Protein AF-0000000074125148 (afdb_homodimer)

Foldseek 3Di:
DFQKWKWFWWWWQQQIETETDDRADDQDDPAPVSSQVSCVPPVCLVLLQCPFPPNHAQRYKYWYWDDHPPVFLTEIWIRGNFDTALDWPGNCQQVVQVCQLVPVDDDDPQWDWGWYQGNLGTKIKIWGADPRHTWKIKIKWDWKAWDAFQDWFAFPVRQIFTWTWIFLSATEIEGECVSVVHDPAVVCVVVCLVRFVRVQVRVQVVQPVVDDPVPGGDYFTYKYWYPDPDLAETEIWTAGDNSNTGQRATNSVVSRVQNVCDVVVSADAQGKHWYAYNRSRHIKIKHFHAWDDDVPGTTTMIMIMITMDTDDMDMDRADPPDPQSSHDHDD/DFQKWKWFWWWWQQQIETETDDRDDDQDDPAPVSSQVSCVPPVCLVLLQCPFPPNHAQRYKYWYWDDHPPVFLTEIWIRGNFDTALDWPGNCQQVVQVCQLVPVDDDDPQWDWGFYQGNLGTKIKIWGADPRHTWKIKIKWDWKAFPDFQDWFQFPVRQIFTWTWIFLSAIEIEGECVSVVHDPAVVCVVVCLVRFVRVQVRVQVVQPVVDDPVPGGDYFTYKYWYPDPDLAETEIWTAGDNSNTGQRATNSVVSRVQNVCDVVVSADAQGKYWYAYNNSRHIKIKHFHAWDDDVPGTTTMIMIMITMGTDDMDMDRADPPDPQSSHDHDD

Radius of gyration: 26.3 Å; Cα contacts (8 Å, |Δi|>4): 1721; chains: 2; bounding box: 57×81×59 Å

Solvent-accessible surface area (backbone atoms only — not comparable to full-atom values): 33351 Å² total; per-residue (Å²): 131,58,71,46,32,31,32,45,30,30,28,22,44,55,26,31,30,36,34,55,73,46,44,67,75,86,79,57,58,95,40,41,69,44,31,52,50,37,43,67,71,75,41,45,63,55,43,37,39,53,15,16,29,62,71,32,37,69,64,30,29,36,35,39,72,44,73,40,46,92,90,32,79,36,17,43,45,40,36,36,54,79,46,72,43,39,52,49,40,41,51,49,29,32,48,54,31,47,31,44,69,68,57,75,43,80,80,38,77,62,48,27,78,44,37,34,29,37,76,61,40,62,34,43,34,38,30,33,25,57,96,89,36,61,47,45,24,37,37,38,50,48,60,18,32,77,73,46,70,74,42,80,47,71,41,95,86,68,49,65,35,59,30,33,36,26,31,23,44,44,33,32,36,39,31,40,23,66,53,69,71,44,74,89,46,58,92,36,42,68,59,50,49,51,52,35,43,44,50,35,54,49,46,49,53,49,43,59,74,74,34,55,80,93,73,42,79,68,71,42,21,18,35,36,28,51,75,60,76,54,86,58,45,36,41,34,47,44,33,32,66,81,71,32,56,53,36,16,40,46,38,30,58,44,39,26,49,51,44,49,30,33,80,70,68,74,39,50,77,72,36,61,36,33,37,24,13,67,74,62,65,24,55,30,47,36,28,33,65,41,79,40,61,51,88,93,37,74,20,29,27,34,31,38,46,44,50,44,41,62,36,31,42,38,37,37,39,63,46,91,86,44,93,59,53,54,35,49,78,94,115,130,58,71,47,32,32,34,44,30,30,29,20,46,57,28,31,29,36,34,56,73,45,45,68,76,86,80,59,58,94,41,42,68,44,31,51,51,38,43,66,72,73,43,47,65,55,43,38,38,54,14,16,29,64,73,31,37,70,64,30,28,35,35,39,73,45,74,39,46,93,90,32,78,35,16,43,46,42,37,37,55,80,45,71,44,40,50,50,40,41,54,48,30,33,48,53,32,48,32,45,68,70,57,75,43,82,80,37,78,62,48,27,79,44,37,33,29,37,76,60,40,62,34,42,34,38,30,34,26,57,95,89,35,60,46,46,26,36,38,38,49,48,64,18,34,78,73,45,71,74,42,80,48,70,40,96,86,69,49,65,34,60,30,32,36,25,31,23,44,45,33,34,36,40,33,40,24,66,52,70,71,45,75,90,46,59,91,36,43,70,59,51,50,55,52,34,43,44,50,35,54,51,46,50,54,48,42,60,75,72,35,56,81,92,73,41,81,66,70,42,22,19,36,36,28,49,74,61,77,53,86,58,46,38,43,34,48,45,32,33,66,82,70,31,56,53,37,16,41,46,37,32,58,45,38,26,50,53,45,49,32,33,78,71,67,74,40,50,78,72,37,63,37,33,38,24,11,66,74,61,65,26,55,31,47,36,28,33,66,42,80,42,60,52,88,93,38,72,20,30,28,34,31,38,43,44,49,42,41,61,35,29,41,37,38,37,40,64,47,90,86,43,92,58,53,54,36,50,77,94,114

InterPro domains:
  IPR008794 Proline racemase family [PF05544] (8-328)
  IPR008794 Proline racemase family [PIRSF029792] (4-331)
  IPR008794 Proline racemase family [PTHR33442] (4-331)
  IPR008794 Proline racemase family [SFLDS00028] (3-330)

Secondary structure (DSSP, 8-state):
--S-EEEEEEEETTEEEEEEEE-PPPPP-SSHHHHHHHHHHHSHHHHHHHHSBTTS-TT-EEEEEE---TT-SEEEEEE-SSSEES--HHHHHHHHHHHHHTTSS---SSEEEEEEEETTEEEEEEEEEETTEEEEEEEEPSPBEEEEEEEEEE-TTS-EEEEEEEESSSEEEEEEHHHHTS-SSGGGHHHHHHHHHHHHHHHHHHHHHHS-GGG---EEEEEEE-S---SSEEEEEEEETTTEE-SS--HHHHHHHHHHHHHTTSS-TT-EEEEEETTT--EEEEEEEEEEEETTEEEEEEEEEE--EEEEEEEE---TT-TTTT-B---/--S-EEEEEEEETTEEEEEEEE-PPPPP-SSHHHHHHHHHHHSHHHHHHHHSBTTS-TT-EEEEEE---TT-SEEEEEE-SSSEES--HHHHHHHHHHHHHTTSS---SSEEEEEEEETTEEEEEEEEEETTEEEEEEEEPSPBEEEEEEEEEE-TTS-EEEEEEEESSSEEEEEETTTTTS-SSGGGHHHHHHHHHHHHHHHHHHHHHHS-GGG---EEEEEEE-S---SSEEEEEEEETTTEE-SS--HHHHHHHHHHHHHTTSS-TT-EEEEEETTT--EEEEEEEEEEEETTEEEEEEEEEE--EEEEEEEE---TT-TTTT-B---

Structure (mmCIF, N/CA/C/O backbone):
data_AF-0000000074125148-model_v1
#
loop_
_entity.id
_entity.type
_entity.pdbx_description
1 polymer 'trans-L-3-hydroxyproline dehydratase'
#
loop_
_atom_site.group_PDB
_atom_site.id
_atom_site.type_symbol
_atom_site.label_atom_id
_atom_site.label_alt_id
_atom_site.label_comp_id
_atom_site.label_asym_id
_atom_site.label_entity_id
_atom_site.label_seq_id
_atom_site.pdbx_PDB_ins_code
_atom_site.Cartn_x
_atom_site.Cartn_y
_atom_site.Cartn_z
_atom_site.occupancy
_atom_site.B_iso_or_equiv
_atom_site.auth_seq_id
_atom_site.auth_comp_id
_atom_site.auth_asym_id
_atom_site.auth_atom_id
_atom_site.pdbx_PDB_model_num
ATOM 1 N N . MET A 1 1 ? 18.531 -16.047 10.281 1 53.25 1 MET A N 1
ATOM 2 C CA . MET A 1 1 ? 18.156 -15.531 8.977 1 53.25 1 MET A CA 1
ATOM 3 C C . MET A 1 1 ? 19.312 -14.758 8.344 1 53.25 1 MET A C 1
ATOM 5 O O . MET A 1 1 ? 20.078 -14.102 9.055 1 53.25 1 MET A O 1
ATOM 9 N N . CYS A 1 2 ? 19.609 -15.125 7.039 1 60.22 2 CYS A N 1
ATOM 10 C CA . CYS A 1 2 ? 20.594 -14.344 6.289 1 60.22 2 CYS A CA 1
ATOM 11 C C . CYS A 1 2 ? 20.156 -12.891 6.188 1 60.22 2 CYS A C 1
ATOM 13 O O . CYS A 1 2 ? 18.969 -12.586 6.219 1 60.22 2 CYS A O 1
ATOM 15 N N . ASP A 1 3 ? 21.094 -12.016 6.188 1 81.38 3 ASP A N 1
ATOM 16 C CA . ASP A 1 3 ? 20.891 -10.57 6.215 1 81.38 3 ASP A CA 1
ATOM 17 C C . ASP A 1 3 ? 20.266 -10.078 4.91 1 81.38 3 ASP A C 1
ATOM 19 O O . ASP A 1 3 ? 19.578 -9.055 4.891 1 81.38 3 ASP A O 1
ATOM 23 N N . VAL A 1 4 ? 20.469 -11.016 3.867 1 95 4 VAL A N 1
ATOM 24 C CA . VAL A 1 4 ? 19.953 -10.594 2.568 1 95 4 VAL A CA 1
ATOM 25 C C . VAL A 1 4 ? 19.375 -11.789 1.823 1 95 4 VAL A C 1
ATOM 27 O O . VAL A 1 4 ? 20.031 -12.828 1.7 1 95 4 VAL A O 1
ATOM 30 N N . ILE A 1 5 ? 18.188 -11.773 1.406 1 97.75 5 ILE A N 1
ATOM 31 C CA . ILE A 1 5 ? 17.562 -12.75 0.522 1 97.75 5 ILE A CA 1
ATOM 32 C C . ILE A 1 5 ? 17.344 -12.141 -0.86 1 97.75 5 ILE A C 1
ATOM 34 O O . ILE A 1 5 ? 16.859 -11.008 -0.978 1 97.75 5 ILE A O 1
ATOM 38 N N . THR A 1 6 ? 17.75 -12.797 -1.898 1 98.44 6 THR A N 1
ATOM 39 C CA . THR A 1 6 ? 17.578 -12.312 -3.262 1 98.44 6 THR A CA 1
ATOM 40 C C . THR A 1 6 ? 16.5 -13.109 -3.988 1 98.44 6 THR A C 1
ATOM 42 O O . THR A 1 6 ? 16.312 -14.297 -3.719 1 98.44 6 THR A O 1
ATOM 45 N N . THR A 1 7 ? 15.812 -12.453 -4.844 1 98.75 7 THR A N 1
ATOM 46 C CA . THR A 1 7 ? 14.742 -13.102 -5.59 1 98.75 7 THR A CA 1
ATOM 47 C C . THR A 1 7 ? 14.68 -12.57 -7.02 1 98.75 7 THR A C 1
ATOM 49 O O . THR A 1 7 ? 15.227 -11.5 -7.312 1 98.75 7 THR A O 1
ATOM 52 N N . VAL A 1 8 ? 14.125 -13.336 -7.902 1 98.81 8 VAL A N 1
ATOM 53 C CA . VAL A 1 8 ? 13.617 -12.93 -9.211 1 98.81 8 VAL A CA 1
ATOM 54 C C . VAL A 1 8 ? 12.094 -13 -9.219 1 98.81 8 VAL A C 1
ATOM 56 O O . VAL A 1 8 ? 11.508 -14.031 -8.898 1 98.81 8 VAL A O 1
ATOM 59 N N . ASP A 1 9 ? 11.508 -11.859 -9.5 1 98.81 9 ASP A N 1
ATOM 60 C CA . ASP A 1 9 ? 10.047 -11.805 -9.477 1 98.81 9 ASP A CA 1
ATOM 61 C C . ASP A 1 9 ? 9.469 -11.875 -10.891 1 98.81 9 ASP A C 1
ATOM 63 O O . ASP A 1 9 ? 10.047 -11.32 -11.828 1 98.81 9 ASP A O 1
ATOM 67 N N . MET A 1 10 ? 8.391 -12.641 -11.062 1 98.75 10 MET A N 1
ATOM 68 C CA . MET A 1 10 ? 7.609 -12.844 -12.281 1 98.75 10 MET A CA 1
ATOM 69 C C . MET A 1 10 ? 6.113 -12.781 -11.992 1 98.75 10 MET A C 1
ATOM 71 O O . MET A 1 10 ? 5.711 -12.523 -10.852 1 98.75 10 MET A O 1
ATOM 75 N N . HIS A 1 11 ? 5.32 -12.797 -12.969 1 98.56 11 HIS A N 1
ATOM 76 C CA . HIS A 1 11 ? 3.896 -13.062 -12.812 1 98.56 11 HIS A CA 1
ATOM 77 C C . HIS A 1 11 ? 3.355 -13.891 -13.969 1 98.56 11 HIS A C 1
ATOM 79 O O . HIS A 1 11 ? 3.947 -13.914 -15.047 1 98.56 11 HIS A O 1
ATOM 85 N N . SER A 1 12 ? 2.387 -14.672 -13.734 1 97.88 12 SER A N 1
ATOM 86 C CA . SER A 1 12 ? 1.591 -15.344 -14.758 1 97.88 12 SER A CA 1
ATOM 87 C C . SER A 1 12 ? 0.106 -15.039 -14.594 1 97.88 12 SER A C 1
ATOM 89 O O . SER A 1 12 ? -0.469 -15.266 -13.531 1 97.88 12 SER A O 1
ATOM 91 N N . GLY A 1 13 ? -0.446 -14.391 -15.57 1 96.25 13 GLY A N 1
ATOM 92 C CA . GLY A 1 13 ? -1.853 -14.023 -15.539 1 96.25 13 GLY A CA 1
ATOM 93 C C . GLY A 1 13 ? -2.17 -12.961 -14.508 1 96.25 13 GLY A C 1
ATOM 94 O O . GLY A 1 13 ? -3.334 -12.758 -14.156 1 96.25 13 GLY A O 1
ATOM 95 N N . GLY A 1 14 ? -1.191 -12.391 -13.961 1 97.06 14 GLY A N 1
ATOM 96 C CA . GLY A 1 14 ? -1.396 -11.367 -12.945 1 97.06 14 GLY A CA 1
ATOM 97 C C . GLY A 1 14 ? -0.985 -11.82 -11.555 1 97.06 14 GLY A C 1
ATOM 98 O O . GLY A 1 14 ? -0.784 -10.992 -10.664 1 97.06 14 GLY A O 1
ATOM 99 N N . SER A 1 15 ? -0.889 -13.109 -11.344 1 97.69 15 SER A N 1
ATOM 100 C CA . SER A 1 15 ? -0.479 -13.648 -10.047 1 97.69 15 SER A CA 1
ATOM 101 C C . SER A 1 15 ? 1.012 -13.43 -9.805 1 97.69 15 SER A C 1
ATOM 103 O O . SER A 1 15 ? 1.844 -13.914 -10.586 1 97.69 15 SER A O 1
ATOM 105 N N . PRO A 1 16 ? 1.35 -12.75 -8.766 1 98.19 16 PRO A N 1
ATOM 106 C CA . PRO A 1 16 ? 2.768 -12.492 -8.508 1 98.19 16 PRO A CA 1
ATOM 107 C C . PRO A 1 16 ? 3.504 -13.727 -7.988 1 98.19 16 PRO A C 1
ATOM 109 O O . PRO A 1 16 ? 2.986 -14.445 -7.129 1 98.19 16 PRO A O 1
ATOM 112 N N . MET A 1 17 ? 4.688 -13.977 -8.57 1 98.69 17 MET A N 1
ATOM 113 C CA . MET A 1 17 ? 5.551 -15.109 -8.227 1 98.69 17 MET A CA 1
ATOM 114 C C . MET A 1 17 ? 6.957 -14.633 -7.879 1 98.69 17 MET A C 1
ATOM 116 O O . MET A 1 17 ? 7.566 -13.875 -8.641 1 98.69 17 MET A O 1
ATOM 120 N N . ARG A 1 18 ? 7.398 -15.023 -6.75 1 98.81 18 ARG A N 1
ATOM 121 C CA . ARG A 1 18 ? 8.719 -14.641 -6.258 1 98.81 18 ARG A CA 1
ATOM 122 C C . ARG A 1 18 ? 9.633 -15.859 -6.129 1 98.81 18 ARG A C 1
ATOM 124 O O . ARG A 1 18 ? 9.484 -16.656 -5.203 1 98.81 18 ARG A O 1
ATOM 131 N N . ILE A 1 19 ? 10.602 -16 -7.055 1 98.88 19 ILE A N 1
ATOM 132 C CA . ILE A 1 19 ? 11.555 -17.109 -7.027 1 98.88 19 ILE A CA 1
ATOM 133 C C . ILE A 1 19 ? 12.734 -16.734 -6.125 1 98.88 19 ILE A C 1
ATOM 135 O O . ILE A 1 19 ? 13.453 -15.773 -6.391 1 98.88 19 ILE A O 1
ATOM 139 N N . ILE A 1 20 ? 12.93 -17.484 -5.082 1 98.69 20 ILE A N 1
ATOM 140 C CA . ILE A 1 20 ? 14.039 -17.266 -4.164 1 98.69 20 ILE A CA 1
ATOM 141 C C . ILE A 1 20 ? 15.328 -17.781 -4.789 1 98.69 20 ILE A C 1
ATOM 143 O O . ILE A 1 20 ? 15.414 -18.953 -5.18 1 98.69 20 ILE A O 1
ATOM 147 N N . THR A 1 21 ? 16.328 -16.938 -4.844 1 98.31 21 THR A N 1
ATOM 148 C CA . THR A 1 21 ? 17.547 -17.328 -5.539 1 98.31 21 THR A CA 1
ATOM 149 C C . THR A 1 21 ? 18.703 -17.516 -4.551 1 98.31 21 THR A C 1
ATOM 151 O O . THR A 1 21 ? 19.656 -18.25 -4.832 1 98.31 21 THR A O 1
ATOM 154 N N . SER A 1 22 ? 18.656 -16.812 -3.408 1 96.94 22 SER A N 1
ATOM 155 C CA . SER A 1 22 ? 19.703 -16.953 -2.404 1 96.94 22 SER A CA 1
ATOM 156 C C . SER A 1 22 ? 19.25 -16.406 -1.055 1 96.94 22 SER A C 1
ATOM 158 O O . SER A 1 22 ? 18.203 -15.773 -0.953 1 96.94 22 SER A O 1
ATOM 160 N N . GLY A 1 23 ? 20 -16.75 -0.035 1 96.19 23 GLY A N 1
ATOM 161 C CA . GLY A 1 23 ? 19.828 -16.125 1.266 1 96.19 23 GLY A CA 1
ATOM 162 C C . GLY A 1 23 ? 19.016 -16.969 2.234 1 96.19 23 GLY A C 1
ATOM 163 O O . GLY A 1 23 ? 18.641 -16.5 3.305 1 96.19 23 GLY A O 1
ATOM 164 N N . ILE A 1 24 ? 18.734 -18.172 1.855 1 94.62 24 ILE A N 1
ATOM 165 C CA . ILE A 1 24 ? 18.047 -19.094 2.754 1 94.62 24 ILE A CA 1
ATOM 166 C C . ILE A 1 24 ? 19.047 -20.078 3.336 1 94.62 24 ILE A C 1
ATOM 168 O O . ILE A 1 24 ? 20.016 -20.469 2.67 1 94.62 24 ILE A O 1
ATOM 172 N N . PRO A 1 25 ? 18.828 -20.453 4.551 1 93.31 25 PRO A N 1
ATOM 173 C CA . PRO A 1 25 ? 19.703 -21.484 5.113 1 93.31 25 PRO A CA 1
ATOM 174 C C . PRO A 1 25 ? 19.641 -22.797 4.34 1 93.31 25 PRO A C 1
ATOM 176 O O . PRO A 1 25 ? 18.719 -23.016 3.551 1 93.31 25 PRO A O 1
ATOM 179 N N . GLU A 1 26 ? 20.594 -23.547 4.668 1 94.06 26 GLU A N 1
ATOM 180 C CA . GLU A 1 26 ? 20.609 -24.875 4.059 1 94.06 26 GLU A CA 1
ATOM 181 C C . GLU A 1 26 ? 19.359 -25.672 4.43 1 94.06 26 GLU A C 1
ATOM 183 O O . GLU A 1 26 ? 18.969 -25.703 5.598 1 94.06 26 GLU A O 1
ATOM 188 N N . ILE A 1 27 ? 18.797 -26.25 3.461 1 96.5 27 ILE A N 1
ATOM 189 C CA . ILE A 1 27 ? 17.609 -27.094 3.666 1 96.5 27 ILE A CA 1
ATOM 190 C C . ILE A 1 27 ? 18.047 -28.531 3.92 1 96.5 27 ILE A C 1
ATOM 192 O O . ILE A 1 27 ? 18.672 -29.156 3.064 1 96.5 27 ILE A O 1
ATOM 196 N N . VAL A 1 28 ? 17.625 -29.078 5.027 1 96.69 28 VAL A N 1
ATOM 197 C CA . VAL A 1 28 ? 18.047 -30.406 5.465 1 96.69 28 VAL A CA 1
ATOM 198 C C . VAL A 1 28 ? 17 -31.438 5.074 1 96.69 28 VAL A C 1
ATOM 200 O O . VAL A 1 28 ? 15.797 -31.219 5.258 1 96.69 28 VAL A O 1
ATOM 203 N N . GLY A 1 29 ? 17.422 -32.5 4.523 1 97.81 29 GLY A N 1
ATOM 204 C CA . GLY A 1 29 ? 16.562 -33.625 4.164 1 97.81 29 GLY A CA 1
ATOM 205 C C . GLY A 1 29 ? 17.125 -34.469 3.037 1 97.81 29 GLY A C 1
ATOM 206 O O . GLY A 1 29 ? 17.688 -33.938 2.078 1 97.81 29 GLY A O 1
ATOM 207 N N . LYS A 1 30 ? 16.969 -35.812 3.094 1 97.56 30 LYS A N 1
ATOM 208 C CA . LYS A 1 30 ? 17.438 -36.719 2.064 1 97.56 30 LYS A CA 1
ATOM 209 C C . LYS A 1 30 ? 16.422 -36.875 0.938 1 97.56 30 LYS A C 1
ATOM 211 O O . LYS A 1 30 ? 16.781 -37.156 -0.204 1 97.56 30 LYS A O 1
ATOM 216 N N . THR A 1 31 ? 15.164 -36.719 1.307 1 98.06 31 THR A N 1
ATOM 217 C CA . THR A 1 31 ? 14.078 -36.812 0.34 1 98.06 31 THR A CA 1
ATOM 218 C C . THR A 1 31 ? 13.352 -35.469 0.189 1 98.06 31 THR A C 1
ATOM 220 O O . THR A 1 31 ? 13.5 -34.594 1.03 1 98.06 31 THR A O 1
ATOM 223 N N . TYR A 1 32 ? 12.648 -35.375 -0.854 1 98.19 32 TYR A N 1
ATOM 224 C CA . TYR A 1 32 ? 11.82 -34.188 -1.05 1 98.19 32 TYR A CA 1
ATOM 225 C C . TYR A 1 32 ? 10.875 -33.969 0.129 1 98.19 32 TYR A C 1
ATOM 227 O O . TYR A 1 32 ? 10.719 -32.844 0.612 1 98.19 32 TYR A O 1
ATOM 235 N N . LYS A 1 33 ? 10.281 -35.062 0.539 1 97.88 33 LYS A N 1
ATOM 236 C CA . LYS A 1 33 ? 9.328 -35 1.644 1 97.88 33 LYS A CA 1
ATOM 237 C C . LYS A 1 33 ? 9.984 -34.438 2.904 1 97.88 33 LYS A C 1
ATOM 239 O O . LYS A 1 33 ? 9.406 -33.594 3.6 1 97.88 33 LYS A O 1
ATOM 244 N N . GLU A 1 34 ? 11.148 -34.875 3.215 1 98.38 34 GLU A N 1
ATOM 245 C CA . GLU A 1 34 ? 11.891 -34.406 4.379 1 98.38 34 GLU A CA 1
ATOM 246 C C . GLU A 1 34 ? 12.242 -32.938 4.238 1 98.38 34 GLU A C 1
ATOM 248 O O . GLU A 1 34 ? 12.18 -32.188 5.215 1 98.38 34 GLU A O 1
ATOM 253 N N . ARG A 1 35 ? 12.602 -32.562 3.07 1 98.38 35 ARG A N 1
ATOM 254 C CA . ARG A 1 35 ? 12.93 -31.172 2.824 1 98.38 35 ARG A CA 1
ATOM 255 C C . ARG A 1 35 ? 11.703 -30.281 2.965 1 98.38 35 ARG A C 1
ATOM 257 O O . ARG A 1 35 ? 11.781 -29.188 3.52 1 98.38 35 ARG A O 1
ATOM 264 N N . PHE A 1 36 ? 10.617 -30.797 2.447 1 98.25 36 PHE A N 1
ATOM 265 C CA . PHE A 1 36 ? 9.359 -30.078 2.611 1 98.25 36 PHE A CA 1
ATOM 266 C C . PHE A 1 36 ? 9.031 -29.891 4.086 1 98.25 36 PHE A C 1
ATOM 268 O O . PHE A 1 36 ? 8.672 -28.797 4.52 1 98.25 36 PHE A O 1
ATOM 275 N N . GLU A 1 37 ? 9.148 -30.891 4.824 1 97.94 37 GLU A N 1
ATOM 276 C CA . GLU A 1 37 ? 8.875 -30.844 6.258 1 97.94 37 GLU A CA 1
ATOM 277 C C . GLU A 1 37 ? 9.828 -29.875 6.965 1 97.94 37 GLU A C 1
ATOM 279 O O . GLU A 1 37 ? 9.406 -29.109 7.832 1 97.94 37 GLU A O 1
ATOM 284 N N . TYR A 1 38 ? 11.07 -29.938 6.598 1 98.19 38 TYR A N 1
ATOM 285 C CA . TYR A 1 38 ? 12.062 -29.047 7.184 1 98.19 38 TYR A CA 1
ATOM 286 C C . TYR A 1 38 ? 11.695 -27.578 6.949 1 98.19 38 TYR A C 1
ATOM 288 O O . TYR A 1 38 ? 11.695 -26.781 7.883 1 98.19 38 TYR A O 1
ATOM 296 N N . VAL A 1 39 ? 11.344 -27.266 5.695 1 97.94 39 VAL A N 1
ATOM 297 C CA . VAL A 1 39 ? 11.023 -25.891 5.324 1 97.94 39 VAL A CA 1
ATOM 298 C C . VAL A 1 39 ? 9.773 -25.438 6.074 1 97.94 39 VAL A C 1
ATOM 300 O O . VAL A 1 39 ? 9.75 -24.344 6.641 1 97.94 39 VAL A O 1
ATOM 303 N N . THR A 1 40 ? 8.805 -26.281 6.148 1 97.31 40 THR A N 1
ATOM 304 C CA . THR A 1 40 ? 7.512 -25.875 6.695 1 97.31 40 THR A CA 1
ATOM 305 C C . THR A 1 40 ? 7.578 -25.781 8.219 1 97.31 40 THR A C 1
ATOM 307 O O . THR A 1 40 ? 6.828 -25.016 8.828 1 97.31 40 THR A O 1
ATOM 310 N N . THR A 1 41 ? 8.531 -26.438 8.867 1 96.94 41 THR A N 1
ATOM 311 C CA . THR A 1 41 ? 8.555 -26.484 10.32 1 96.94 41 THR A CA 1
ATOM 312 C C . THR A 1 41 ? 9.688 -25.625 10.875 1 96.94 41 THR A C 1
ATOM 314 O O . THR A 1 41 ? 9.562 -25.031 11.945 1 96.94 41 THR A O 1
ATOM 317 N N . LYS A 1 42 ? 10.812 -25.547 10.094 1 96.62 42 LYS A N 1
ATOM 318 C CA . LYS A 1 42 ? 11.992 -24.891 10.648 1 96.62 42 LYS A CA 1
ATOM 319 C C . LYS A 1 42 ? 12.242 -23.547 9.961 1 96.62 42 LYS A C 1
ATOM 321 O O . LYS A 1 42 ? 12.906 -22.672 10.523 1 96.62 42 LYS A O 1
ATOM 326 N N . LEU A 1 43 ? 11.68 -23.422 8.773 1 95.62 43 LEU A N 1
ATOM 327 C CA . LEU A 1 43 ? 12.023 -22.219 8.016 1 95.62 43 LEU A CA 1
ATOM 328 C C . LEU A 1 43 ? 10.773 -21.391 7.715 1 95.62 43 LEU A C 1
ATOM 330 O O . LEU A 1 43 ? 10.773 -20.578 6.793 1 95.62 43 LEU A O 1
ATOM 334 N N . ASP A 1 44 ? 9.719 -21.562 8.469 1 96.06 44 ASP A N 1
ATOM 335 C CA . ASP A 1 44 ? 8.469 -20.859 8.18 1 96.06 44 ASP A CA 1
ATOM 336 C C . ASP A 1 44 ? 8.641 -19.359 8.312 1 96.06 44 ASP A C 1
ATOM 338 O O . ASP A 1 44 ? 7.863 -18.578 7.75 1 96.06 44 ASP A O 1
ATOM 342 N N . TYR A 1 45 ? 9.68 -18.906 8.969 1 94.06 45 TYR A N 1
ATOM 343 C CA . TYR A 1 45 ? 9.938 -17.469 9.117 1 94.06 45 TYR A CA 1
ATOM 344 C C . TYR A 1 45 ? 10.266 -16.844 7.77 1 94.06 45 TYR A C 1
ATOM 346 O O . TYR A 1 45 ? 10.094 -15.633 7.582 1 94.06 45 TYR A O 1
ATOM 354 N N . VAL A 1 46 ? 10.703 -17.641 6.789 1 94.75 46 VAL A N 1
ATOM 355 C CA . VAL A 1 46 ? 11 -17.156 5.445 1 94.75 46 VAL A CA 1
ATOM 356 C C . VAL A 1 46 ? 9.703 -16.75 4.746 1 94.75 46 VAL A C 1
ATOM 358 O O . VAL A 1 46 ? 9.648 -15.719 4.066 1 94.75 46 VAL A O 1
ATOM 361 N N . ARG A 1 47 ? 8.68 -17.562 4.934 1 96.25 47 ARG A N 1
ATOM 362 C CA . ARG A 1 47 ? 7.363 -17.234 4.391 1 96.25 47 ARG A CA 1
ATOM 363 C C . ARG A 1 47 ? 6.891 -15.867 4.887 1 96.25 47 ARG A C 1
ATOM 365 O O . ARG A 1 47 ? 6.516 -15.008 4.09 1 96.25 47 ARG A O 1
ATOM 372 N N . GLU A 1 48 ? 6.945 -15.719 6.215 1 95.69 48 GLU A N 1
ATOM 373 C CA . GLU A 1 48 ? 6.488 -14.469 6.805 1 95.69 48 GLU A CA 1
ATOM 374 C C . GLU A 1 48 ? 7.309 -13.289 6.293 1 95.69 48 GLU A C 1
ATOM 376 O O . GLU A 1 48 ? 6.75 -12.25 5.918 1 95.69 48 GLU A O 1
ATOM 381 N N . PHE A 1 49 ? 8.594 -13.492 6.211 1 96.38 49 PHE A N 1
ATOM 382 C CA . PHE A 1 49 ? 9.531 -12.445 5.824 1 96.38 49 PHE A CA 1
ATOM 383 C C . PHE A 1 49 ? 9.266 -11.984 4.395 1 96.38 49 PHE A C 1
ATOM 385 O O . PHE A 1 49 ? 9.273 -10.781 4.117 1 96.38 49 PHE A O 1
ATOM 392 N N . LEU A 1 50 ? 8.953 -12.898 3.477 1 97.38 50 LEU A N 1
ATOM 393 C CA . LEU A 1 50 ? 8.93 -12.57 2.055 1 97.38 50 LEU A CA 1
ATOM 394 C C . LEU A 1 50 ? 7.504 -12.305 1.584 1 97.38 50 LEU A C 1
ATOM 396 O O . LEU A 1 50 ? 7.289 -11.547 0.636 1 97.38 50 LEU A O 1
ATOM 400 N N . CYS A 1 51 ? 6.52 -12.93 2.246 1 97.5 51 CYS A N 1
ATOM 401 C CA . CYS A 1 51 ? 5.156 -12.82 1.746 1 97.5 51 CYS A CA 1
ATOM 402 C C . CYS A 1 51 ? 4.398 -11.711 2.465 1 97.5 51 CYS A C 1
ATOM 404 O O . CYS A 1 51 ? 3.426 -11.172 1.935 1 97.5 51 CYS A O 1
ATOM 406 N N . TYR A 1 52 ? 4.801 -11.391 3.688 1 97.31 52 TYR A N 1
ATOM 407 C CA . TYR A 1 52 ? 4.066 -10.414 4.477 1 97.31 52 TYR A CA 1
ATOM 408 C C . TYR A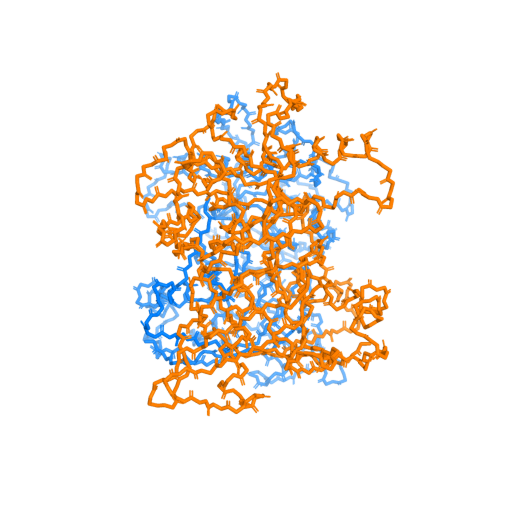 1 52 ? 4.531 -9 4.16 1 97.31 52 TYR A C 1
ATOM 410 O O . TYR A 1 52 ? 5.602 -8.805 3.582 1 97.31 52 TYR A O 1
ATOM 418 N N . GLU A 1 53 ? 3.686 -8.047 4.434 1 97.44 53 GLU A N 1
ATOM 419 C CA . GLU A 1 53 ? 4.074 -6.637 4.426 1 97.44 53 GLU A CA 1
ATOM 420 C C . GLU A 1 53 ? 5.172 -6.363 5.449 1 97.44 53 GLU A C 1
ATOM 422 O O . GLU A 1 53 ? 5.223 -7.004 6.5 1 97.44 53 GLU A O 1
ATOM 427 N N . PRO A 1 54 ? 6.074 -5.566 5.133 1 97.06 54 PRO A N 1
ATOM 428 C CA . PRO A 1 54 ? 6.039 -4.629 4.008 1 97.06 54 PRO A CA 1
ATOM 429 C C . PRO A 1 54 ? 6.844 -5.125 2.805 1 97.06 54 PRO A C 1
ATOM 431 O O . PRO A 1 54 ? 6.992 -4.398 1.819 1 97.06 54 PRO A O 1
ATOM 434 N N . ARG A 1 55 ? 7.434 -6.328 2.836 1 97.56 55 ARG A N 1
ATOM 435 C CA . ARG A 1 55 ? 8.273 -6.832 1.757 1 97.56 55 ARG A CA 1
ATOM 436 C C . ARG A 1 55 ? 7.441 -7.523 0.684 1 97.56 55 ARG A C 1
ATOM 438 O O . ARG A 1 55 ? 7.871 -7.641 -0.465 1 97.56 55 ARG A O 1
ATOM 445 N N . GLY A 1 56 ? 6.34 -7.938 1.04 1 96.94 56 GLY A N 1
ATOM 446 C CA . GLY A 1 56 ? 5.336 -8.57 0.201 1 96.94 56 GLY A CA 1
ATOM 447 C C . GLY A 1 56 ? 3.92 -8.133 0.535 1 96.94 56 GLY A C 1
ATOM 448 O O . GLY A 1 56 ? 3.717 -7.074 1.132 1 96.94 56 GLY A O 1
ATOM 449 N N . TYR A 1 57 ? 2.988 -8.859 0.097 1 96.12 57 TYR A N 1
ATOM 450 C CA . TYR A 1 57 ? 1.581 -8.648 0.416 1 96.12 57 TYR A CA 1
ATOM 451 C C . TYR A 1 57 ? 0.792 -9.945 0.296 1 96.12 57 TYR A C 1
ATOM 453 O O . TYR A 1 57 ? 1.326 -10.969 -0.146 1 96.12 57 TYR A O 1
ATOM 461 N N . ARG A 1 58 ? -0.354 -9.93 0.693 1 94.38 58 ARG A N 1
ATOM 462 C CA . ARG A 1 58 ? -1.19 -11.102 0.959 1 94.38 58 ARG A CA 1
ATOM 463 C C . ARG A 1 58 ? -1.227 -12.031 -0.245 1 94.38 58 ARG A C 1
ATOM 465 O O . ARG A 1 58 ? -1.299 -13.25 -0.088 1 94.38 58 ARG A O 1
ATOM 472 N N . TYR A 1 59 ? -1.047 -11.539 -1.479 1 96 59 TYR A N 1
ATOM 473 C CA . TYR A 1 59 ? -1.29 -12.359 -2.656 1 96 59 TYR A CA 1
ATOM 474 C C . TYR A 1 59 ? 0.021 -12.836 -3.27 1 96 59 TYR A C 1
ATOM 476 O O . TYR A 1 59 ? 0.023 -13.5 -4.312 1 96 59 TYR A O 1
ATOM 484 N N . MET A 1 60 ? 1.124 -12.539 -2.572 1 97.38 60 MET A N 1
ATOM 485 C CA . MET A 1 60 ? 2.447 -12.953 -3.031 1 97.38 60 MET A CA 1
ATOM 486 C C . MET A 1 60 ? 2.65 -14.445 -2.826 1 97.38 60 MET A C 1
ATOM 488 O O . MET A 1 60 ? 2.289 -14.992 -1.78 1 97.38 60 MET A O 1
ATOM 492 N N . THR A 1 61 ? 3.125 -15.141 -3.84 1 98 61 THR A N 1
ATOM 493 C CA . THR A 1 61 ? 3.549 -16.531 -3.709 1 98 61 THR A CA 1
ATOM 494 C C . THR A 1 61 ? 5.047 -16.672 -3.971 1 98 61 THR A C 1
ATOM 496 O O . THR A 1 61 ? 5.551 -16.188 -4.988 1 98 61 THR A O 1
ATOM 499 N N . CYS A 1 62 ? 5.719 -17.281 -3.066 1 98.62 62 CYS A N 1
ATOM 500 C CA . CYS A 1 62 ? 7.145 -17.547 -3.244 1 98.62 62 CYS A CA 1
ATOM 501 C C . CYS A 1 62 ? 7.371 -18.938 -3.793 1 98.62 62 CYS A C 1
ATOM 503 O O . CYS A 1 62 ? 6.598 -19.859 -3.506 1 98.62 62 CYS A O 1
ATOM 505 N N . ILE A 1 63 ? 8.328 -19.016 -4.609 1 98.81 63 ILE A N 1
ATOM 506 C CA . ILE A 1 63 ? 8.82 -20.281 -5.168 1 98.81 63 ILE A CA 1
ATOM 507 C C . ILE A 1 63 ? 10.203 -20.594 -4.598 1 98.81 63 ILE A C 1
ATOM 509 O O . ILE A 1 63 ? 11.148 -19.828 -4.797 1 98.81 63 ILE A O 1
ATOM 513 N N . LEU A 1 64 ? 10.305 -21.656 -3.889 1 98.69 64 LEU A N 1
ATOM 514 C CA . LEU A 1 64 ? 11.586 -22.078 -3.32 1 98.69 64 LEU A CA 1
ATOM 515 C C . LEU A 1 64 ? 12.102 -23.328 -4.027 1 98.69 64 LEU A C 1
ATOM 517 O O . LEU A 1 64 ? 11.602 -24.422 -3.801 1 98.69 64 LEU A O 1
ATOM 521 N N . PRO A 1 65 ? 13.109 -23.125 -4.891 1 98.38 65 PRO A N 1
ATOM 522 C CA . PRO A 1 65 ? 13.734 -24.312 -5.473 1 98.38 65 PRO A CA 1
ATOM 523 C C . PRO A 1 65 ? 14.406 -25.203 -4.426 1 98.38 65 PRO A C 1
ATOM 525 O O . PRO A 1 65 ? 15.078 -24.703 -3.523 1 98.38 65 PRO A O 1
ATOM 528 N N . VAL A 1 66 ? 14.172 -26.469 -4.504 1 98.25 66 VAL A N 1
ATOM 529 C CA . VAL A 1 66 ? 14.805 -27.469 -3.639 1 98.25 66 VAL A CA 1
ATOM 530 C C . VAL A 1 66 ? 15.258 -28.656 -4.469 1 98.25 66 VAL A C 1
ATOM 532 O O . VAL A 1 66 ? 14.875 -28.797 -5.629 1 98.25 66 VAL A O 1
ATOM 535 N N . LEU A 1 67 ? 16.094 -29.516 -3.832 1 97.56 67 LEU A N 1
ATOM 536 C CA . LEU A 1 67 ? 16.5 -30.75 -4.508 1 97.56 67 LEU A CA 1
ATOM 537 C C . LEU A 1 67 ? 15.336 -31.734 -4.613 1 97.56 67 LEU A C 1
ATOM 539 O O . LEU A 1 67 ? 14.648 -31.984 -3.623 1 97.56 67 LEU A O 1
ATOM 543 N N . PRO A 1 68 ? 15.102 -32.125 -5.828 1 98.12 68 PRO A N 1
ATOM 544 C CA . PRO A 1 68 ? 14.086 -33.156 -5.992 1 98.12 68 PRO A CA 1
ATOM 545 C C . PRO A 1 68 ? 14.586 -34.562 -5.594 1 98.12 68 PRO A C 1
ATOM 547 O O . PRO A 1 68 ? 15.766 -34.719 -5.262 1 98.12 68 PRO A O 1
ATOM 550 N N . ASP A 1 69 ? 13.664 -35.562 -5.539 1 97.88 69 ASP A N 1
ATOM 551 C CA . ASP A 1 69 ? 14.086 -36.938 -5.562 1 97.88 69 ASP A CA 1
ATOM 552 C C . ASP A 1 69 ? 14.586 -37.344 -6.945 1 97.88 69 ASP A C 1
ATOM 554 O O . ASP A 1 69 ? 14.516 -36.562 -7.891 1 97.88 69 ASP A O 1
ATOM 558 N N . ASP A 1 70 ? 15.086 -38.531 -7.129 1 93.38 70 ASP A N 1
ATOM 559 C CA . ASP A 1 70 ? 15.844 -38.938 -8.305 1 93.38 70 ASP A CA 1
ATOM 560 C C . ASP A 1 70 ? 14.953 -38.969 -9.547 1 93.38 70 ASP A C 1
ATOM 562 O O . ASP A 1 70 ? 15.438 -38.844 -10.672 1 93.38 70 ASP A O 1
ATOM 566 N N . GLU A 1 71 ? 13.695 -38.938 -9.445 1 94.31 71 GLU A N 1
ATOM 567 C CA . GLU A 1 71 ? 12.789 -39.125 -10.57 1 94.31 71 GLU A CA 1
ATOM 568 C C . GLU A 1 71 ? 12.484 -37.812 -11.25 1 94.31 71 GLU A C 1
ATOM 570 O O . GLU A 1 71 ? 11.906 -37.781 -12.344 1 94.31 71 GLU A O 1
ATOM 575 N N . ALA A 1 72 ? 12.898 -36.688 -10.688 1 98.06 72 ALA A N 1
ATOM 576 C CA . ALA A 1 72 ? 12.539 -35.375 -11.219 1 98.06 72 ALA A CA 1
ATOM 577 C C . ALA A 1 72 ? 13.789 -34.562 -11.539 1 98.06 72 ALA A C 1
ATOM 579 O O . ALA A 1 72 ? 14.875 -34.844 -11.023 1 98.06 72 ALA A O 1
ATOM 580 N N . ASP A 1 73 ? 13.656 -33.562 -12.422 1 98.38 73 ASP A N 1
ATOM 581 C CA . ASP A 1 73 ? 14.758 -32.688 -12.812 1 98.38 73 ASP A CA 1
ATOM 582 C C . ASP A 1 73 ? 14.984 -31.594 -11.773 1 98.38 73 ASP A C 1
ATOM 584 O O . ASP A 1 73 ? 16.125 -31.25 -11.469 1 98.38 73 ASP A O 1
ATOM 588 N N . LEU A 1 74 ? 13.922 -31.078 -11.297 1 98.69 74 LEU A N 1
ATOM 589 C CA . LEU A 1 74 ? 13.93 -29.984 -10.32 1 98.69 74 LEU A CA 1
ATOM 590 C C . LEU A 1 74 ? 12.875 -30.219 -9.242 1 98.69 74 LEU A C 1
ATOM 592 O O . LEU A 1 74 ? 11.969 -31.031 -9.422 1 98.69 74 LEU A O 1
ATOM 596 N N . GLY A 1 75 ? 13.031 -29.594 -8.125 1 98.56 75 GLY A N 1
ATOM 597 C CA . GLY A 1 75 ? 12.039 -29.562 -7.059 1 98.56 75 GLY A CA 1
ATOM 598 C C . GLY A 1 75 ? 11.672 -28.141 -6.637 1 98.56 75 GLY A C 1
ATOM 599 O O . GLY A 1 75 ? 12.484 -27.234 -6.746 1 98.56 75 GLY A O 1
ATOM 600 N N . VAL A 1 76 ? 10.43 -28.047 -6.129 1 98.62 76 VAL A N 1
ATOM 601 C CA . VAL A 1 76 ? 9.992 -26.719 -5.727 1 98.62 76 VAL A CA 1
ATOM 602 C C . VAL A 1 76 ? 9.023 -26.828 -4.551 1 98.62 76 VAL A C 1
ATOM 604 O O . VAL A 1 76 ? 8.336 -27.828 -4.395 1 98.62 76 VAL A O 1
ATOM 607 N N . ILE A 1 77 ? 9.023 -25.859 -3.723 1 98.69 77 ILE A N 1
ATOM 608 C CA . ILE A 1 77 ? 8.031 -25.641 -2.684 1 98.69 77 ILE A CA 1
ATOM 609 C C . ILE A 1 77 ? 7.332 -24.297 -2.924 1 98.69 77 ILE A C 1
ATOM 611 O O . ILE A 1 77 ? 7.984 -23.281 -3.186 1 98.69 77 ILE A O 1
ATOM 615 N N . PHE A 1 78 ? 6.023 -24.312 -2.924 1 98.25 78 PHE A N 1
ATOM 616 C CA . PHE A 1 78 ? 5.211 -23.109 -3.123 1 98.25 78 PHE A CA 1
ATOM 617 C C . PHE A 1 78 ? 4.793 -22.516 -1.785 1 98.25 78 PHE A C 1
ATOM 619 O O . PHE A 1 78 ? 4.137 -23.172 -0.979 1 98.25 78 PHE A O 1
ATOM 626 N N . ILE A 1 79 ? 5.094 -21.297 -1.597 1 98.06 79 ILE A N 1
ATOM 627 C CA . ILE A 1 79 ? 4.887 -20.625 -0.315 1 98.06 79 ILE A CA 1
ATOM 628 C C . ILE A 1 79 ? 3.918 -19.453 -0.491 1 98.06 79 ILE A C 1
ATOM 630 O O . ILE A 1 79 ? 4.305 -18.391 -0.982 1 98.06 79 ILE A O 1
ATOM 634 N N . ALA A 1 80 ? 2.678 -19.641 -0.134 1 97.25 80 ALA A N 1
ATOM 635 C CA . ALA A 1 80 ? 1.718 -18.531 -0.082 1 97.25 80 ALA A CA 1
ATOM 636 C C . ALA A 1 80 ? 1.697 -17.891 1.301 1 97.25 80 ALA A C 1
ATOM 638 O O . ALA A 1 80 ? 2.338 -18.391 2.232 1 97.25 80 ALA A O 1
ATOM 639 N N . ALA A 1 81 ? 0.954 -16.859 1.432 1 96.5 81 ALA A N 1
ATOM 640 C CA . ALA A 1 81 ? 0.982 -16.062 2.654 1 96.5 81 ALA A CA 1
ATOM 641 C C . ALA A 1 81 ? 0.47 -16.859 3.846 1 96.5 81 ALA A C 1
ATOM 643 O O . ALA A 1 81 ? 0.979 -16.719 4.961 1 96.5 81 ALA A O 1
ATOM 644 N N . THR A 1 82 ? -0.528 -17.703 3.592 1 94.62 82 THR A N 1
ATOM 645 C CA . THR A 1 82 ? -1.164 -18.312 4.758 1 94.62 82 THR A CA 1
ATOM 646 C C . THR A 1 82 ? -1.064 -19.828 4.699 1 94.62 82 THR A C 1
ATOM 648 O O . THR A 1 82 ? -1.576 -20.531 5.578 1 94.62 82 THR A O 1
ATOM 651 N N . LEU A 1 83 ? -0.403 -20.391 3.654 1 94.81 83 LEU A N 1
ATOM 652 C CA . LEU A 1 83 ? -0.264 -21.828 3.557 1 94.81 83 LEU A CA 1
ATOM 653 C C . LEU A 1 83 ? 0.808 -22.203 2.539 1 94.81 83 LEU A C 1
ATOM 655 O O . LEU A 1 83 ? 1.26 -21.359 1.766 1 94.81 83 LEU A O 1
ATOM 659 N N . TYR A 1 84 ? 1.243 -23.391 2.645 1 97.25 84 TYR A N 1
ATOM 660 C CA . TYR A 1 84 ? 2.053 -24.016 1.603 1 97.25 84 TYR A CA 1
ATOM 661 C C . TYR A 1 84 ? 1.174 -24.75 0.589 1 97.25 84 TYR A C 1
ATOM 663 O O . TYR A 1 84 ? 0.339 -25.578 0.961 1 97.25 84 TYR A O 1
ATOM 671 N N . LEU A 1 85 ? 1.397 -24.406 -0.663 1 96.88 85 LEU A N 1
ATOM 672 C CA . LEU A 1 85 ? 0.517 -24.938 -1.699 1 96.88 85 LEU A CA 1
ATOM 673 C C . LEU A 1 85 ? 1.013 -26.281 -2.199 1 96.88 85 LEU A C 1
ATOM 675 O O . LEU A 1 85 ? 2.203 -26.453 -2.473 1 96.88 85 LEU A O 1
ATOM 679 N N . PRO A 1 86 ? 0.046 -27.219 -2.346 1 96.25 86 PRO A N 1
ATOM 680 C CA . PRO A 1 86 ? 0.441 -28.5 -2.949 1 96.25 86 PRO A CA 1
ATOM 681 C C . PRO A 1 86 ? 0.81 -28.359 -4.426 1 96.25 86 PRO A C 1
ATOM 683 O O . PRO A 1 86 ? 1.608 -29.141 -4.941 1 96.25 86 PRO A O 1
ATOM 686 N N . MET A 1 87 ? 0.158 -27.422 -5 1 93.19 87 MET A N 1
ATOM 687 C CA . MET A 1 87 ? 0.344 -27.156 -6.426 1 93.19 87 MET A CA 1
ATOM 688 C C . MET A 1 87 ? 0.029 -25.703 -6.762 1 93.19 87 MET A C 1
ATOM 690 O O . MET A 1 87 ? -0.904 -25.125 -6.203 1 93.19 87 MET A O 1
ATOM 694 N N . CYS A 1 88 ? 0.781 -25.156 -7.707 1 96.44 88 CYS A N 1
ATOM 695 C CA . CYS A 1 88 ? 0.521 -23.828 -8.242 1 96.44 88 CYS A CA 1
ATOM 696 C C . CYS A 1 88 ? 0.924 -23.75 -9.711 1 96.44 88 CYS A C 1
ATOM 698 O O . CYS A 1 88 ? 2.113 -23.672 -10.031 1 96.44 88 CYS A O 1
ATOM 700 N N . GLY A 1 89 ? -0.108 -23.75 -10.586 1 96.88 89 GLY A N 1
ATOM 701 C CA . GLY A 1 89 ? 0.159 -23.734 -12.016 1 96.88 89 GLY A CA 1
ATOM 702 C C . GLY A 1 89 ? 0.885 -22.484 -12.477 1 96.88 89 GLY A C 1
ATOM 703 O O . GLY A 1 89 ? 1.769 -22.547 -13.328 1 96.88 89 GLY A O 1
ATOM 704 N N . GLU A 1 90 ? 0.502 -21.391 -11.953 1 97.69 90 GLU A N 1
ATOM 705 C CA . GLU A 1 90 ? 1.147 -20.125 -12.312 1 97.69 90 GLU A CA 1
ATOM 706 C C . GLU A 1 90 ? 2.604 -20.109 -11.867 1 97.69 90 GLU A C 1
ATOM 708 O O . GLU A 1 90 ? 3.482 -19.656 -12.602 1 97.69 90 GLU A O 1
ATOM 713 N N . ALA A 1 91 ? 2.861 -20.578 -10.664 1 98.38 91 ALA A N 1
ATOM 714 C CA . ALA A 1 91 ? 4.23 -20.641 -10.156 1 98.38 91 ALA A CA 1
ATOM 715 C C . ALA A 1 91 ? 5.09 -21.578 -11.016 1 98.38 91 ALA A C 1
ATOM 717 O O . ALA A 1 91 ? 6.238 -21.25 -11.328 1 98.38 91 ALA A O 1
ATOM 718 N N . LEU A 1 92 ? 4.535 -22.734 -11.352 1 98.5 92 LEU A N 1
ATOM 719 C CA . LEU A 1 92 ? 5.266 -23.672 -12.18 1 98.5 92 LEU A CA 1
ATOM 720 C C . LEU A 1 92 ? 5.574 -23.078 -13.547 1 98.5 92 LEU A C 1
ATOM 722 O O . LEU A 1 92 ? 6.66 -23.297 -14.094 1 98.5 92 LEU A O 1
ATOM 726 N N . THR A 1 93 ? 4.582 -22.375 -14.078 1 98.44 93 THR A N 1
ATOM 727 C CA . THR A 1 93 ? 4.773 -21.703 -15.367 1 98.44 93 THR A CA 1
ATOM 728 C C . THR A 1 93 ? 5.945 -20.734 -15.305 1 98.44 93 THR A C 1
ATOM 730 O O . THR A 1 93 ? 6.836 -20.766 -16.156 1 98.44 93 THR A O 1
ATOM 733 N N . CYS A 1 94 ? 6.047 -19.906 -14.32 1 98.75 94 CYS A N 1
ATOM 734 C CA . CYS A 1 94 ? 7.137 -18.953 -14.133 1 98.75 94 CYS A CA 1
ATOM 735 C C . CYS A 1 94 ? 8.453 -19.672 -13.898 1 98.75 94 CYS A C 1
ATOM 737 O O . CYS A 1 94 ? 9.461 -19.359 -14.531 1 98.75 94 CYS A O 1
ATOM 739 N N . PHE A 1 95 ? 8.461 -20.672 -13.023 1 98.81 95 PHE A N 1
ATOM 740 C CA . PHE A 1 95 ? 9.688 -21.359 -12.625 1 98.81 95 PHE A CA 1
ATOM 741 C C . PHE A 1 95 ? 10.289 -22.125 -13.789 1 98.81 95 PHE A C 1
ATOM 743 O O . PHE A 1 95 ? 11.508 -22.141 -13.977 1 98.81 95 PHE A O 1
ATOM 750 N N . ALA A 1 96 ? 9.422 -22.781 -14.555 1 98.75 96 ALA A N 1
ATOM 751 C CA . ALA A 1 96 ? 9.914 -23.547 -15.695 1 98.75 96 ALA A CA 1
ATOM 752 C C . ALA A 1 96 ? 10.602 -22.641 -16.703 1 98.75 96 ALA A C 1
ATOM 754 O O . ALA A 1 96 ? 11.695 -22.953 -17.188 1 98.75 96 ALA A O 1
ATOM 755 N N . ARG A 1 97 ? 9.961 -21.547 -17.031 1 98.56 97 ARG A N 1
ATOM 756 C CA . ARG A 1 97 ? 10.609 -20.594 -17.922 1 98.56 97 ARG A CA 1
ATOM 757 C C . ARG A 1 97 ? 11.922 -20.094 -17.344 1 98.56 97 ARG A C 1
ATOM 759 O O . ARG A 1 97 ? 12.938 -20.047 -18.031 1 98.56 97 ARG A O 1
ATOM 766 N N . TYR A 1 98 ? 11.922 -19.719 -16.125 1 98.5 98 TYR A N 1
ATOM 767 C CA . TYR A 1 98 ? 13.109 -19.25 -15.422 1 98.5 98 TYR A CA 1
ATOM 768 C C . TYR A 1 98 ? 14.219 -20.281 -15.477 1 98.5 98 TYR A C 1
ATOM 770 O O . TYR A 1 98 ? 15.383 -19.953 -15.719 1 98.5 98 TYR A O 1
ATOM 778 N N . ALA A 1 99 ? 13.875 -21.531 -15.195 1 98.5 99 ALA A N 1
ATOM 779 C CA . ALA A 1 99 ? 14.852 -22.609 -15.148 1 98.5 99 ALA A CA 1
ATOM 780 C C . ALA A 1 99 ? 15.586 -22.75 -16.484 1 98.5 99 ALA A C 1
ATOM 782 O O . ALA A 1 99 ? 16.797 -22.984 -16.516 1 98.5 99 ALA A O 1
ATOM 783 N N . VAL A 1 100 ? 14.836 -22.625 -17.562 1 98.25 100 VAL A N 1
ATOM 784 C CA . VAL A 1 100 ? 15.453 -22.703 -18.891 1 98.25 100 VAL A CA 1
ATOM 785 C C . VAL A 1 100 ? 16.312 -21.469 -19.141 1 98.25 100 VAL A C 1
ATOM 787 O O . VAL A 1 100 ? 17.469 -21.578 -19.531 1 98.25 100 VAL A O 1
ATOM 790 N N . ASP A 1 101 ? 15.766 -20.297 -18.859 1 97.06 101 ASP A N 1
ATOM 791 C CA . ASP A 1 101 ? 16.438 -19.031 -19.109 1 97.06 101 ASP A CA 1
ATOM 792 C C . ASP A 1 101 ? 17.75 -18.938 -18.312 1 97.06 101 ASP A C 1
ATOM 794 O O . ASP A 1 101 ? 18.719 -18.344 -18.781 1 97.06 101 ASP A O 1
ATOM 798 N N . LYS A 1 102 ? 17.75 -19.547 -17.141 1 96.75 102 LYS A N 1
ATOM 799 C CA . LYS A 1 102 ? 18.906 -19.438 -16.266 1 96.75 102 LYS A CA 1
ATOM 800 C C . LYS A 1 102 ? 19.781 -20.688 -16.328 1 96.75 102 LYS A C 1
ATOM 802 O O . LYS A 1 102 ? 20.688 -20.859 -15.516 1 96.75 102 LYS A O 1
ATOM 807 N N . ASN A 1 103 ? 19.484 -21.594 -17.141 1 96.81 103 ASN A N 1
ATOM 808 C CA . ASN A 1 103 ? 20.266 -22.797 -17.438 1 96.81 103 ASN A CA 1
ATOM 809 C C . ASN A 1 103 ? 20.312 -23.734 -16.234 1 96.81 103 ASN A C 1
ATOM 811 O O . ASN A 1 103 ? 21.344 -24.344 -15.961 1 96.81 103 ASN A O 1
ATOM 815 N N . LEU A 1 104 ? 19.25 -23.688 -15.508 1 97.44 104 LEU A N 1
ATOM 816 C CA . LEU A 1 104 ? 19.141 -24.719 -14.477 1 97.44 104 LEU A CA 1
ATOM 817 C C . LEU A 1 104 ? 18.938 -26.094 -15.102 1 97.44 104 LEU A C 1
ATOM 819 O O . LEU A 1 104 ? 19.172 -27.125 -14.445 1 97.44 104 LEU A O 1
ATOM 823 N N . VAL A 1 105 ? 18.359 -26.125 -16.297 1 97.44 105 VAL A N 1
ATOM 824 C CA . VAL A 1 105 ? 18.234 -27.297 -17.156 1 97.44 105 VAL A CA 1
ATOM 825 C C . VAL A 1 105 ? 18.781 -26.984 -18.547 1 97.44 105 VAL A C 1
ATOM 827 O O . VAL A 1 105 ? 18.875 -25.812 -18.938 1 97.44 105 VAL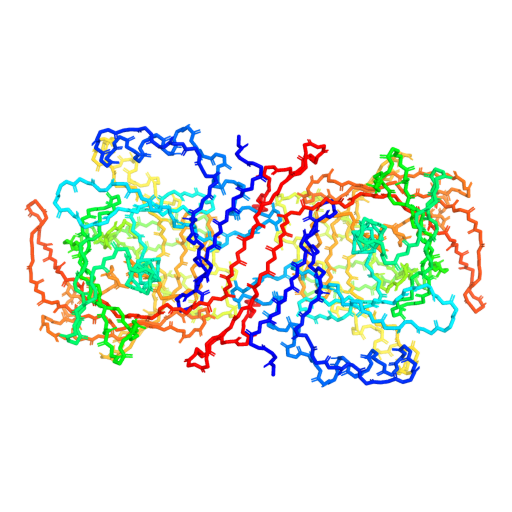 A O 1
ATOM 830 N N . ASN A 1 106 ? 19.094 -28 -19.281 1 96.31 106 ASN A N 1
ATOM 831 C CA . ASN A 1 106 ? 19.578 -27.781 -20.641 1 96.31 106 ASN A CA 1
ATOM 832 C C . ASN A 1 106 ? 18.422 -27.484 -21.594 1 96.31 106 ASN A C 1
ATOM 834 O O . ASN A 1 106 ? 17.438 -28.219 -21.641 1 96.31 106 ASN A O 1
ATOM 838 N N . MET A 1 107 ? 18.609 -26.438 -22.359 1 96.12 107 MET A N 1
ATOM 839 C CA . MET A 1 107 ? 17.609 -26.047 -23.344 1 96.12 107 MET A CA 1
ATOM 840 C C . MET A 1 107 ? 17.609 -27 -24.531 1 96.12 107 MET A C 1
ATOM 842 O O . MET A 1 107 ? 18.672 -27.359 -25.031 1 96.12 107 MET A O 1
ATOM 846 N N . THR A 1 108 ? 16.469 -27.438 -24.891 1 96.38 108 THR A N 1
ATOM 847 C CA . THR A 1 108 ? 16.234 -28.141 -26.156 1 96.38 108 THR A CA 1
ATOM 848 C C . THR A 1 108 ? 15.219 -27.406 -27.016 1 96.38 108 THR A C 1
ATOM 850 O O . THR A 1 108 ? 14.359 -26.688 -26.5 1 96.38 108 THR A O 1
ATOM 853 N N . THR A 1 109 ? 15.43 -27.422 -28.25 1 95.19 109 THR A N 1
ATOM 854 C CA . THR A 1 109 ? 14.516 -26.812 -29.203 1 95.19 109 THR A CA 1
ATOM 855 C C . THR A 1 109 ? 13.742 -27.875 -29.969 1 95.19 109 THR A C 1
ATOM 857 O O . THR A 1 109 ? 14.289 -28.938 -30.28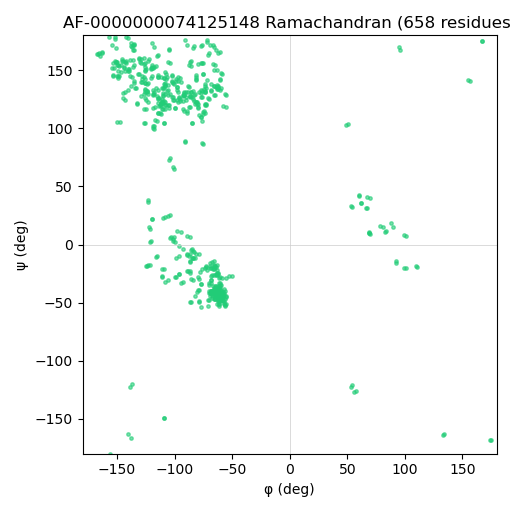1 1 95.19 109 THR A O 1
ATOM 860 N N . PRO A 1 110 ? 12.445 -27.562 -30.281 1 96.19 110 PRO A N 1
ATOM 861 C CA . PRO A 1 110 ? 11.656 -26.344 -30.062 1 96.19 110 PRO A CA 1
ATOM 862 C C . PRO A 1 110 ? 11.062 -26.281 -28.656 1 96.19 110 PRO A C 1
ATOM 864 O O . PRO A 1 110 ? 10.469 -25.266 -28.297 1 96.19 110 PRO A O 1
ATOM 867 N N . GLU A 1 111 ? 11.227 -27.406 -27.875 1 97.12 111 GLU A N 1
ATOM 868 C CA . GLU A 1 111 ? 10.664 -27.469 -26.516 1 97.12 111 GLU A CA 1
ATOM 869 C C . GLU A 1 111 ? 11.656 -28.094 -25.547 1 97.12 111 GLU A C 1
ATOM 871 O O . GLU A 1 111 ? 12.406 -29.016 -25.906 1 97.12 111 GLU A O 1
ATOM 876 N N . THR A 1 112 ? 11.656 -27.609 -24.359 1 98.38 112 THR A N 1
ATOM 877 C CA . THR A 1 112 ? 12.383 -28.219 -23.25 1 98.38 112 THR A CA 1
ATOM 878 C C . THR A 1 112 ? 11.422 -28.859 -22.266 1 98.38 112 THR A C 1
ATOM 880 O O . THR A 1 112 ? 10.539 -28.188 -21.719 1 98.38 112 THR A O 1
ATOM 883 N N . LYS A 1 113 ? 11.555 -30.125 -22.062 1 98.5 113 LYS A N 1
ATOM 884 C CA . LYS A 1 113 ? 10.758 -30.844 -21.078 1 98.5 113 LYS A CA 1
ATOM 885 C C . LYS A 1 113 ? 11.43 -30.828 -19.703 1 98.5 113 LYS A C 1
ATOM 887 O O . LYS A 1 113 ? 12.633 -31.094 -19.594 1 98.5 113 LYS A O 1
ATOM 892 N N . ILE A 1 114 ? 10.695 -30.5 -18.703 1 98.75 114 ILE A N 1
ATOM 893 C CA . ILE A 1 114 ? 11.195 -30.469 -17.344 1 98.75 114 ILE A CA 1
ATOM 894 C C . ILE A 1 114 ? 10.211 -31.188 -16.422 1 98.75 114 ILE A C 1
ATOM 896 O O . ILE A 1 114 ? 9.039 -30.828 -16.344 1 98.75 114 ILE A O 1
ATOM 900 N N . ASP A 1 115 ? 10.664 -32.219 -15.75 1 98.69 115 ASP A N 1
ATOM 901 C CA . ASP A 1 115 ? 9.883 -32.812 -14.672 1 98.69 115 ASP A CA 1
ATOM 902 C C . ASP A 1 115 ? 10.188 -32.156 -13.336 1 98.69 115 ASP A C 1
ATOM 904 O O . ASP A 1 115 ? 11.289 -32.281 -12.797 1 98.69 115 ASP A O 1
ATOM 908 N N . ILE A 1 116 ? 9.18 -31.484 -12.773 1 98.62 116 ILE A N 1
ATOM 909 C CA . ILE A 1 116 ? 9.359 -30.734 -11.531 1 98.62 116 ILE A CA 1
ATOM 910 C C . ILE A 1 116 ? 8.578 -31.391 -10.406 1 98.62 116 ILE A C 1
ATOM 912 O O . ILE A 1 116 ? 7.363 -31.594 -10.516 1 98.62 116 ILE A O 1
ATOM 916 N N . GLN A 1 117 ? 9.312 -31.75 -9.391 1 98.5 117 GLN A N 1
ATOM 917 C CA . GLN A 1 117 ? 8.68 -32.344 -8.219 1 98.5 117 GLN A CA 1
ATOM 918 C C . GLN A 1 117 ? 8.094 -31.266 -7.309 1 98.5 117 GLN A C 1
ATOM 920 O O . GLN A 1 117 ? 8.797 -30.328 -6.918 1 98.5 117 GLN A O 1
ATOM 925 N N . CYS A 1 118 ? 6.801 -31.328 -7.02 1 97.12 118 CYS A N 1
ATOM 926 C CA . CYS A 1 118 ? 6.027 -30.484 -6.113 1 97.12 118 CYS A CA 1
ATOM 927 C C . CYS A 1 118 ? 5.395 -31.312 -5.004 1 97.12 118 CYS A C 1
ATOM 929 O O . CYS A 1 118 ? 5.473 -32.562 -5.02 1 97.12 118 CYS A O 1
ATOM 931 N N . PRO A 1 119 ? 4.766 -30.656 -4.012 1 96.62 119 PRO A N 1
ATOM 932 C CA . PRO A 1 119 ? 4.145 -31.438 -2.934 1 96.62 119 PRO A CA 1
ATOM 933 C C . PRO A 1 119 ? 3.09 -32.406 -3.441 1 96.62 119 PRO A C 1
ATOM 935 O O . PRO A 1 119 ? 2.918 -33.5 -2.871 1 96.62 119 PRO A O 1
ATOM 938 N N . CYS A 1 120 ? 2.428 -32.125 -4.516 1 95.5 120 CYS A N 1
ATOM 939 C CA . CYS A 1 120 ? 1.366 -33 -5.027 1 95.5 120 CYS A CA 1
ATOM 940 C C . CYS A 1 120 ? 1.938 -34.125 -5.879 1 95.5 120 CYS A C 1
ATOM 942 O O . CYS A 1 120 ? 1.22 -35.062 -6.242 1 95.5 120 CYS A O 1
ATOM 944 N N . GLY A 1 121 ? 3.172 -34.062 -6.246 1 95.94 121 GLY A N 1
ATOM 945 C CA . GLY A 1 121 ? 3.805 -35 -7.152 1 95.94 121 GLY A CA 1
ATOM 946 C C . GLY A 1 121 ? 4.633 -34.344 -8.234 1 95.94 121 GLY A C 1
ATOM 947 O O . GLY A 1 121 ? 5.047 -33.188 -8.078 1 95.94 121 GLY A O 1
ATOM 948 N N . ILE A 1 122 ? 4.918 -35.094 -9.219 1 97.44 122 ILE A N 1
ATOM 949 C CA . ILE A 1 122 ? 5.734 -34.562 -10.32 1 97.44 122 ILE A CA 1
ATOM 950 C C . ILE A 1 122 ? 4.828 -34 -11.398 1 97.44 122 ILE A C 1
ATOM 952 O O . ILE A 1 122 ? 3.885 -34.625 -11.852 1 97.44 122 ILE A O 1
ATOM 956 N N . VAL A 1 123 ? 5.094 -32.781 -11.789 1 97.75 123 VAL A N 1
ATOM 957 C CA . VAL A 1 123 ? 4.402 -32.125 -12.883 1 97.75 123 VAL A CA 1
ATOM 958 C C . VAL A 1 123 ? 5.355 -31.938 -14.062 1 97.75 123 VAL A C 1
ATOM 960 O O . VAL A 1 123 ? 6.449 -31.375 -13.898 1 97.75 123 VAL A O 1
ATOM 963 N N . THR A 1 124 ? 4.918 -32.438 -15.211 1 98.25 124 THR A N 1
ATOM 964 C CA . THR A 1 124 ? 5.727 -32.281 -16.422 1 98.25 124 THR A CA 1
ATOM 965 C C . THR A 1 124 ? 5.449 -30.938 -17.094 1 98.25 124 THR A C 1
ATOM 967 O O . THR A 1 124 ? 4.297 -30.594 -17.359 1 98.25 124 THR A O 1
ATOM 970 N N . CYS A 1 125 ? 6.512 -30.219 -17.328 1 98.5 125 CYS A N 1
ATOM 971 C CA . CYS A 1 125 ? 6.434 -28.922 -17.984 1 98.5 125 CYS A CA 1
ATOM 972 C C . CYS A 1 125 ? 7.129 -28.953 -19.344 1 98.5 125 CYS A C 1
ATOM 974 O O . CYS A 1 125 ? 8.211 -29.531 -19.484 1 98.5 125 CYS A O 1
ATOM 976 N N . HIS A 1 126 ? 6.461 -28.438 -20.312 1 98.5 126 HIS A N 1
ATOM 977 C CA . HIS A 1 126 ? 7.031 -28.234 -21.641 1 98.5 126 HIS A CA 1
ATOM 978 C C . HIS A 1 126 ? 7.191 -26.75 -21.953 1 98.5 126 HIS A C 1
ATOM 980 O O . HIS A 1 126 ? 6.203 -26.031 -22.125 1 98.5 126 HIS A O 1
ATOM 986 N N . VAL A 1 127 ? 8.422 -26.312 -22.047 1 98.69 127 VAL A N 1
ATOM 987 C CA . VAL A 1 127 ? 8.727 -24.906 -22.281 1 98.69 127 VAL A CA 1
ATOM 988 C C . VAL A 1 127 ? 9.055 -24.688 -23.75 1 98.69 127 VAL A C 1
ATOM 990 O O . VAL A 1 127 ? 9.953 -25.328 -24.297 1 98.69 127 VAL A O 1
ATOM 993 N N . ASP A 1 128 ? 8.281 -23.75 -24.344 1 98 128 ASP A N 1
ATOM 994 C CA . ASP A 1 128 ? 8.633 -23.359 -25.703 1 98 128 ASP A CA 1
ATOM 995 C C . ASP A 1 128 ? 9.992 -22.656 -25.75 1 98 128 ASP A C 1
ATOM 997 O O . ASP A 1 128 ? 10.258 -21.766 -24.938 1 98 128 ASP A O 1
ATOM 1001 N N . CYS A 1 129 ? 10.781 -23.125 -26.594 1 96.75 129 CYS A N 1
ATOM 1002 C CA . CYS A 1 129 ? 12.109 -22.547 -26.766 1 96.75 129 CYS A CA 1
ATOM 1003 C C . CYS A 1 129 ? 12.352 -22.172 -28.234 1 96.75 129 CYS A C 1
ATOM 1005 O O . CYS A 1 129 ? 12.5 -23.047 -29.078 1 96.75 129 CYS A O 1
ATOM 1007 N N . THR A 1 130 ? 12.281 -20.906 -28.5 1 90 130 THR A N 1
ATOM 1008 C CA . THR A 1 130 ? 12.5 -20.422 -29.844 1 90 130 THR A CA 1
ATOM 1009 C C . THR A 1 130 ? 13.586 -19.344 -29.859 1 90 130 THR A C 1
ATOM 1011 O O . THR A 1 130 ? 13.562 -18.422 -29.047 1 90 130 THR A O 1
ATOM 1014 N N . ASN A 1 131 ? 14.531 -19.469 -30.812 1 87.62 131 ASN A N 1
ATOM 1015 C CA . ASN A 1 131 ? 15.625 -18.5 -30.969 1 87.62 131 ASN A CA 1
ATOM 1016 C C . ASN A 1 131 ? 16.391 -18.297 -29.672 1 87.62 131 ASN A C 1
ATOM 1018 O O . ASN A 1 131 ? 16.688 -17.156 -29.297 1 87.62 131 ASN A O 1
ATOM 1022 N N . GLY A 1 132 ? 16.453 -19.359 -28.906 1 87.56 132 GLY A N 1
ATOM 1023 C CA . GLY A 1 132 ? 17.266 -19.312 -27.703 1 87.56 132 GLY A CA 1
ATOM 1024 C C . GLY A 1 132 ? 16.562 -18.688 -26.531 1 87.56 132 GLY A C 1
ATOM 1025 O O . GLY A 1 132 ? 17.172 -18.406 -25.5 1 87.56 132 GLY A O 1
ATOM 1026 N N . LYS A 1 133 ? 15.305 -18.5 -26.672 1 90.5 133 LYS A N 1
ATOM 1027 C CA . LYS A 1 133 ? 14.547 -17.859 -25.594 1 90.5 133 LYS A CA 1
ATOM 1028 C C . LYS A 1 133 ? 13.383 -18.75 -25.156 1 90.5 133 LYS A C 1
ATOM 1030 O O . LYS A 1 133 ? 12.711 -19.359 -26 1 90.5 133 LYS A O 1
ATOM 1035 N N . ALA A 1 134 ? 13.188 -18.812 -23.844 1 96.19 134 ALA A N 1
ATOM 1036 C CA . ALA A 1 134 ? 12.055 -19.547 -23.281 1 96.19 134 ALA A CA 1
ATOM 1037 C C . ALA A 1 134 ? 10.781 -18.703 -23.328 1 96.19 134 ALA A C 1
ATOM 1039 O O . ALA A 1 134 ? 10.836 -17.484 -23.219 1 96.19 134 ALA A O 1
ATOM 1040 N N . GLY A 1 135 ? 9.641 -19.359 -23.562 1 96.25 135 GLY A N 1
ATOM 1041 C CA . GLY A 1 135 ? 8.367 -18.672 -23.688 1 96.25 135 GLY A CA 1
ATOM 1042 C C . GLY A 1 135 ? 7.234 -19.375 -22.969 1 96.25 135 GLY A C 1
ATOM 1043 O O . GLY A 1 135 ? 7.328 -19.656 -21.766 1 96.25 135 GLY A O 1
ATOM 1044 N N . LYS A 1 136 ? 6.285 -19.734 -23.688 1 97.12 136 LYS A N 1
ATOM 1045 C CA . LYS A 1 136 ? 5.086 -20.375 -23.156 1 97.12 136 LYS A CA 1
ATOM 1046 C C . LYS A 1 136 ? 5.406 -21.734 -22.562 1 97.12 136 LYS A C 1
ATOM 1048 O O . LYS A 1 136 ? 6.312 -22.422 -23.031 1 97.12 136 LYS A O 1
ATOM 1053 N N . VAL A 1 137 ? 4.594 -22.062 -21.578 1 98.31 137 VAL A N 1
ATOM 1054 C CA . VAL A 1 137 ? 4.789 -23.328 -20.859 1 98.31 137 VAL A CA 1
ATOM 1055 C C . VAL A 1 137 ? 3.488 -24.125 -20.875 1 98.31 137 VAL A C 1
ATOM 1057 O O . VAL A 1 137 ? 2.418 -23.594 -20.578 1 98.31 137 VAL A O 1
ATOM 1060 N N . ARG A 1 138 ? 3.578 -25.375 -21.219 1 98.19 138 ARG A N 1
ATOM 1061 C CA . ARG A 1 138 ? 2.484 -26.328 -21.062 1 98.19 138 ARG A CA 1
ATOM 1062 C C . ARG A 1 138 ? 2.744 -27.266 -19.906 1 98.19 138 ARG A C 1
ATOM 1064 O O . ARG A 1 138 ? 3.824 -27.859 -19.797 1 98.19 138 ARG A O 1
ATOM 1071 N N . LEU A 1 139 ? 1.774 -27.344 -19.062 1 98.38 139 LEU A N 1
ATOM 1072 C CA . LEU A 1 139 ? 1.855 -28.25 -17.922 1 98.38 139 LEU A CA 1
ATOM 1073 C C . LEU A 1 139 ? 0.941 -29.453 -18.109 1 98.38 139 LEU A C 1
ATOM 1075 O O . LEU A 1 139 ? -0.176 -29.328 -18.625 1 98.38 139 LEU A O 1
ATOM 1079 N N . GLU A 1 140 ? 1.375 -30.594 -17.688 1 98.44 140 GLU A N 1
ATOM 1080 C CA . GLU A 1 140 ? 0.537 -31.781 -17.516 1 98.44 140 GLU A CA 1
ATOM 1081 C C . GLU A 1 140 ? 0.31 -32.094 -16.047 1 98.44 140 GLU A C 1
ATOM 1083 O O . GLU A 1 140 ? 1.268 -32.281 -15.289 1 98.44 140 GLU A O 1
ATOM 1088 N N . SER A 1 141 ? -0.86 -32.125 -15.719 1 97.56 141 SER A N 1
ATOM 1089 C CA . SER A 1 141 ? -1.218 -32.281 -14.312 1 97.56 141 SER A CA 1
ATOM 1090 C C . SER A 1 141 ? -0.892 -33.688 -13.797 1 97.56 141 SER A C 1
ATOM 1092 O O . SER A 1 141 ? -0.624 -34.594 -14.594 1 97.56 141 SER A O 1
ATOM 1094 N N . VAL A 1 142 ? -0.885 -33.844 -12.477 1 97.12 142 VAL A N 1
ATOM 1095 C CA . VAL A 1 142 ? -1.077 -35.156 -11.867 1 97.12 142 VAL A CA 1
ATOM 1096 C C . VAL A 1 142 ? -2.488 -35.656 -12.156 1 97.12 142 VAL A C 1
ATOM 1098 O O . VAL A 1 142 ? -3.314 -34.906 -12.711 1 97.12 142 VAL A O 1
ATOM 1101 N N . PRO A 1 143 ? -2.729 -36.906 -11.852 1 98.06 143 PRO A N 1
ATOM 1102 C CA . PRO A 1 143 ? -4.105 -37.375 -12.047 1 98.06 143 PRO A CA 1
ATOM 1103 C C . PRO A 1 143 ? -5.121 -36.562 -11.25 1 98.06 143 PRO A C 1
ATOM 1105 O O . PRO A 1 143 ? -5.008 -36.438 -10.031 1 98.06 143 PRO A O 1
ATOM 1108 N N . CYS A 1 144 ? -6.047 -35.938 -11.961 1 98.38 144 CYS A N 1
ATOM 1109 C CA . CYS A 1 144 ? -7.125 -35.156 -11.391 1 98.38 144 CYS A CA 1
ATOM 1110 C C . CYS A 1 144 ? -8.422 -35.938 -11.328 1 98.38 144 CYS A C 1
ATOM 1112 O O . CYS A 1 144 ? -8.727 -36.719 -12.25 1 98.38 144 CYS A O 1
ATOM 1114 N N . TYR A 1 145 ? -9.227 -35.781 -10.281 1 98.19 145 TYR A N 1
ATOM 1115 C CA . TYR A 1 145 ? -10.445 -36.594 -10.18 1 98.19 145 TYR A CA 1
ATOM 1116 C C . TYR A 1 145 ? -11.508 -35.875 -9.367 1 98.19 145 TYR A C 1
ATOM 1118 O O . TYR A 1 145 ? -11.203 -34.938 -8.617 1 98.19 145 TYR A O 1
ATOM 1126 N N . LEU A 1 146 ? -12.695 -36.219 -9.578 1 98.06 146 LEU A N 1
ATOM 1127 C CA . LEU A 1 146 ? -13.836 -35.781 -8.789 1 98.06 146 LEU A CA 1
ATOM 1128 C C . LEU A 1 146 ? -13.922 -36.562 -7.477 1 98.06 146 LEU A C 1
ATOM 1130 O O . LEU A 1 146 ? -14.242 -37.75 -7.48 1 98.06 146 LEU A O 1
ATOM 1134 N N . HIS A 1 147 ? -13.672 -35.875 -6.406 1 97.25 147 HIS A N 1
ATOM 1135 C CA . HIS A 1 147 ? -13.672 -36.531 -5.105 1 97.25 147 HIS A CA 1
ATOM 1136 C C . HIS A 1 147 ? -15.094 -36.781 -4.617 1 97.25 147 HIS A C 1
ATOM 1138 O O . HIS A 1 147 ? -15.438 -37.906 -4.262 1 97.25 147 HIS A O 1
ATOM 1144 N N . SER A 1 148 ? -15.891 -35.781 -4.57 1 96.69 148 SER A N 1
ATOM 1145 C CA . SER A 1 148 ? -17.281 -35.844 -4.141 1 96.69 148 SER A CA 1
ATOM 1146 C C . SER A 1 148 ? -18.141 -34.812 -4.867 1 96.69 148 SER A C 1
ATOM 1148 O O . SER A 1 148 ? -17.688 -33.688 -5.105 1 96.69 148 SER A O 1
ATOM 1150 N N . SER A 1 149 ? -19.375 -35.219 -5.121 1 97.06 149 SER A N 1
ATOM 1151 C CA . SER A 1 149 ? -20.297 -34.312 -5.824 1 97.06 149 SER A CA 1
ATOM 1152 C C . SER A 1 149 ? -21.516 -34 -4.98 1 97.06 149 SER A C 1
ATOM 1154 O O . SER A 1 149 ? -21.891 -34.781 -4.102 1 97.06 149 SER A O 1
ATOM 1156 N N . ASP A 1 150 ? -22.094 -32.875 -5.246 1 97.38 150 ASP A N 1
ATOM 1157 C CA . ASP A 1 150 ? -23.406 -32.5 -4.762 1 97.38 150 ASP A CA 1
ATOM 1158 C C . ASP A 1 150 ? -23.453 -32.469 -3.236 1 97.38 150 ASP A C 1
ATOM 1160 O O . ASP A 1 150 ? -24.391 -33 -2.629 1 97.38 150 ASP A O 1
ATOM 1164 N N . ILE A 1 151 ? -22.422 -31.953 -2.693 1 98.12 151 ILE A N 1
ATOM 1165 C CA . ILE A 1 151 ? -22.375 -31.781 -1.247 1 98.12 151 ILE A CA 1
ATOM 1166 C C . ILE A 1 151 ? -23.219 -30.562 -0.852 1 98.12 151 ILE A C 1
ATOM 1168 O O . ILE A 1 151 ? -23.109 -29.5 -1.462 1 98.12 151 ILE A O 1
ATOM 1172 N N . GLN A 1 152 ? -24.047 -30.781 0.18 1 98.19 152 GLN A N 1
ATOM 1173 C CA . GLN A 1 152 ? -24.875 -29.688 0.675 1 98.19 152 GLN A CA 1
ATOM 1174 C C . GLN A 1 152 ? -24.219 -29 1.878 1 98.19 152 GLN A C 1
ATOM 1176 O O . GLN A 1 152 ? -23.844 -29.672 2.842 1 98.19 152 GLN A O 1
ATOM 1181 N N . LEU A 1 153 ? -24.047 -27.672 1.81 1 98.44 153 LEU A N 1
ATOM 1182 C CA . LEU A 1 153 ? -23.531 -26.859 2.902 1 98.44 153 LEU A CA 1
ATOM 1183 C C . LEU A 1 153 ? -24.484 -25.719 3.238 1 98.44 153 LEU A C 1
ATOM 1185 O O . LEU A 1 153 ? -25.234 -25.25 2.373 1 98.44 153 LEU A O 1
ATOM 1189 N N . VAL A 1 154 ? -24.484 -25.312 4.527 1 98.19 154 VAL A N 1
ATOM 1190 C CA . VAL A 1 154 ? -25.188 -24.109 4.965 1 98.19 154 VAL A CA 1
ATOM 1191 C C . VAL A 1 154 ? -24.188 -23.047 5.402 1 98.19 154 VAL A C 1
ATOM 1193 O O . VAL A 1 154 ? -23.391 -23.281 6.316 1 98.19 154 VAL A O 1
ATOM 1196 N N . LEU A 1 155 ? -24.281 -21.938 4.754 1 98.12 155 LEU A N 1
ATOM 1197 C CA . LEU A 1 155 ? -23.344 -20.859 5.039 1 98.12 155 LEU A CA 1
ATOM 1198 C C . LEU A 1 155 ? -23.797 -20.031 6.246 1 98.12 155 LEU A C 1
ATOM 1200 O O . LEU A 1 155 ? -24.891 -20.25 6.77 1 98.12 155 LEU A O 1
ATOM 1204 N N . ASP A 1 156 ? -22.906 -19.156 6.734 1 95.38 156 ASP A N 1
ATOM 1205 C CA . ASP A 1 156 ? -23.188 -18.344 7.926 1 95.38 156 ASP A CA 1
ATOM 1206 C C . ASP A 1 156 ? -24.391 -17.438 7.711 1 95.38 156 ASP A C 1
ATOM 1208 O O . ASP A 1 156 ? -25.109 -17.109 8.656 1 95.38 156 ASP A O 1
ATOM 1212 N N . ASN A 1 157 ? -24.625 -17.047 6.477 1 93.69 157 ASN A N 1
ATOM 1213 C CA . ASN A 1 157 ? -25.766 -16.188 6.188 1 93.69 157 ASN A CA 1
ATOM 1214 C C . ASN A 1 157 ? -27.031 -17.016 5.941 1 93.69 157 ASN A C 1
ATOM 1216 O O . ASN A 1 157 ? -28.016 -16.5 5.418 1 93.69 157 ASN A O 1
ATOM 1220 N N . ASP A 1 158 ? -27.031 -18.25 6.117 1 94.94 158 ASP A N 1
ATOM 1221 C CA . ASP A 1 158 ? -28.156 -19.188 6.051 1 94.94 158 ASP A CA 1
ATOM 1222 C C . ASP A 1 158 ? -28.469 -19.562 4.605 1 94.94 158 ASP A C 1
ATOM 1224 O O . ASP A 1 158 ? -29.547 -20.094 4.32 1 94.94 158 ASP A O 1
ATOM 1228 N N . VAL A 1 159 ? -27.562 -19.266 3.727 1 95.81 159 VAL A N 1
ATOM 1229 C CA . VAL A 1 159 ? -27.734 -19.672 2.34 1 95.81 159 VAL A CA 1
ATOM 1230 C C . VAL A 1 159 ? -27.281 -21.125 2.172 1 95.81 159 VAL A C 1
ATOM 1232 O O . VAL A 1 159 ? -26.188 -21.5 2.611 1 95.81 159 VAL A O 1
ATOM 1235 N N . ASN A 1 160 ? -28.203 -21.906 1.558 1 97.31 160 ASN A N 1
ATOM 1236 C CA . ASN A 1 160 ? -27.859 -23.281 1.191 1 97.31 160 ASN A CA 1
ATOM 1237 C C . ASN A 1 160 ? -27.141 -23.328 -0.161 1 97.31 160 ASN A C 1
ATOM 1239 O O . ASN A 1 160 ? -27.609 -22.719 -1.127 1 97.31 160 ASN A O 1
ATOM 1243 N N . VAL A 1 161 ? -26.031 -24.062 -0.16 1 98.31 161 VAL A N 1
ATOM 1244 C CA . VAL A 1 161 ? -25.328 -24.203 -1.43 1 98.31 161 VAL A CA 1
ATOM 1245 C C . VAL A 1 161 ? -24.984 -25.656 -1.69 1 98.31 161 VAL A C 1
ATOM 1247 O O . VAL A 1 161 ? -24.781 -26.438 -0.751 1 98.31 161 VAL A O 1
ATOM 1250 N N . THR A 1 162 ? -25 -26.047 -3.018 1 98.12 162 THR A N 1
ATOM 1251 C CA . THR A 1 162 ? -24.5 -27.344 -3.484 1 98.12 162 THR A CA 1
ATOM 1252 C C . THR A 1 162 ? -23.109 -27.188 -4.102 1 98.12 162 THR A C 1
ATOM 1254 O O . THR A 1 162 ? -22.891 -26.328 -4.957 1 98.12 162 THR A O 1
ATOM 1257 N N . VAL A 1 163 ? -22.188 -28.031 -3.574 1 98.5 163 VAL A N 1
ATOM 1258 C CA . VAL A 1 163 ? -20.812 -27.859 -4.035 1 98.5 163 VAL A CA 1
ATOM 1259 C C . VAL A 1 163 ? -20.234 -29.219 -4.445 1 98.5 163 VAL A C 1
ATOM 1261 O O . VAL A 1 163 ? -20.797 -30.266 -4.133 1 98.5 163 VAL A O 1
ATOM 1264 N N . ASP A 1 164 ? -19.172 -29.188 -5.258 1 98.31 164 ASP A N 1
ATOM 1265 C CA . ASP A 1 164 ? -18.359 -30.359 -5.613 1 98.31 164 ASP A CA 1
ATOM 1266 C C . ASP A 1 164 ? -16.938 -30.219 -5.055 1 98.31 164 ASP A C 1
ATOM 1268 O O . ASP A 1 164 ? -16.422 -29.109 -4.906 1 98.31 164 ASP A O 1
ATOM 1272 N N . LEU A 1 165 ? -16.375 -31.312 -4.648 1 98.5 165 LEU A N 1
ATOM 1273 C CA . LEU A 1 165 ? -14.992 -31.375 -4.199 1 98.5 165 LEU A CA 1
ATOM 1274 C C . LEU A 1 165 ? -14.117 -32.031 -5.242 1 98.5 165 LEU A C 1
ATOM 1276 O O . LEU A 1 165 ? -14.375 -33.188 -5.633 1 98.5 165 LEU A O 1
ATOM 1280 N N . LEU A 1 166 ? -13.164 -31.344 -5.703 1 98.06 166 LEU A N 1
ATOM 1281 C CA . LEU A 1 166 ? -12.289 -31.812 -6.77 1 98.06 166 LEU A CA 1
ATOM 1282 C C . LEU A 1 166 ? -10.836 -31.844 -6.305 1 98.06 166 LEU A C 1
ATOM 1284 O O . LEU A 1 166 ? -10.438 -31.031 -5.465 1 98.06 166 LEU A O 1
ATOM 1288 N N . TYR A 1 167 ? -10.086 -32.75 -6.922 1 97.62 167 TYR A N 1
ATOM 1289 C CA . TYR A 1 167 ? -8.633 -32.781 -6.789 1 97.62 167 TYR A CA 1
ATOM 1290 C C . TYR A 1 167 ? -7.961 -32.469 -8.117 1 97.62 167 TYR A C 1
ATOM 1292 O O . TYR A 1 167 ? -8.086 -33.219 -9.086 1 97.62 167 TYR A O 1
ATOM 1300 N N . GLY A 1 168 ? -7.297 -31.406 -8.266 1 96.19 168 GLY A N 1
ATOM 1301 C CA . GLY A 1 168 ? -6.523 -30.984 -9.414 1 96.19 168 GLY A CA 1
ATOM 1302 C C . GLY A 1 168 ? -5.074 -30.688 -9.086 1 96.19 168 GLY A C 1
ATOM 1303 O O . GLY A 1 168 ? -4.492 -29.734 -9.617 1 96.19 168 GLY A O 1
ATOM 1304 N N . GLY A 1 169 ? -4.492 -31.453 -8.242 1 95.38 169 GLY A N 1
ATOM 1305 C CA . GLY A 1 169 ? -3.203 -31.188 -7.629 1 95.38 169 GLY A CA 1
ATOM 1306 C C . GLY A 1 169 ? -3.316 -30.609 -6.227 1 95.38 169 GLY A C 1
ATOM 1307 O O . GLY A 1 169 ? -2.363 -30.656 -5.449 1 95.38 169 GLY A O 1
ATOM 1308 N N . ALA A 1 170 ? -4.414 -30.094 -5.996 1 96.38 170 ALA A N 1
ATOM 1309 C CA . ALA A 1 170 ? -4.902 -29.625 -4.699 1 96.38 170 ALA A CA 1
ATOM 1310 C C . ALA A 1 170 ? -6.414 -29.781 -4.594 1 96.38 170 ALA A C 1
ATOM 1312 O O . ALA A 1 170 ? -7.113 -29.844 -5.613 1 96.38 170 ALA A O 1
ATOM 1313 N N . TYR A 1 171 ? -6.902 -29.922 -3.369 1 97.56 171 TYR A N 1
ATOM 1314 C CA . TYR A 1 171 ? -8.344 -30.062 -3.193 1 97.56 171 TYR A CA 1
ATOM 1315 C C . TYR A 1 171 ? -9.031 -28.703 -3.191 1 97.56 171 TYR A C 1
ATOM 1317 O O . TYR A 1 171 ? -8.711 -27.828 -2.367 1 97.56 171 TYR A O 1
ATOM 1325 N N . TYR A 1 172 ? -9.992 -28.562 -4.094 1 98.19 172 TYR A N 1
ATOM 1326 C CA . TYR A 1 172 ? -10.789 -27.344 -4.191 1 98.19 172 TYR A CA 1
ATOM 1327 C C . TYR A 1 172 ? -12.281 -27.672 -4.141 1 98.19 172 TYR A C 1
ATOM 1329 O O . TYR A 1 172 ? -12.719 -28.688 -4.691 1 98.19 172 TYR A O 1
ATOM 1337 N N . VAL A 1 173 ? -12.977 -26.766 -3.496 1 98.69 173 VAL A N 1
ATOM 1338 C CA . VAL A 1 173 ? -14.438 -26.781 -3.57 1 98.69 173 VAL A CA 1
ATOM 1339 C C . VAL A 1 173 ? -14.906 -25.922 -4.742 1 98.69 173 VAL A C 1
ATOM 1341 O O . VAL A 1 173 ? -14.406 -24.812 -4.941 1 98.69 173 VAL A O 1
ATOM 1344 N N . ILE A 1 174 ? -15.766 -26.422 -5.535 1 98.38 174 ILE A N 1
ATOM 1345 C CA . ILE A 1 174 ? -16.328 -25.672 -6.645 1 98.38 174 ILE A CA 1
ATOM 1346 C C . ILE A 1 174 ? -17.797 -25.359 -6.363 1 98.38 174 ILE A C 1
ATOM 1348 O O . ILE A 1 174 ? -18.578 -26.25 -6.027 1 98.38 174 ILE A O 1
ATOM 1352 N N . VAL A 1 175 ? -18.125 -24.125 -6.48 1 98.31 175 VAL A N 1
ATOM 1353 C CA . VAL A 1 175 ? -19.516 -23.688 -6.301 1 98.31 175 VAL A CA 1
ATOM 1354 C C . VAL A 1 175 ? -19.891 -22.703 -7.414 1 98.31 175 VAL A C 1
ATOM 1356 O O . VAL A 1 175 ? -19.078 -21.875 -7.812 1 98.31 175 VAL A O 1
ATOM 1359 N N . SER A 1 176 ? -21.109 -22.859 -7.883 1 96.12 176 SER A N 1
ATOM 1360 C CA . SER A 1 176 ? -21.609 -21.922 -8.891 1 96.12 176 SER A CA 1
ATOM 1361 C C . SER A 1 176 ? -21.984 -20.578 -8.273 1 96.12 176 SER A C 1
ATOM 1363 O O . SER A 1 176 ? -22.5 -20.531 -7.156 1 96.12 176 SER A O 1
ATOM 1365 N N . CYS A 1 177 ? -21.766 -19.516 -9.102 1 96.12 177 CYS A N 1
ATOM 1366 C CA . CYS A 1 177 ? -22.188 -18.203 -8.641 1 96.12 177 CYS A CA 1
ATOM 1367 C C . CYS A 1 177 ? -23.688 -18.141 -8.438 1 96.12 177 CYS A C 1
ATOM 1369 O O . CYS A 1 177 ? -24.188 -17.375 -7.609 1 96.12 177 CYS A O 1
ATOM 1371 N N . TYR A 1 178 ? -24.391 -19 -9.141 1 94.44 178 TYR A N 1
ATOM 1372 C CA . TYR A 1 178 ? -25.844 -19.109 -8.984 1 94.44 178 TYR A CA 1
ATOM 1373 C C . TYR A 1 178 ? -26.203 -19.594 -7.594 1 94.44 178 TYR A C 1
ATOM 1375 O O . TYR A 1 178 ? -27.109 -19.062 -6.957 1 94.44 178 TYR A O 1
ATOM 1383 N N . GLU A 1 179 ? -25.469 -20.594 -7.125 1 95.38 179 GLU A N 1
ATOM 1384 C CA . GLU A 1 179 ? -25.703 -21.125 -5.785 1 95.38 179 GLU A CA 1
ATOM 1385 C C . GLU A 1 179 ? -25.484 -20.062 -4.719 1 95.38 179 GLU A C 1
ATOM 1387 O O . GLU A 1 179 ? -26.188 -20.016 -3.719 1 95.38 179 GLU A O 1
ATOM 1392 N N . LEU A 1 180 ? -24.562 -19.172 -4.957 1 96.94 180 LEU A N 1
ATOM 1393 C CA . LEU A 1 180 ? -24.219 -18.125 -4 1 96.94 180 LEU A CA 1
ATOM 1394 C C . LEU A 1 180 ? -25.172 -16.938 -4.137 1 96.94 180 LEU A C 1
ATOM 1396 O O . LEU A 1 180 ? -25.125 -16 -3.332 1 96.94 180 LEU A O 1
ATOM 1400 N N . GLN A 1 181 ? -25.938 -16.938 -5.18 1 96.38 181 GLN A N 1
ATOM 1401 C CA . GLN A 1 181 ? -26.906 -15.875 -5.465 1 96.38 181 GLN A CA 1
ATOM 1402 C C . GLN A 1 181 ? -26.203 -14.531 -5.652 1 96.38 181 GLN A C 1
ATOM 1404 O O . GLN A 1 181 ? -26.672 -13.508 -5.148 1 96.38 181 GLN A O 1
ATOM 1409 N N . LYS A 1 182 ? -25.062 -14.57 -6.23 1 96.25 182 LYS A N 1
ATOM 1410 C CA . LYS A 1 182 ? -24.297 -13.375 -6.555 1 96.25 182 LYS A CA 1
ATOM 1411 C C . LYS A 1 182 ? -23.75 -13.438 -7.977 1 96.25 182 LYS A C 1
ATOM 1413 O O . LYS A 1 182 ? -23.266 -14.484 -8.414 1 96.25 182 LYS A O 1
ATOM 1418 N N . LYS A 1 183 ? -23.891 -12.305 -8.711 1 94.88 183 LYS A N 1
ATOM 1419 C CA . LYS A 1 183 ? -23.266 -12.227 -10.023 1 94.88 183 LYS A CA 1
ATOM 1420 C C . LYS A 1 183 ? -21.75 -12.328 -9.922 1 94.88 183 LYS A C 1
ATOM 1422 O O . LYS A 1 183 ? -21.141 -11.727 -9.031 1 94.88 183 LYS A O 1
ATOM 1427 N N . LEU A 1 184 ? -21.172 -13.133 -10.82 1 95.19 184 LEU A N 1
ATOM 1428 C CA . LEU A 1 184 ? -19.719 -13.242 -10.898 1 95.19 184 LEU A CA 1
ATOM 1429 C C . LEU A 1 184 ? -19.109 -12.016 -11.57 1 95.19 184 LEU A C 1
ATOM 1431 O O . LEU A 1 184 ? -18.891 -12.008 -12.789 1 95.19 184 LEU A O 1
ATOM 1435 N N . SER A 1 185 ? -18.875 -11.062 -10.781 1 94.56 185 SER A N 1
ATOM 1436 C CA . SER A 1 185 ? -18.359 -9.789 -11.266 1 94.56 185 SER A CA 1
ATOM 1437 C C . SER A 1 185 ? -17.516 -9.094 -10.203 1 94.56 185 SER A C 1
ATOM 1439 O O . SER A 1 185 ? -17.703 -9.32 -9.008 1 94.56 185 SER A O 1
ATOM 1441 N N . MET A 1 186 ? -16.656 -8.219 -10.672 1 94.38 186 MET A N 1
ATOM 1442 C CA . MET A 1 186 ? -15.758 -7.508 -9.766 1 94.38 186 MET A CA 1
ATOM 1443 C C . MET A 1 186 ? -16.531 -6.523 -8.898 1 94.38 186 MET A C 1
ATOM 1445 O O . MET A 1 186 ? -16.047 -6.113 -7.84 1 94.38 186 MET A O 1
ATOM 1449 N N . GLU A 1 187 ? -17.781 -6.203 -9.273 1 92.94 187 GLU A N 1
ATOM 1450 C CA . GLU A 1 187 ? -18.625 -5.375 -8.422 1 92.94 187 GLU A CA 1
ATOM 1451 C C . GLU A 1 187 ? -18.938 -6.074 -7.105 1 92.94 187 GLU A C 1
ATOM 1453 O O . GLU A 1 187 ? -19.172 -5.418 -6.086 1 92.94 187 GLU A O 1
ATOM 1458 N N . ASN A 1 188 ? -18.875 -7.367 -7.188 1 94.75 188 ASN A N 1
ATOM 1459 C CA . ASN A 1 188 ? -19.203 -8.188 -6.023 1 94.75 188 ASN A CA 1
ATOM 1460 C C . ASN A 1 188 ? -17.953 -8.789 -5.395 1 94.75 188 ASN A C 1
ATOM 1462 O O . ASN A 1 188 ? -18.031 -9.789 -4.676 1 94.75 188 ASN A O 1
ATOM 1466 N N . PHE A 1 189 ? -16.828 -8.18 -5.59 1 93.88 189 PHE A N 1
ATOM 1467 C CA . PHE A 1 189 ? -15.555 -8.758 -5.188 1 93.88 189 PHE A CA 1
ATOM 1468 C C . PHE A 1 189 ? -15.57 -9.117 -3.705 1 93.88 189 PHE A C 1
ATOM 1470 O O . PHE A 1 189 ? -15.297 -10.258 -3.334 1 93.88 189 PHE A O 1
ATOM 1477 N N . ARG A 1 190 ? -15.93 -8.211 -2.904 1 90.38 190 ARG A N 1
ATOM 1478 C CA . ARG A 1 190 ? -15.852 -8.398 -1.461 1 90.38 190 ARG A CA 1
ATOM 1479 C C . ARG A 1 190 ? -16.828 -9.469 -0.993 1 90.38 190 ARG A C 1
ATOM 1481 O O . ARG A 1 190 ? -16.5 -10.289 -0.138 1 90.38 190 ARG A O 1
ATOM 1488 N N . VAL A 1 191 ? -17.984 -9.406 -1.587 1 93.44 191 VAL A N 1
ATOM 1489 C CA . VAL A 1 191 ? -19 -10.367 -1.201 1 93.44 191 VAL A CA 1
ATOM 1490 C C . VAL A 1 191 ? -18.594 -11.766 -1.66 1 93.44 191 VAL A C 1
ATOM 1492 O O . VAL A 1 191 ? -18.75 -12.742 -0.916 1 93.44 191 VAL A O 1
ATOM 1495 N N . LEU A 1 192 ? -18.031 -11.852 -2.869 1 96.56 192 LEU A N 1
ATOM 1496 C CA . LEU A 1 192 ? -17.578 -13.133 -3.377 1 96.56 192 LEU A CA 1
ATOM 1497 C C . LEU A 1 192 ? -16.422 -13.672 -2.529 1 96.56 192 LEU A C 1
ATOM 1499 O O . LEU A 1 192 ? -16.344 -14.875 -2.27 1 96.56 192 LEU A O 1
ATOM 1503 N N . GLU A 1 193 ? -15.586 -12.742 -2.102 1 95.75 193 GLU A N 1
ATOM 1504 C CA . GLU A 1 193 ? -14.469 -13.125 -1.239 1 95.75 193 GLU A CA 1
ATOM 1505 C C . GLU A 1 193 ? -14.969 -13.719 0.075 1 95.75 193 GLU A C 1
ATOM 1507 O O . GLU A 1 193 ? -14.539 -14.805 0.47 1 95.75 193 GLU A O 1
ATOM 1512 N N . ALA A 1 194 ? -15.906 -13.086 0.687 1 94.38 194 ALA A N 1
ATOM 1513 C CA . ALA A 1 194 ? -16.438 -13.539 1.974 1 94.38 194 ALA A CA 1
ATOM 1514 C C . ALA A 1 194 ? -17.188 -14.852 1.827 1 94.38 194 ALA A C 1
ATOM 1516 O O . ALA A 1 194 ? -17 -15.773 2.617 1 94.38 194 ALA A O 1
ATOM 1517 N N . LEU A 1 195 ? -18.031 -14.945 0.833 1 97.44 195 LEU A N 1
ATOM 1518 C CA . LEU A 1 195 ? -18.859 -16.125 0.649 1 97.44 195 LEU A CA 1
ATOM 1519 C C . LEU A 1 195 ? -18.016 -17.344 0.289 1 97.44 195 LEU A C 1
ATOM 1521 O O . LEU A 1 195 ? -18.25 -18.438 0.795 1 97.44 195 LEU A O 1
ATOM 1525 N N . SER A 1 196 ? -17.031 -17.109 -0.569 1 98.12 196 SER A N 1
ATOM 1526 C CA . SER A 1 196 ? -16.203 -18.234 -0.963 1 98.12 196 SER A CA 1
ATOM 1527 C C . SER A 1 196 ? -15.352 -18.734 0.204 1 98.12 196 SER A C 1
ATOM 1529 O O . SER A 1 196 ? -15.102 -19.922 0.333 1 98.12 196 SER A O 1
ATOM 1531 N N . TYR A 1 197 ? -14.945 -17.828 1.055 1 97.38 197 TYR A N 1
ATOM 1532 C CA . TYR A 1 197 ? -14.219 -18.25 2.246 1 97.38 197 TYR A CA 1
ATOM 1533 C C . TYR A 1 197 ? -15.125 -19.016 3.195 1 97.38 197 TYR A C 1
ATOM 1535 O O . TYR A 1 197 ? -14.719 -20.016 3.787 1 97.38 197 TYR A O 1
ATOM 1543 N N . ASP A 1 198 ? -16.281 -18.547 3.303 1 98.19 198 ASP A N 1
ATOM 1544 C CA . ASP A 1 198 ? -17.25 -19.266 4.137 1 98.19 198 ASP A CA 1
ATOM 1545 C C . ASP A 1 198 ? -17.469 -20.688 3.631 1 98.19 198 ASP A C 1
ATOM 1547 O O . ASP A 1 198 ? -17.531 -21.625 4.426 1 98.19 198 ASP A O 1
ATOM 1551 N N . VAL A 1 199 ? -17.531 -20.859 2.334 1 98.69 199 VAL A N 1
ATOM 1552 C CA . VAL A 1 199 ? -17.656 -22.188 1.746 1 98.69 199 VAL A CA 1
ATOM 1553 C C . VAL A 1 199 ? -16.469 -23.047 2.154 1 98.69 199 VAL A C 1
ATOM 1555 O O . VAL A 1 199 ? -16.641 -24.203 2.543 1 98.69 199 VAL A O 1
ATOM 1558 N N . THR A 1 200 ? -15.305 -22.484 2.104 1 98.44 200 THR A N 1
ATOM 1559 C CA . THR A 1 200 ? -14.094 -23.203 2.479 1 98.44 200 THR A CA 1
ATOM 1560 C C . THR A 1 200 ? -14.156 -23.641 3.938 1 98.44 200 THR A C 1
ATOM 1562 O O . THR A 1 200 ? -13.859 -24.797 4.258 1 98.44 200 THR A O 1
ATOM 1565 N N . VAL A 1 201 ? -14.602 -22.75 4.777 1 98.12 201 VAL A N 1
ATOM 1566 C CA . VAL A 1 201 ? -14.68 -23.047 6.207 1 98.12 201 VAL A CA 1
ATOM 1567 C C . VAL A 1 201 ? -15.688 -24.156 6.453 1 98.12 201 VAL A C 1
ATOM 1569 O O . VAL A 1 201 ? -15.406 -25.109 7.191 1 98.12 201 VAL A O 1
ATOM 1572 N N . LYS A 1 202 ? -16.828 -24.062 5.82 1 98.56 202 LYS A N 1
ATOM 1573 C CA . LYS A 1 202 ? -17.859 -25.078 5.984 1 98.56 202 LYS A CA 1
ATOM 1574 C C . LYS A 1 202 ? -17.391 -26.422 5.43 1 98.56 202 LYS A C 1
ATOM 1576 O O . LYS A 1 202 ? -17.688 -27.469 6.012 1 98.56 202 LYS A O 1
ATOM 1581 N N . MET A 1 203 ? -16.672 -26.391 4.344 1 98.5 203 MET A N 1
ATOM 1582 C CA . MET A 1 203 ? -16.188 -27.625 3.756 1 98.5 203 MET A CA 1
ATOM 1583 C C . MET A 1 203 ? -15.133 -28.281 4.645 1 98.5 203 MET A C 1
ATOM 1585 O O . MET A 1 203 ? -15.102 -29.5 4.801 1 98.5 203 MET A O 1
ATOM 1589 N N . ARG A 1 204 ? -14.25 -27.453 5.184 1 97.75 204 ARG A N 1
ATOM 1590 C CA . ARG A 1 204 ? -13.242 -27.969 6.105 1 97.75 204 ARG A CA 1
ATOM 1591 C C . ARG A 1 204 ? -13.898 -28.641 7.309 1 97.75 204 ARG A C 1
ATOM 1593 O O . ARG A 1 204 ? -13.453 -29.703 7.758 1 97.75 204 ARG A O 1
ATOM 1600 N N . LYS A 1 205 ? -14.922 -28.031 7.816 1 97.69 205 LYS A N 1
ATOM 1601 C CA . LYS A 1 205 ? -15.68 -28.641 8.898 1 97.69 205 LYS A CA 1
ATOM 1602 C C . LYS A 1 205 ? -16.328 -29.953 8.445 1 97.69 205 LYS A C 1
ATOM 1604 O O . LYS A 1 205 ? -16.266 -30.969 9.164 1 97.69 205 LYS A O 1
ATOM 1609 N N . TYR A 1 206 ? -16.891 -29.922 7.328 1 97.62 206 TYR A N 1
ATOM 1610 C CA . TYR A 1 206 ? -17.547 -31.094 6.766 1 97.62 206 TYR A CA 1
ATOM 1611 C C . TYR A 1 206 ? -16.578 -32.281 6.645 1 97.62 206 TYR A C 1
ATOM 1613 O O . TYR A 1 206 ? -16.875 -33.375 7.086 1 97.62 206 TYR A O 1
ATOM 1621 N N . VAL A 1 207 ? -15.375 -32.031 6.066 1 97.38 207 VAL A N 1
ATOM 1622 C CA . VAL A 1 207 ? -14.43 -33.094 5.816 1 97.38 207 VAL A CA 1
ATOM 1623 C C . VAL A 1 207 ? -13.852 -33.594 7.141 1 97.38 207 VAL A C 1
ATOM 1625 O O . VAL A 1 207 ? -13.539 -34.781 7.285 1 97.38 207 VAL A O 1
ATOM 1628 N N . LYS A 1 208 ? -13.719 -32.688 8.094 1 96.25 208 LYS A N 1
ATOM 1629 C CA . LYS A 1 208 ? -13.258 -33.094 9.422 1 96.25 208 LYS A CA 1
ATOM 1630 C C . LYS A 1 208 ? -14.227 -34.094 10.062 1 96.25 208 LYS A C 1
ATOM 1632 O O . LYS A 1 208 ? -13.812 -35.031 10.75 1 96.25 208 LYS A O 1
ATOM 1637 N N . GLU A 1 209 ? -15.477 -33.906 9.859 1 96.5 209 GLU A N 1
ATOM 1638 C CA . GLU A 1 209 ? -16.516 -34.75 10.445 1 96.5 209 GLU A CA 1
ATOM 1639 C C . GLU A 1 209 ? -16.672 -36.062 9.672 1 96.5 209 GLU A C 1
ATOM 1641 O O . GLU A 1 209 ? -17.016 -37.094 10.25 1 96.5 209 GLU A O 1
ATOM 1646 N N . LYS A 1 210 ? -16.406 -36 8.469 1 95.81 210 LYS A N 1
ATOM 1647 C CA . LYS A 1 210 ? -16.719 -37.125 7.602 1 95.81 210 LYS A CA 1
ATOM 1648 C C . LYS A 1 210 ? -15.539 -38.062 7.484 1 95.81 210 LYS A C 1
ATOM 1650 O O . LYS A 1 210 ? -15.711 -39.281 7.301 1 95.81 210 LYS A O 1
ATOM 1655 N N . TYR A 1 211 ? -14.32 -37.531 7.551 1 94.44 211 TYR A N 1
ATOM 1656 C CA . TYR A 1 211 ? -13.148 -38.344 7.27 1 94.44 211 TYR A CA 1
ATOM 1657 C C . TYR A 1 211 ? -12.227 -38.406 8.477 1 94.44 211 TYR A C 1
ATOM 1659 O O . TYR A 1 211 ? -12.117 -37.438 9.242 1 94.44 211 TYR A O 1
ATOM 1667 N N . GLN A 1 212 ? -11.5 -39.531 8.523 1 92.25 212 GLN A N 1
ATOM 1668 C CA . GLN A 1 212 ? -10.445 -39.656 9.523 1 92.25 212 GLN A CA 1
ATOM 1669 C C . GLN A 1 212 ? -9.219 -38.844 9.133 1 92.25 212 GLN A C 1
ATOM 1671 O O . GLN A 1 212 ? -8.992 -38.594 7.953 1 92.25 212 GLN A O 1
ATOM 1676 N N . GLU A 1 213 ? -8.422 -38.469 10.102 1 87.88 213 GLU A N 1
ATOM 1677 C CA . GLU A 1 213 ? -7.293 -37.562 9.922 1 87.88 213 GLU A CA 1
ATOM 1678 C C . GLU A 1 213 ? -6.328 -38.094 8.859 1 87.88 213 GLU A C 1
ATOM 1680 O O . GLU A 1 213 ? -5.852 -37.344 8.023 1 87.88 213 GLU A O 1
ATOM 1685 N N . ASP A 1 214 ? -6.066 -39.281 8.789 1 86.69 214 ASP A N 1
ATOM 1686 C CA . ASP A 1 214 ? -5.062 -39.875 7.91 1 86.69 214 ASP A CA 1
ATOM 1687 C C . ASP A 1 214 ? -5.527 -39.875 6.457 1 86.69 214 ASP A C 1
ATOM 1689 O O . ASP A 1 214 ? -4.711 -39.969 5.539 1 86.69 214 ASP A O 1
ATOM 1693 N N . ASN A 1 215 ? -6.844 -39.719 6.184 1 86.62 215 ASN A N 1
ATOM 1694 C CA . ASN A 1 215 ? -7.402 -39.688 4.836 1 86.62 215 ASN A CA 1
ATOM 1695 C C . ASN A 1 215 ? -8.164 -38.406 4.559 1 86.62 215 ASN A C 1
ATOM 1697 O O . ASN A 1 215 ? -8.945 -38.312 3.613 1 86.62 215 ASN A O 1
ATOM 1701 N N . ARG A 1 216 ? -7.969 -37.469 5.359 1 92.25 216 ARG A N 1
ATOM 1702 C CA . ARG A 1 216 ? -8.711 -36.219 5.254 1 92.25 216 ARG A CA 1
ATOM 1703 C C . ARG A 1 216 ? -8.109 -35.312 4.188 1 92.25 216 ARG A C 1
ATOM 1705 O O . ARG A 1 216 ? -6.918 -35 4.23 1 92.25 216 ARG A O 1
ATOM 1712 N N . PRO A 1 217 ? -8.953 -34.969 3.236 1 93.5 217 PRO A N 1
ATOM 1713 C CA . PRO A 1 217 ? -8.453 -34.031 2.254 1 93.5 217 PRO A CA 1
ATOM 1714 C C . PRO A 1 217 ? -8.172 -32.656 2.865 1 93.5 217 PRO A C 1
ATOM 1716 O O . PRO A 1 217 ? -8.953 -32.156 3.678 1 93.5 217 PRO A O 1
ATOM 1719 N N . PHE A 1 218 ? -7.02 -32.062 2.502 1 94.12 218 PHE A N 1
ATOM 1720 C CA . PHE A 1 218 ? -6.703 -30.688 2.883 1 94.12 218 PHE A CA 1
ATOM 1721 C C . PHE A 1 218 ? -7.316 -29.688 1.898 1 94.12 218 PHE A C 1
ATOM 1723 O O . PHE A 1 218 ? -6.816 -29.531 0.785 1 94.12 218 PHE A O 1
ATOM 1730 N N . ILE A 1 219 ? -8.391 -29.062 2.354 1 97.25 219 ILE A N 1
ATOM 1731 C CA . ILE A 1 219 ? -9.125 -28.172 1.468 1 97.25 219 ILE A CA 1
ATOM 1732 C C . ILE A 1 219 ? -8.359 -26.859 1.289 1 97.25 219 ILE A C 1
ATOM 1734 O O . ILE A 1 219 ? -8.258 -26.062 2.221 1 97.25 219 ILE A O 1
ATOM 1738 N N . CYS A 1 220 ? -7.891 -26.609 0.055 1 96.75 220 CYS A N 1
ATOM 1739 C CA . CYS A 1 220 ? -7.055 -25.453 -0.25 1 96.75 220 CYS A CA 1
ATOM 1740 C C . CYS A 1 220 ? -7.902 -24.188 -0.382 1 96.75 220 CYS A C 1
ATOM 1742 O O . CYS A 1 220 ? -7.449 -23.094 -0.045 1 96.75 220 CYS A O 1
ATOM 1744 N N . GLY A 1 221 ? -9.055 -24.375 -0.987 1 97.62 221 GLY A N 1
ATOM 1745 C CA . GLY A 1 221 ? -9.875 -23.188 -1.201 1 97.62 221 GLY A CA 1
ATOM 1746 C C . GLY A 1 221 ? -11.125 -23.469 -2.021 1 97.62 221 GLY A C 1
ATOM 1747 O O . GLY A 1 221 ? -11.516 -24.625 -2.189 1 97.62 221 GLY A O 1
ATOM 1748 N N . THR A 1 222 ? -11.789 -22.344 -2.459 1 98.62 222 THR A N 1
ATOM 1749 C CA . THR A 1 222 ? -13.055 -22.422 -3.176 1 98.62 222 THR A CA 1
ATOM 1750 C C . THR A 1 222 ? -12.969 -21.719 -4.523 1 98.62 222 THR A C 1
ATOM 1752 O O . THR A 1 222 ? -12.406 -20.625 -4.613 1 98.62 222 THR A O 1
ATOM 1755 N N . ILE A 1 223 ? -13.43 -22.406 -5.531 1 98.38 223 ILE A N 1
ATOM 1756 C CA . ILE A 1 223 ? -13.602 -21.859 -6.871 1 98.38 223 ILE A CA 1
ATOM 1757 C C . ILE A 1 223 ? -15.062 -21.484 -7.086 1 98.38 223 ILE A C 1
ATOM 1759 O O . ILE A 1 223 ? -15.953 -22.344 -7.027 1 98.38 223 ILE A O 1
ATOM 1763 N N . VAL A 1 224 ? -15.312 -20.219 -7.301 1 98.19 224 VAL A N 1
ATOM 1764 C CA . VAL A 1 224 ? -16.625 -19.781 -7.742 1 98.19 224 VAL A CA 1
ATOM 1765 C C . VAL A 1 224 ? -16.672 -19.719 -9.266 1 98.19 224 VAL A C 1
ATOM 1767 O O . VAL A 1 224 ? -15.938 -18.938 -9.883 1 98.19 224 VAL A O 1
ATOM 1770 N N . ARG A 1 225 ? -17.484 -20.516 -9.805 1 96.38 225 ARG A N 1
ATOM 1771 C CA . ARG A 1 225 ? -17.531 -20.594 -11.258 1 96.38 225 ARG A CA 1
ATOM 1772 C C . ARG A 1 225 ? -18.766 -19.906 -11.805 1 96.38 225 ARG A C 1
ATOM 1774 O O . ARG A 1 225 ? -19.781 -19.781 -11.102 1 96.38 225 ARG A O 1
ATOM 1781 N N . SER A 1 226 ? -18.625 -19.516 -13.078 1 92.5 226 SER A N 1
ATOM 1782 C CA . SER A 1 226 ? -19.781 -19.016 -13.797 1 92.5 226 SER A CA 1
ATOM 1783 C C . SER A 1 226 ? -20.812 -20.125 -14.008 1 92.5 226 SER A C 1
ATOM 1785 O O . SER A 1 226 ? -20.484 -21.312 -13.953 1 92.5 226 SER A O 1
ATOM 1787 N N . HIS A 1 227 ? -22.062 -19.641 -14.164 1 76.31 227 HIS A N 1
ATOM 1788 C CA . HIS A 1 227 ? -23.125 -20.594 -14.43 1 76.31 227 HIS A CA 1
ATOM 1789 C C . HIS A 1 227 ? -23.109 -21.062 -15.875 1 76.31 227 HIS A C 1
ATOM 1791 O O . HIS A 1 227 ? -23.453 -22.203 -16.172 1 76.31 227 HIS A O 1
ATOM 1797 N N . VAL A 1 228 ? -22.703 -20.062 -16.734 1 64.38 228 VAL A N 1
ATOM 1798 C CA . VAL A 1 228 ? -22.703 -20.359 -18.172 1 64.38 228 VAL A CA 1
ATOM 1799 C C . VAL A 1 228 ? -21.484 -21.219 -18.516 1 64.38 228 VAL A C 1
ATOM 1801 O O . VAL A 1 228 ? -20.359 -20.859 -18.188 1 64.38 228 VAL A O 1
ATOM 1804 N N . ARG A 1 229 ? -21.828 -22.359 -18.797 1 62.5 229 ARG A N 1
ATOM 1805 C CA . ARG A 1 229 ? -20.766 -23.219 -19.312 1 62.5 229 ARG A CA 1
ATOM 1806 C C . ARG A 1 229 ? -20.844 -23.328 -20.828 1 62.5 229 ARG A C 1
ATOM 1808 O O . ARG A 1 229 ? -21.672 -24.062 -21.359 1 62.5 229 ARG A O 1
ATOM 1815 N N . ASN A 1 230 ? -20.594 -22.031 -21.469 1 60.91 230 ASN A N 1
ATOM 1816 C CA . ASN A 1 230 ? -20.625 -22.219 -22.906 1 60.91 230 ASN A CA 1
ATOM 1817 C C . ASN A 1 230 ? -19.453 -23.078 -23.391 1 60.91 230 ASN A C 1
ATOM 1819 O O . ASN A 1 230 ? -18.531 -23.359 -22.641 1 60.91 230 ASN A O 1
ATOM 1823 N N . SER A 1 231 ? -19.484 -23.469 -24.703 1 65.12 231 SER A N 1
ATOM 1824 C CA . SER A 1 231 ? -18.609 -24.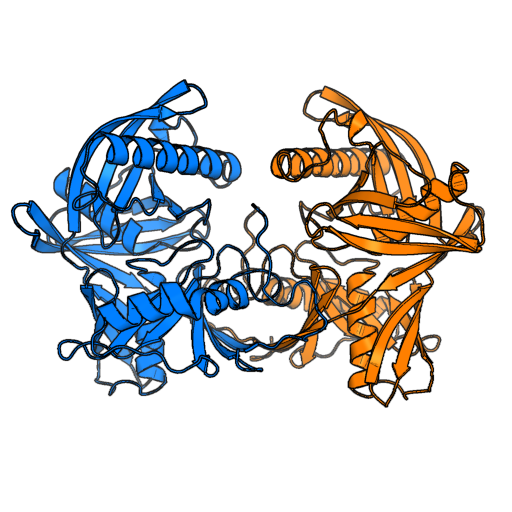469 -25.312 1 65.12 231 SER A CA 1
ATOM 1825 C C . SER A 1 231 ? -17.156 -24 -25.328 1 65.12 231 SER A C 1
ATOM 1827 O O . SER A 1 231 ? -16.234 -24.797 -25.172 1 65.12 231 SER A O 1
ATOM 1829 N N . ASN A 1 232 ? -16.906 -22.625 -25.172 1 84.88 232 ASN A N 1
ATOM 1830 C CA . ASN A 1 232 ? -15.516 -22.328 -25.484 1 84.88 232 ASN A CA 1
ATOM 1831 C C . ASN A 1 232 ? -14.812 -21.625 -24.344 1 84.88 232 ASN A C 1
ATOM 1833 O O . ASN A 1 232 ? -13.578 -21.625 -24.266 1 84.88 232 ASN A O 1
ATOM 1837 N N . SER A 1 233 ? -15.648 -21.031 -23.391 1 89.81 233 SER A N 1
ATOM 1838 C CA . SER A 1 233 ? -14.977 -20.312 -22.297 1 89.81 233 SER A CA 1
ATOM 1839 C C . SER A 1 233 ? -15.836 -20.297 -21.031 1 89.81 233 SER A C 1
ATOM 1841 O O . SER A 1 233 ? -17.062 -20.453 -21.109 1 89.81 233 SER A O 1
ATOM 1843 N N . SER A 1 234 ? -15.203 -20.219 -19.922 1 92.56 234 SER A N 1
ATOM 1844 C CA . SER A 1 234 ? -15.812 -20.078 -18.609 1 92.56 234 SER A CA 1
ATOM 1845 C C . SER A 1 234 ? -14.992 -19.156 -17.719 1 92.56 234 SER A C 1
ATOM 1847 O O . SER A 1 234 ? -13.82 -18.891 -18 1 92.56 234 SER A O 1
ATOM 1849 N N . GLU A 1 235 ? -15.695 -18.578 -16.719 1 93.94 235 GLU A N 1
ATOM 1850 C CA . GLU A 1 235 ? -15.023 -17.656 -15.797 1 93.94 235 GLU A CA 1
ATOM 1851 C C . GLU A 1 235 ? -15.031 -18.203 -14.375 1 93.94 235 GLU A C 1
ATOM 1853 O O . GLU A 1 235 ? -15.875 -19.031 -14.023 1 93.94 235 GLU A O 1
ATOM 1858 N N . HIS A 1 236 ? -14.023 -17.75 -13.656 1 96.12 236 HIS A N 1
ATOM 1859 C CA . HIS A 1 236 ? -14.055 -18.172 -12.258 1 96.12 236 HIS A CA 1
ATOM 1860 C C . HIS A 1 236 ? -13.367 -17.141 -11.367 1 96.12 236 HIS A C 1
ATOM 1862 O O . HIS A 1 236 ? -12.68 -16.234 -11.859 1 96.12 236 HIS A O 1
ATOM 1868 N N . PHE A 1 237 ? -13.703 -17.156 -10.133 1 97.06 237 PHE A N 1
ATOM 1869 C CA . PHE A 1 237 ? -13.133 -16.453 -8.984 1 97.06 237 PHE A CA 1
ATOM 1870 C C . PHE A 1 237 ? -12.609 -17.453 -7.957 1 97.06 237 PHE A C 1
ATOM 1872 O O . PHE A 1 237 ? -13.359 -18.281 -7.441 1 97.06 237 PHE A O 1
ATOM 1879 N N . VAL A 1 238 ? -11.273 -17.391 -7.715 1 97.81 238 VAL A N 1
ATOM 1880 C CA . VAL A 1 238 ? -10.664 -18.438 -6.902 1 97.81 238 VAL A CA 1
ATOM 1881 C C . VAL A 1 238 ? -10.148 -17.828 -5.594 1 97.81 238 VAL A C 1
ATOM 1883 O O . VAL A 1 238 ? -9.359 -16.891 -5.602 1 97.81 238 VAL A O 1
ATOM 1886 N N . ASN A 1 239 ? -10.656 -18.359 -4.523 1 97.62 239 ASN A N 1
ATOM 1887 C CA . ASN A 1 239 ? -10.234 -18.031 -3.162 1 97.62 239 ASN A CA 1
ATOM 1888 C C . ASN A 1 239 ? -9.43 -19.172 -2.545 1 97.62 239 ASN A C 1
ATOM 1890 O O . ASN A 1 239 ? -9.938 -20.281 -2.363 1 97.62 239 ASN A O 1
ATOM 1894 N N . VAL A 1 240 ? -8.172 -18.891 -2.168 1 95.75 240 VAL A N 1
ATOM 1895 C CA . VAL A 1 240 ? -7.27 -19.906 -1.639 1 95.75 240 VAL A CA 1
ATOM 1896 C C . VAL A 1 240 ? -6.941 -19.594 -0.179 1 95.75 240 VAL A C 1
ATOM 1898 O O . VAL A 1 240 ? -6.777 -18.438 0.194 1 95.75 240 VAL A O 1
ATOM 1901 N N . GLY A 1 241 ? -6.773 -20.625 0.611 1 91.69 241 GLY A N 1
ATOM 1902 C CA . GLY A 1 241 ? -6.359 -20.438 1.991 1 91.69 241 GLY A CA 1
ATOM 1903 C C . GLY A 1 241 ? -7.289 -19.516 2.77 1 91.69 241 GLY A C 1
ATOM 1904 O O . GLY A 1 241 ? -8.492 -19.781 2.855 1 91.69 241 GLY A O 1
ATOM 1905 N N . GLU A 1 242 ? -6.707 -18.547 3.346 1 90.94 242 GLU A N 1
ATOM 1906 C CA . GLU A 1 242 ? -7.461 -17.562 4.121 1 90.94 242 GLU A CA 1
ATOM 1907 C C . GLU A 1 242 ? -7.609 -16.25 3.357 1 90.94 242 GLU A C 1
ATOM 1909 O O . GLU A 1 242 ? -6.965 -15.258 3.691 1 90.94 242 GLU A O 1
ATOM 1914 N N . MET A 1 243 ? -8.469 -16.312 2.387 1 90.62 243 MET A N 1
ATOM 1915 C CA . MET A 1 243 ? -8.875 -15.148 1.602 1 90.62 243 MET A CA 1
ATOM 1916 C C . MET A 1 243 ? -7.711 -14.633 0.757 1 90.62 243 MET A C 1
ATOM 1918 O O . MET A 1 243 ? -7.445 -13.43 0.729 1 90.62 243 MET A O 1
ATOM 1922 N N . LEU A 1 244 ? -6.961 -15.547 0.185 1 95 244 LEU A N 1
ATOM 1923 C CA . LEU A 1 244 ? -5.973 -15.25 -0.846 1 95 244 LEU A CA 1
ATOM 1924 C C . LEU A 1 244 ? -6.59 -15.344 -2.236 1 95 244 LEU A C 1
ATOM 1926 O O . LEU A 1 244 ? -6.539 -16.406 -2.871 1 95 244 LEU A O 1
ATOM 1930 N N . ILE A 1 245 ? -7.148 -14.289 -2.711 1 96.12 245 ILE A N 1
ATOM 1931 C CA . ILE A 1 245 ? -7.809 -14.305 -4.012 1 96.12 245 ILE A CA 1
ATOM 1932 C C . ILE A 1 245 ? -6.762 -14.359 -5.121 1 96.12 245 ILE A C 1
ATOM 1934 O O . ILE A 1 245 ? -5.926 -13.461 -5.238 1 96.12 245 ILE A O 1
ATOM 1938 N N . ASN A 1 246 ? -6.898 -15.375 -5.816 1 96 246 ASN A N 1
ATOM 1939 C CA . ASN A 1 246 ? -5.957 -15.523 -6.922 1 96 246 ASN A CA 1
ATOM 1940 C C . ASN A 1 246 ? -6.117 -14.406 -7.945 1 96 246 ASN A C 1
ATOM 1942 O O . ASN A 1 246 ? -7.238 -14.055 -8.32 1 96 246 ASN A O 1
ATOM 1946 N N . ARG A 1 247 ? -4.996 -13.883 -8.414 1 94.69 247 ARG A N 1
ATOM 1947 C CA . ARG A 1 247 ? -5.012 -12.781 -9.375 1 94.69 247 ARG A CA 1
ATOM 1948 C C . ARG A 1 247 ? -5.047 -13.305 -10.812 1 94.69 247 ARG A C 1
ATOM 1950 O O . ARG A 1 247 ? -5.445 -12.594 -11.727 1 94.69 247 ARG A O 1
ATOM 1957 N N . GLY A 1 248 ? -4.621 -14.5 -11.008 1 94.5 248 GLY A N 1
ATOM 1958 C CA . GLY A 1 248 ? -4.5 -15.07 -12.336 1 94.5 248 GLY A CA 1
ATOM 1959 C C . GLY A 1 248 ? -5.523 -16.156 -12.617 1 94.5 248 GLY A C 1
ATOM 1960 O O . GLY A 1 248 ? -6.672 -16.062 -12.172 1 94.5 248 GLY A O 1
ATOM 1961 N N . TYR A 1 249 ? -5.152 -17.141 -13.453 1 91.38 249 TYR A N 1
ATOM 1962 C CA . TYR A 1 249 ? -6.059 -18.188 -13.891 1 91.38 249 TYR A CA 1
ATOM 1963 C C . TYR A 1 249 ? -6.062 -19.359 -12.906 1 91.38 249 TYR A C 1
ATOM 1965 O O . TYR A 1 249 ? -6.941 -20.219 -12.953 1 91.38 249 TYR A O 1
ATOM 1973 N N . CYS A 1 250 ? -5.109 -19.328 -11.953 1 91.38 250 CYS A N 1
ATOM 1974 C CA . CYS A 1 250 ? -4.965 -20.406 -10.984 1 91.38 250 CYS A CA 1
ATOM 1975 C C . CYS A 1 250 ? -4.906 -21.766 -11.68 1 91.38 250 CYS A C 1
ATOM 1977 O O . CYS A 1 250 ? -5.938 -22.391 -11.922 1 91.38 250 CYS A O 1
ATOM 1979 N N . GLY A 1 251 ? -3.826 -22.344 -11.805 1 93.06 251 GLY A N 1
ATOM 1980 C CA . GLY A 1 251 ? -3.637 -23.594 -12.539 1 93.06 251 GLY A CA 1
ATOM 1981 C C . GLY A 1 251 ? -4.418 -24.75 -11.961 1 93.06 251 GLY A C 1
ATOM 1982 O O . GLY A 1 251 ? -5.16 -25.438 -12.672 1 93.06 251 GLY A O 1
ATOM 1983 N N . SER A 1 252 ? -4.246 -24.922 -10.656 1 93.44 252 SER A N 1
ATOM 1984 C CA . SER A 1 252 ? -4.93 -26.047 -10.016 1 93.44 252 SER A CA 1
ATOM 1985 C C . SER A 1 252 ? -6.445 -25.875 -10.086 1 93.44 252 SER A C 1
ATOM 1987 O O . SER A 1 252 ? -7.172 -26.859 -10.25 1 93.44 252 SER A O 1
ATOM 1989 N N . ALA A 1 253 ? -6.824 -24.703 -9.977 1 95.06 253 ALA A N 1
ATOM 1990 C CA . ALA A 1 253 ? -8.258 -24.453 -10.086 1 95.06 253 ALA A CA 1
ATOM 1991 C C . ALA A 1 253 ? -8.766 -24.734 -11.492 1 95.06 253 ALA A C 1
ATOM 1993 O O . ALA A 1 253 ? -9.82 -25.328 -11.672 1 95.06 253 ALA A O 1
ATOM 1994 N N . THR A 1 254 ? -8.039 -24.344 -12.438 1 96.19 254 THR A N 1
ATOM 1995 C CA . THR A 1 254 ? -8.391 -24.594 -13.828 1 96.19 254 THR A CA 1
ATOM 1996 C C . THR A 1 254 ? -8.422 -26.094 -14.117 1 96.19 254 THR A C 1
ATOM 1998 O O . THR A 1 254 ? -9.352 -26.594 -14.758 1 96.19 254 THR A O 1
ATOM 2001 N N . MET A 1 255 ? -7.461 -26.766 -13.609 1 97.5 255 MET A N 1
ATOM 2002 C CA . MET A 1 255 ? -7.426 -28.219 -13.773 1 97.5 255 MET A CA 1
ATOM 2003 C C . MET A 1 255 ? -8.625 -28.875 -13.109 1 97.5 255 MET A C 1
ATOM 2005 O O . MET A 1 255 ? -9.234 -29.797 -13.664 1 97.5 255 MET A O 1
ATOM 2009 N N . SER A 1 256 ? -8.961 -28.375 -11.969 1 97.25 256 SER A N 1
ATOM 2010 C CA . SER A 1 256 ? -10.133 -28.875 -11.266 1 97.25 256 SER A CA 1
ATOM 2011 C C . SER A 1 256 ? -11.414 -28.609 -12.055 1 97.25 256 SER A C 1
ATOM 2013 O O . SER A 1 256 ? -12.266 -29.484 -12.18 1 97.25 256 SER A O 1
ATOM 2015 N N . ARG A 1 257 ? -11.5 -27.484 -12.609 1 96.69 257 ARG A N 1
ATOM 2016 C CA . ARG A 1 257 ? -12.68 -27.109 -13.391 1 96.69 257 ARG A CA 1
ATOM 2017 C C . ARG A 1 257 ? -12.805 -27.969 -14.641 1 96.69 257 ARG A C 1
ATOM 2019 O O . ARG A 1 257 ? -13.891 -28.453 -14.953 1 96.69 257 ARG A O 1
ATOM 2026 N N . ALA A 1 258 ? -11.766 -28.141 -15.344 1 96.44 258 ALA A N 1
ATOM 2027 C CA . ALA A 1 258 ? -11.773 -28.984 -16.531 1 96.44 258 ALA A CA 1
ATOM 2028 C C . ALA A 1 258 ? -12.125 -30.422 -16.188 1 96.44 258 ALA A C 1
ATOM 2030 O O . ALA A 1 258 ? -12.852 -31.094 -16.938 1 96.44 258 ALA A O 1
ATOM 2031 N N . THR A 1 259 ? -11.594 -30.812 -15.086 1 97.62 259 THR A N 1
ATOM 2032 C CA . THR A 1 259 ? -11.906 -32.156 -14.617 1 97.62 259 THR A CA 1
ATOM 2033 C C . THR A 1 259 ? -13.398 -32.312 -14.336 1 97.62 259 THR A C 1
ATOM 2035 O O . THR A 1 259 ? -14.016 -33.281 -14.75 1 97.62 259 THR A O 1
ATOM 2038 N N . LEU A 1 260 ? -13.891 -31.344 -13.648 1 96.62 260 LEU A N 1
ATOM 2039 C CA . LEU A 1 260 ? -15.328 -31.375 -13.375 1 96.62 260 LEU A CA 1
ATOM 2040 C C . LEU A 1 260 ? -16.125 -31.391 -14.68 1 96.62 260 LEU A C 1
ATOM 2042 O O . LEU A 1 260 ? -17.062 -32.188 -14.82 1 96.62 260 LEU A O 1
ATOM 2046 N N . ASP A 1 261 ? -15.727 -30.578 -15.594 1 95.44 261 ASP A N 1
ATOM 2047 C CA . ASP A 1 261 ? -16.422 -30.516 -16.875 1 95.44 261 ASP A CA 1
ATOM 2048 C C . ASP A 1 261 ? -16.328 -31.859 -17.594 1 95.44 261 ASP A C 1
ATOM 2050 O O . ASP A 1 261 ? -17.281 -32.281 -18.266 1 95.44 261 ASP A O 1
ATOM 2054 N N . TYR A 1 262 ? -15.227 -32.469 -17.484 1 96.06 262 TYR A N 1
ATOM 2055 C CA . TYR A 1 262 ? -15.078 -33.812 -18.078 1 96.06 262 TYR A CA 1
ATOM 2056 C C . TYR A 1 262 ? -16.047 -34.781 -17.453 1 96.06 262 TYR A C 1
ATOM 2058 O O . TYR A 1 262 ? -16.812 -35.469 -18.172 1 96.06 262 TYR A O 1
ATOM 2066 N N . PHE A 1 263 ? -16.094 -34.875 -16.188 1 96 263 PHE A N 1
ATOM 2067 C CA . PHE A 1 263 ? -16.875 -35.906 -15.492 1 96 263 PHE A CA 1
ATOM 2068 C C . PHE A 1 263 ? -18.375 -35.594 -15.594 1 96 263 PHE A C 1
ATOM 2070 O O . PHE A 1 263 ? -19.203 -36.469 -15.461 1 96 263 PHE A O 1
ATOM 2077 N N . GLN A 1 264 ? -18.625 -34.375 -15.883 1 93.56 264 GLN A N 1
ATOM 2078 C CA . GLN A 1 264 ? -20.016 -34.031 -16.062 1 93.56 264 GLN A CA 1
ATOM 2079 C C . GLN A 1 264 ? -20.422 -34.062 -17.531 1 93.56 264 GLN A C 1
ATOM 2081 O O . GLN A 1 264 ? -21.547 -33.75 -17.891 1 93.56 264 GLN A O 1
ATOM 2086 N N . GLY A 1 265 ? -19.516 -34.344 -18.344 1 92.81 265 GLY A N 1
ATOM 2087 C CA . GLY A 1 265 ? -19.812 -34.562 -19.75 1 92.81 265 GLY A CA 1
ATOM 2088 C C . GLY A 1 265 ? -19.781 -33.312 -20.578 1 92.81 265 GLY A C 1
ATOM 2089 O O . GLY A 1 265 ? -20.281 -33.281 -21.703 1 92.81 265 GLY A O 1
ATOM 2090 N N . HIS A 1 266 ? -19.156 -32.281 -20.078 1 92.56 266 HIS A N 1
ATOM 2091 C CA . HIS A 1 266 ? -19.125 -31 -20.797 1 92.56 266 HIS A CA 1
ATOM 2092 C C . HIS A 1 266 ? -17.828 -30.828 -21.562 1 92.56 266 HIS A C 1
ATOM 2094 O O . HIS A 1 266 ? -17.703 -29.906 -22.375 1 92.56 266 HIS A O 1
ATOM 2100 N N . LEU A 1 267 ? -16.891 -31.641 -21.312 1 93.81 267 LEU A N 1
ATOM 2101 C CA . LEU A 1 267 ? -15.594 -31.625 -21.984 1 93.81 267 LEU A CA 1
ATOM 2102 C C . LEU A 1 267 ? -15.086 -33.062 -22.203 1 93.81 267 LEU A C 1
ATOM 2104 O O . LEU A 1 267 ? -15.078 -33.875 -21.281 1 93.81 267 LEU A O 1
ATOM 2108 N N . ASN A 1 268 ? -14.641 -33.375 -23.453 1 95.81 268 ASN A N 1
ATOM 2109 C CA . ASN A 1 268 ? -14.164 -34.688 -23.781 1 95.81 268 ASN A CA 1
ATOM 2110 C C . ASN A 1 268 ? -12.648 -34.75 -23.906 1 95.81 268 ASN A C 1
ATOM 2112 O O . ASN A 1 268 ? -11.992 -33.688 -23.922 1 95.81 268 ASN A O 1
ATOM 2116 N N . ILE A 1 269 ? -12.156 -35.938 -23.938 1 97.5 269 ILE A N 1
ATOM 2117 C CA . ILE A 1 269 ? -10.727 -36.125 -24.188 1 97.5 269 ILE A CA 1
ATOM 2118 C C . ILE A 1 269 ? -10.328 -35.438 -25.484 1 97.5 269 ILE A C 1
ATOM 2120 O O . ILE A 1 269 ? -11.008 -35.562 -26.5 1 97.5 269 ILE A O 1
ATOM 2124 N N . GLY A 1 270 ? -9.32 -34.656 -25.375 1 97.25 270 GLY A N 1
ATOM 2125 C CA . GLY A 1 270 ? -8.828 -33.969 -26.547 1 97.25 270 GLY A CA 1
ATOM 2126 C C . GLY A 1 270 ? -9.445 -32.594 -26.719 1 97.25 270 GLY A C 1
ATOM 2127 O O . GLY A 1 270 ? -8.938 -31.781 -27.5 1 97.25 270 GLY A O 1
ATOM 2128 N N . GLU A 1 271 ? -10.492 -32.312 -26.016 1 95.81 271 GLU A N 1
ATOM 2129 C CA . GLU A 1 271 ? -11.164 -31.031 -26.125 1 95.81 271 GLU A CA 1
ATOM 2130 C C . GLU A 1 271 ? -10.547 -30 -25.172 1 95.81 271 GLU A C 1
ATOM 2132 O O . GLU A 1 271 ? -9.945 -30.375 -24.172 1 95.81 271 GLU A O 1
ATOM 2137 N N . SER A 1 272 ? -10.727 -28.75 -25.578 1 95.56 272 SER A N 1
ATOM 2138 C CA . SER A 1 272 ? -10.148 -27.656 -24.812 1 95.56 272 SER A CA 1
ATOM 2139 C C . SER A 1 272 ? -11.211 -26.625 -24.453 1 95.56 272 SER A C 1
ATOM 2141 O O . SER A 1 272 ? -12.242 -26.516 -25.109 1 95.56 272 SER A O 1
ATOM 2143 N N . ARG A 1 273 ? -10.984 -25.922 -23.438 1 94.38 273 ARG A N 1
ATOM 2144 C CA . ARG A 1 273 ? -11.797 -24.797 -23 1 94.38 273 ARG A CA 1
ATOM 2145 C C . ARG A 1 273 ? -10.938 -23.75 -22.297 1 94.38 273 ARG A C 1
ATOM 2147 O O . ARG A 1 273 ? -9.977 -24.094 -21.609 1 94.38 273 ARG A O 1
ATOM 2154 N N . VAL A 1 274 ? -11.305 -22.469 -22.5 1 94.62 274 VAL A N 1
ATOM 2155 C CA . VAL A 1 274 ? -10.602 -21.375 -21.859 1 94.62 274 VAL A CA 1
ATOM 2156 C C . VAL A 1 274 ? -11.281 -21.031 -20.531 1 94.62 274 VAL A C 1
ATOM 2158 O O . VAL A 1 274 ? -12.508 -20.922 -20.469 1 94.62 274 VAL A O 1
ATOM 2161 N N . TYR A 1 275 ? -10.539 -20.969 -19.469 1 95.06 275 TYR A N 1
ATOM 2162 C CA . TYR A 1 275 ? -11.016 -20.547 -18.156 1 95.06 275 TYR A CA 1
ATOM 2163 C C . TYR A 1 275 ? -10.391 -19.219 -17.766 1 95.06 275 TYR A C 1
ATOM 2165 O O . TYR A 1 275 ? -9.18 -19.125 -17.594 1 95.06 275 TYR A O 1
ATOM 2173 N N . ASN A 1 276 ? -11.242 -18.203 -17.562 1 93.81 276 ASN A N 1
ATOM 2174 C CA . ASN A 1 276 ? -10.773 -16.844 -17.297 1 93.81 276 ASN A CA 1
ATOM 2175 C C . ASN A 1 276 ? -11.008 -16.422 -15.852 1 93.81 276 ASN A C 1
ATOM 2177 O O . ASN A 1 276 ? -12.062 -16.719 -15.289 1 93.81 276 ASN A O 1
ATOM 2181 N N . SER A 1 277 ? -9.977 -15.797 -15.297 1 95.12 277 SER A N 1
ATOM 2182 C CA . SER A 1 277 ? -10.195 -15.125 -14.023 1 95.12 277 SER A CA 1
ATOM 2183 C C . SER A 1 277 ? -11 -13.844 -14.211 1 95.12 277 SER A C 1
ATOM 2185 O O . SER A 1 277 ? -10.773 -13.094 -15.164 1 95.12 277 SER A O 1
ATOM 2187 N N . ILE A 1 278 ? -11.938 -13.578 -13.336 1 94.5 278 ILE A N 1
ATOM 2188 C CA . ILE A 1 278 ? -12.695 -12.336 -13.453 1 94.5 278 ILE A CA 1
ATOM 2189 C C . ILE A 1 278 ? -11.867 -11.172 -12.898 1 94.5 278 ILE A C 1
ATOM 2191 O O . ILE A 1 278 ? -12.219 -10.008 -13.102 1 94.5 278 ILE A O 1
ATOM 2195 N N . VAL A 1 279 ? -10.727 -11.477 -12.266 1 95.19 279 VAL A N 1
ATOM 2196 C CA . VAL A 1 279 ? -9.938 -10.453 -11.586 1 95.19 279 VAL A CA 1
ATOM 2197 C C . VAL A 1 279 ? -9.125 -9.664 -12.609 1 95.19 279 VAL A C 1
ATOM 2199 O O . VAL A 1 279 ? -9.188 -8.438 -12.648 1 95.19 279 VAL A O 1
ATOM 2202 N N . THR A 1 280 ? -8.398 -10.344 -13.508 1 95.12 280 THR A N 1
ATOM 2203 C CA . THR A 1 280 ? -7.531 -9.68 -14.477 1 95.12 280 THR A CA 1
ATOM 2204 C C . THR A 1 280 ? -8.031 -9.922 -15.898 1 95.12 280 THR A C 1
ATOM 2206 O O . THR A 1 280 ? -7.484 -9.359 -16.859 1 95.12 280 THR A O 1
ATOM 2209 N N . ASN A 1 281 ? -8.984 -10.812 -16.016 1 92.25 281 ASN A N 1
ATOM 2210 C CA . ASN A 1 281 ? -9.492 -11.266 -17.312 1 92.25 281 ASN A CA 1
ATOM 2211 C C . ASN A 1 281 ? -8.461 -12.094 -18.062 1 92.25 281 ASN A C 1
ATOM 2213 O O . ASN A 1 281 ? -8.594 -12.312 -19.266 1 92.25 281 ASN A O 1
ATOM 2217 N N . GLU A 1 282 ? -7.402 -12.414 -17.328 1 92.75 282 GLU A N 1
ATOM 2218 C CA . GLU A 1 282 ? -6.453 -13.375 -17.891 1 92.75 282 GLU A CA 1
ATOM 2219 C C . GLU A 1 282 ? -6.93 -14.812 -17.688 1 92.75 282 GLU A C 1
ATOM 2221 O O . GLU A 1 282 ? -7.539 -15.125 -16.656 1 92.75 282 GLU A O 1
ATOM 2226 N N . GLY A 1 283 ? -6.703 -15.633 -18.688 1 92.44 283 GLY A N 1
ATOM 2227 C CA . GLY A 1 283 ? -7.133 -17.016 -18.609 1 92.44 283 GLY A CA 1
ATOM 2228 C C . GLY A 1 283 ? -6.125 -17.984 -19.203 1 92.44 283 GLY A C 1
ATOM 2229 O O . GLY A 1 283 ? -5.012 -17.594 -19.547 1 92.44 283 GLY A O 1
ATOM 2230 N N . THR A 1 284 ? -6.531 -19.25 -19.078 1 94.69 284 THR A N 1
ATOM 2231 C CA . THR A 1 284 ? -5.73 -20.312 -19.688 1 94.69 284 THR A CA 1
ATOM 2232 C C . THR A 1 284 ? -6.629 -21.375 -20.328 1 94.69 284 THR A C 1
ATOM 2234 O O . THR A 1 284 ? -7.773 -21.562 -19.906 1 94.69 284 THR A O 1
ATOM 2237 N N . THR A 1 285 ? -6.031 -21.953 -21.344 1 95.69 285 THR A N 1
ATOM 2238 C CA . THR A 1 285 ? -6.691 -23.062 -22 1 95.69 285 THR A CA 1
ATOM 2239 C C . THR A 1 285 ? -6.367 -24.375 -21.297 1 95.69 285 THR A C 1
ATOM 2241 O O . THR A 1 285 ? -5.199 -24.688 -21.047 1 95.69 285 THR A O 1
ATOM 2244 N N . ALA A 1 286 ? -7.379 -25.062 -20.969 1 96.81 286 ALA A N 1
ATOM 2245 C CA . ALA A 1 286 ? -7.215 -26.422 -20.438 1 96.81 286 ALA A CA 1
ATOM 2246 C C . ALA A 1 286 ? -7.668 -27.469 -21.453 1 96.81 286 ALA A C 1
ATOM 2248 O O . ALA A 1 286 ? -8.672 -27.281 -22.141 1 96.81 286 ALA A O 1
ATOM 2249 N N . THR A 1 287 ? -6.898 -28.531 -21.594 1 97.69 287 THR A N 1
ATOM 2250 C CA . THR A 1 287 ? -7.207 -29.656 -22.469 1 97.69 287 THR A CA 1
ATOM 2251 C C . THR A 1 287 ? -7.242 -30.969 -21.688 1 97.69 287 THR A C 1
ATOM 2253 O O . THR A 1 287 ? -6.363 -31.219 -20.859 1 97.69 287 THR A O 1
ATOM 2256 N N . VAL A 1 288 ? -8.281 -31.688 -21.859 1 97.94 288 VAL A N 1
ATOM 2257 C CA . VAL A 1 288 ? -8.273 -33.062 -21.312 1 97.94 288 VAL A CA 1
ATOM 2258 C C . VAL A 1 288 ? -7.375 -33.938 -22.172 1 97.94 288 VAL A C 1
ATOM 2260 O O . VAL A 1 288 ? -7.723 -34.281 -23.312 1 97.94 288 VAL A O 1
ATOM 2263 N N . LEU A 1 289 ? -6.34 -34.344 -21.609 1 98.5 289 LEU A N 1
ATOM 2264 C CA . LEU A 1 289 ? -5.336 -35.031 -22.422 1 98.5 289 LEU A CA 1
ATOM 2265 C C . LEU A 1 289 ? -5.625 -36.531 -22.531 1 98.5 289 LEU A C 1
ATOM 2267 O O . LEU A 1 289 ? -5.562 -37.094 -23.609 1 98.5 289 LEU A O 1
ATOM 2271 N N . ARG A 1 290 ? -5.863 -37.156 -21.391 1 98.56 290 ARG A N 1
ATOM 2272 C CA . ARG A 1 290 ? -6.074 -38.625 -21.344 1 98.56 290 ARG A CA 1
ATOM 2273 C C . ARG A 1 290 ? -6.664 -39.031 -20 1 98.56 290 ARG A C 1
ATOM 2275 O O . ARG A 1 290 ? -6.629 -38.281 -19.031 1 98.56 290 ARG A O 1
ATOM 2282 N N . THR A 1 291 ? -7.133 -40.156 -19.984 1 98.25 291 THR A N 1
ATOM 2283 C CA . THR A 1 291 ? -7.605 -40.75 -18.734 1 98.25 291 THR A CA 1
ATOM 2284 C C . THR A 1 291 ? -6.434 -41.281 -17.906 1 98.25 291 THR A C 1
ATOM 2286 O O . THR A 1 291 ? -5.332 -41.469 -18.422 1 98.25 291 THR A O 1
ATOM 2289 N N . ALA A 1 292 ? -6.75 -41.312 -16.688 1 97.88 292 ALA A N 1
ATOM 2290 C CA . ALA A 1 292 ? -5.805 -41.844 -15.711 1 97.88 292 ALA A CA 1
ATOM 2291 C C . ALA A 1 292 ? -6.531 -42.438 -14.508 1 97.88 292 ALA A C 1
ATOM 2293 O O . ALA A 1 292 ? -7.758 -42.594 -14.516 1 97.88 292 ALA A O 1
ATOM 2294 N N . ASN A 1 293 ? -5.688 -43 -13.633 1 96.5 293 ASN A N 1
ATOM 2295 C CA . ASN A 1 293 ? -6.23 -43.5 -12.375 1 96.5 293 ASN A CA 1
ATOM 2296 C C . ASN A 1 293 ? -5.492 -42.906 -11.172 1 96.5 293 ASN A C 1
ATOM 2298 O O . ASN A 1 293 ? -4.297 -42.625 -11.258 1 96.5 293 ASN A O 1
ATOM 2302 N N . TYR A 1 294 ? -6.16 -42.625 -10.18 1 94.31 294 TYR A N 1
ATOM 2303 C CA . TYR A 1 294 ? -5.629 -42.312 -8.859 1 94.31 294 TYR A CA 1
ATOM 2304 C C . TYR A 1 294 ? -6.121 -43.344 -7.828 1 94.31 294 TYR A C 1
ATOM 2306 O O . TYR A 1 294 ? -7.238 -43.219 -7.316 1 94.31 294 TYR A O 1
ATOM 2314 N N . GLY A 1 295 ? -5.23 -44.25 -7.508 1 92.31 295 GLY A N 1
ATOM 2315 C CA . GLY A 1 295 ? -5.75 -45.406 -6.785 1 92.31 295 GLY A CA 1
ATOM 2316 C C . GLY A 1 295 ? -6.898 -46.094 -7.504 1 92.31 295 GLY A C 1
ATOM 2317 O O . GLY A 1 295 ? -6.766 -46.469 -8.664 1 92.31 295 GLY A O 1
ATOM 2318 N N . ASN A 1 296 ? -8.047 -46.156 -6.812 1 92.31 296 ASN A N 1
ATOM 2319 C CA . ASN A 1 296 ? -9.227 -46.812 -7.375 1 92.31 296 ASN A CA 1
ATOM 2320 C C . ASN A 1 296 ? -10.18 -45.781 -8 1 92.31 296 ASN A C 1
ATOM 2322 O O . ASN A 1 296 ? -11.258 -46.156 -8.469 1 92.31 296 ASN A O 1
ATOM 2326 N N . LYS A 1 297 ? -9.703 -44.594 -8.133 1 94.19 297 LYS A N 1
ATOM 2327 C CA . LYS A 1 297 ? -10.555 -43.531 -8.688 1 94.19 297 LYS A CA 1
ATOM 2328 C C . LYS A 1 297 ? -10.211 -43.281 -10.148 1 94.19 297 LYS A C 1
ATOM 2330 O O . LYS A 1 297 ? -9.039 -43.25 -10.531 1 94.19 297 LYS A O 1
ATOM 2335 N N . LYS A 1 298 ? -11.367 -43.094 -10.891 1 97.31 298 LYS A N 1
ATOM 2336 C CA . LYS A 1 298 ? -11.172 -42.594 -12.25 1 97.31 298 LYS A CA 1
ATOM 2337 C C . LYS A 1 298 ? -10.664 -41.156 -12.242 1 97.31 298 LYS A C 1
ATOM 2339 O O . LYS A 1 298 ? -11.188 -40.312 -11.508 1 97.31 298 LYS A O 1
ATOM 2344 N N . ALA A 1 299 ? -9.602 -40.938 -13.047 1 98.5 299 ALA A N 1
ATOM 2345 C CA . ALA A 1 299 ? -8.969 -39.625 -13.094 1 98.5 299 ALA A CA 1
ATOM 2346 C C . ALA A 1 299 ? -8.633 -39.219 -14.531 1 98.5 299 ALA A C 1
ATOM 2348 O O . ALA A 1 299 ? -8.828 -40 -15.461 1 98.5 299 ALA A O 1
ATOM 2349 N N . VAL A 1 300 ? -8.266 -38.031 -14.711 1 98.56 300 VAL A N 1
ATOM 2350 C CA . VAL A 1 300 ? -7.824 -37.531 -16.016 1 98.56 300 VAL A CA 1
ATOM 2351 C C . VAL A 1 300 ? -6.57 -36.688 -15.836 1 98.56 300 VAL A C 1
ATOM 2353 O O . VAL A 1 300 ? -6.309 -36.156 -14.742 1 98.56 300 VAL A O 1
ATOM 2356 N N . ILE A 1 301 ? -5.781 -36.625 -16.906 1 98.62 301 ILE A N 1
ATOM 2357 C CA . ILE A 1 301 ? -4.652 -35.688 -17 1 98.62 301 ILE A CA 1
ATOM 2358 C C . ILE A 1 301 ? -5.066 -34.438 -17.766 1 98.62 301 ILE A C 1
ATOM 2360 O O . ILE A 1 301 ? -5.57 -34.531 -18.891 1 98.62 301 ILE A O 1
ATOM 2364 N N . ILE A 1 302 ? -4.922 -33.375 -17.141 1 98.5 302 ILE A N 1
ATOM 2365 C CA . ILE A 1 302 ? -5.289 -32.094 -17.75 1 98.5 302 ILE A CA 1
ATOM 2366 C C . ILE A 1 302 ? -4.027 -31.328 -18.156 1 98.5 302 ILE A C 1
ATOM 2368 O O . ILE A 1 302 ? -3.049 -31.281 -17.406 1 98.5 302 ILE A O 1
ATOM 2372 N N . GLY A 1 303 ? -4.031 -30.828 -19.344 1 98.44 303 GLY A N 1
ATOM 2373 C CA . GLY A 1 303 ? -3.01 -29.891 -19.781 1 98.44 303 GLY A CA 1
ATOM 2374 C C . GLY A 1 303 ? -3.457 -28.438 -19.688 1 98.44 303 GLY A C 1
ATOM 2375 O O . GLY A 1 303 ? -4.598 -28.109 -20.031 1 98.44 303 GLY A O 1
ATOM 2376 N N . ILE A 1 304 ? -2.57 -27.594 -19.172 1 97.88 304 ILE A N 1
ATOM 2377 C CA . ILE A 1 304 ? -2.832 -26.172 -19.219 1 97.88 304 ILE A CA 1
ATOM 2378 C C . ILE A 1 304 ? -1.619 -25.438 -19.797 1 97.88 304 ILE A C 1
ATOM 2380 O O . ILE A 1 304 ? -0.514 -25.984 -19.812 1 97.88 304 ILE A O 1
ATOM 2384 N N . GLN A 1 305 ? -1.913 -24.266 -20.328 1 96.06 305 GLN A N 1
ATOM 2385 C CA . GLN A 1 305 ? -0.848 -23.469 -20.938 1 96.06 305 GLN A CA 1
ATOM 2386 C C . GLN A 1 305 ? -0.82 -22.047 -20.391 1 96.06 305 GLN A C 1
ATOM 2388 O O . GLN A 1 305 ? -1.87 -21.453 -20.141 1 96.06 305 GLN A O 1
ATOM 2393 N N . GLY A 1 306 ? 0.422 -21.547 -20.172 1 95.81 306 GLY A N 1
ATOM 2394 C CA . GLY A 1 306 ? 0.578 -20.188 -19.703 1 95.81 306 GLY A CA 1
ATOM 2395 C C . GLY A 1 306 ? 1.933 -19.594 -20.031 1 95.81 306 GLY A C 1
ATOM 2396 O O . GLY A 1 306 ? 2.746 -20.219 -20.703 1 95.81 306 GLY A O 1
ATOM 2397 N N . ILE A 1 307 ? 2.072 -18.391 -19.656 1 96.56 307 ILE A N 1
ATOM 2398 C CA . ILE A 1 307 ? 3.35 -17.719 -19.828 1 96.56 307 ILE A CA 1
ATOM 2399 C C . ILE A 1 307 ? 3.668 -16.891 -18.578 1 96.56 307 ILE A C 1
ATOM 2401 O O . ILE A 1 307 ? 2.777 -16.281 -17.984 1 96.56 307 ILE A O 1
ATOM 2405 N N . GLY A 1 308 ? 4.922 -16.984 -18.141 1 97.81 308 GLY A N 1
ATOM 2406 C CA . GLY A 1 308 ? 5.441 -16.125 -17.094 1 97.81 308 GLY A CA 1
ATOM 2407 C C . GLY A 1 308 ? 6.207 -14.93 -17.609 1 97.81 308 GLY A C 1
ATOM 2408 O O . GLY A 1 308 ? 6.949 -15.031 -18.594 1 97.81 308 GLY A O 1
ATOM 2409 N N . PHE A 1 309 ? 6.016 -13.844 -16.984 1 98.25 309 PHE A N 1
ATOM 2410 C CA . PHE A 1 309 ? 6.719 -12.617 -17.375 1 98.25 309 PHE A CA 1
ATOM 2411 C C . PHE A 1 309 ? 7.586 -12.117 -16.219 1 98.25 309 PHE A C 1
ATOM 2413 O O . PHE A 1 309 ? 7.133 -12.055 -15.078 1 98.25 309 PHE A O 1
ATOM 2420 N N . TYR A 1 310 ? 8.852 -11.773 -16.594 1 98 310 TYR A N 1
ATOM 2421 C CA . TYR A 1 310 ? 9.742 -11.18 -15.594 1 98 310 TYR A CA 1
ATOM 2422 C C . TYR A 1 310 ? 9.266 -9.789 -15.195 1 98 310 TYR A C 1
ATOM 2424 O O . TYR A 1 310 ? 8.891 -8.984 -16.062 1 98 310 TYR A O 1
ATOM 2432 N N . THR A 1 311 ? 9.336 -9.531 -13.883 1 98.38 311 THR A N 1
ATOM 2433 C CA . THR A 1 311 ? 8.93 -8.219 -13.414 1 98.38 311 THR A CA 1
ATOM 2434 C C . THR A 1 311 ? 10.07 -7.539 -12.648 1 98.38 311 THR A C 1
ATOM 2436 O O . THR A 1 311 ? 10 -6.348 -12.352 1 98.38 311 THR A O 1
ATOM 2439 N N . GLY A 1 312 ? 11.055 -8.281 -12.203 1 98.06 312 GLY A N 1
ATOM 2440 C CA . GLY A 1 312 ? 12.156 -7.613 -11.516 1 98.06 312 GLY A CA 1
ATOM 2441 C C . GLY A 1 312 ? 13.062 -8.578 -10.781 1 98.06 312 GLY A C 1
ATOM 2442 O O . GLY A 1 312 ? 12.867 -9.789 -10.828 1 98.06 312 GLY A O 1
ATOM 2443 N N . LYS A 1 313 ? 14.141 -8.07 -10.219 1 98.38 313 LYS A N 1
ATOM 2444 C CA . LYS A 1 313 ? 15.086 -8.711 -9.312 1 98.38 313 LYS A CA 1
ATOM 2445 C C . LYS A 1 313 ? 15.25 -7.914 -8.023 1 98.38 313 LYS A C 1
ATOM 2447 O O . LYS A 1 313 ? 15.32 -6.684 -8.055 1 98.38 313 LYS A O 1
ATOM 2452 N N . HIS A 1 314 ? 15.32 -8.656 -6.926 1 98.69 314 HIS A N 1
ATOM 2453 C CA . HIS A 1 314 ? 15.195 -7.934 -5.664 1 98.69 314 HIS A CA 1
ATOM 2454 C C . HIS A 1 314 ? 16.156 -8.484 -4.617 1 98.69 314 HIS A C 1
ATOM 2456 O O . HIS A 1 314 ? 16.5 -9.664 -4.637 1 98.69 314 HIS A O 1
ATOM 2462 N N . GLU A 1 315 ? 16.594 -7.621 -3.74 1 98.56 315 GLU A N 1
ATOM 2463 C CA . GLU A 1 315 ? 17.25 -7.926 -2.475 1 98.56 315 GLU A CA 1
ATOM 2464 C C . GLU A 1 315 ? 16.406 -7.484 -1.286 1 98.56 315 GLU A C 1
ATOM 2466 O O . GLU A 1 315 ? 15.977 -6.328 -1.216 1 98.56 315 GLU A O 1
ATOM 2471 N N . PHE A 1 316 ? 16.172 -8.391 -0.42 1 98.31 316 PHE A N 1
ATOM 2472 C CA . PHE A 1 316 ? 15.406 -8.094 0.779 1 98.31 316 PHE A CA 1
ATOM 2473 C C . PHE A 1 316 ? 16.281 -8.148 2.02 1 98.31 316 PHE A C 1
ATOM 2475 O O . PHE A 1 316 ? 17.094 -9.062 2.17 1 98.31 316 PHE A O 1
ATOM 2482 N N . THR A 1 317 ? 16.109 -7.152 2.859 1 97.38 317 THR A N 1
ATOM 2483 C CA . THR A 1 317 ? 16.875 -7.023 4.098 1 97.38 317 THR A CA 1
ATOM 2484 C C . THR A 1 317 ? 15.953 -6.637 5.258 1 97.38 317 THR A C 1
ATOM 2486 O O . THR A 1 317 ? 14.75 -6.477 5.074 1 97.38 317 THR A O 1
ATOM 2489 N N . PHE A 1 318 ? 16.484 -6.656 6.465 1 95.19 318 PHE A N 1
ATOM 2490 C CA . PHE A 1 318 ? 15.797 -6.16 7.652 1 95.19 318 PHE A CA 1
ATOM 2491 C C . PHE A 1 318 ? 16.781 -5.539 8.633 1 95.19 318 PHE A C 1
ATOM 2493 O O . PHE A 1 318 ? 18 -5.738 8.516 1 95.19 318 PHE A O 1
ATOM 2500 N N . GLU A 1 319 ? 16.25 -4.727 9.484 1 95.56 319 GLU A N 1
ATOM 2501 C CA . GLU A 1 319 ? 17.031 -4.172 10.602 1 95.56 319 GLU A CA 1
ATOM 2502 C C . GLU A 1 319 ? 16.594 -4.789 11.93 1 95.56 319 GLU A C 1
ATOM 2504 O O . GLU A 1 319 ? 15.406 -4.91 12.203 1 95.56 319 GLU A O 1
ATOM 2509 N N . HIS A 1 320 ? 17.562 -5.09 12.758 1 94.12 320 HIS A N 1
ATOM 2510 C CA . HIS A 1 320 ? 17.312 -5.824 13.992 1 94.12 320 HIS A CA 1
ATOM 2511 C C . HIS A 1 320 ? 16.453 -5.008 14.953 1 94.12 320 HIS A C 1
ATOM 2513 O O . HIS A 1 320 ? 15.68 -5.57 15.734 1 94.12 320 HIS A O 1
ATOM 2519 N N . SER A 1 321 ? 16.5 -3.701 14.859 1 94.19 321 SER A N 1
ATOM 2520 C CA . SER A 1 321 ? 15.766 -2.84 15.789 1 94.19 321 SER A CA 1
ATOM 2521 C C . SER A 1 321 ? 14.32 -2.635 15.328 1 94.19 321 SER A C 1
ATOM 2523 O O . SER A 1 321 ? 13.523 -2.014 16.031 1 94.19 321 SER A O 1
ATOM 2525 N N . ASP A 1 322 ? 14 -3.172 14.18 1 95.62 322 ASP A N 1
ATOM 2526 C CA . ASP A 1 322 ? 12.656 -3.041 13.625 1 95.62 322 ASP A CA 1
ATOM 2527 C C . ASP A 1 322 ? 11.695 -4.031 14.273 1 95.62 322 ASP A C 1
ATOM 2529 O O . ASP A 1 322 ? 11.828 -5.246 14.086 1 95.62 322 ASP A O 1
ATOM 2533 N N . ASN A 1 323 ? 10.648 -3.562 14.945 1 94.75 323 ASN A N 1
ATOM 2534 C CA . ASN A 1 323 ? 9.648 -4.395 15.609 1 94.75 323 ASN A CA 1
ATOM 2535 C C . ASN A 1 323 ? 8.844 -5.211 14.594 1 94.75 323 ASN A C 1
ATOM 2537 O O . ASN A 1 323 ? 8.242 -6.223 14.953 1 94.75 323 ASN A O 1
ATOM 2541 N N . LEU A 1 324 ? 8.852 -4.758 13.344 1 96.12 324 LEU A N 1
ATOM 2542 C CA . LEU A 1 324 ? 8.062 -5.414 12.305 1 96.12 324 LEU A CA 1
ATOM 2543 C C . LEU A 1 324 ? 8.961 -6.172 11.336 1 96.12 324 LEU A C 1
ATOM 2545 O O . LEU A 1 324 ? 8.586 -6.414 10.188 1 96.12 324 LEU A O 1
ATOM 2549 N N . LYS A 1 325 ? 10.172 -6.559 11.781 1 95.38 325 LYS A N 1
ATOM 2550 C CA . LYS A 1 325 ? 11.188 -7.148 10.914 1 95.38 325 LYS A CA 1
ATOM 2551 C C . LYS A 1 325 ? 10.711 -8.469 10.328 1 95.38 325 LYS A C 1
ATOM 2553 O O . LYS A 1 325 ? 11.156 -8.883 9.258 1 95.38 325 LYS A O 1
ATOM 2558 N N . ASN A 1 326 ? 9.75 -9.18 10.984 1 94.19 326 ASN A N 1
ATOM 2559 C CA . ASN A 1 326 ? 9.25 -10.461 10.5 1 94.19 326 ASN A CA 1
ATOM 2560 C C . ASN A 1 326 ? 8.102 -10.281 9.508 1 94.19 326 ASN A C 1
ATOM 2562 O O . ASN A 1 326 ? 7.73 -11.219 8.805 1 94.19 326 ASN A O 1
ATOM 2566 N N . GLY A 1 327 ? 7.574 -9.07 9.492 1 95.69 327 GLY A N 1
ATOM 2567 C CA . GLY A 1 327 ? 6.414 -8.797 8.664 1 95.69 327 GLY A CA 1
ATOM 2568 C C . GLY A 1 327 ? 5.102 -8.93 9.406 1 95.69 327 GLY A C 1
ATOM 2569 O O . GLY A 1 327 ? 5.082 -9.352 10.57 1 95.69 327 GLY A O 1
ATOM 2570 N N . PHE A 1 328 ? 4.047 -8.492 8.766 1 96.19 328 PHE A N 1
ATOM 2571 C CA . PHE A 1 328 ? 2.707 -8.602 9.328 1 96.19 328 PHE A CA 1
ATOM 2572 C C . PHE A 1 328 ? 1.67 -8.828 8.234 1 96.19 328 PHE A C 1
ATOM 2574 O O . PHE A 1 328 ? 1.914 -8.508 7.07 1 96.19 328 PHE A O 1
ATOM 2581 N N . LEU A 1 329 ? 0.616 -9.422 8.586 1 94.44 329 LEU A N 1
ATOM 2582 C CA . LEU A 1 329 ? -0.494 -9.695 7.68 1 94.44 329 LEU A CA 1
ATOM 2583 C C . LEU A 1 329 ? -1.799 -9.133 8.234 1 94.44 329 LEU A C 1
ATOM 2585 O O . LEU A 1 329 ? -2.152 -9.383 9.383 1 94.44 329 LEU A O 1
ATOM 2589 N N . VAL A 1 330 ? -2.459 -8.266 7.402 1 90.31 330 VAL A N 1
ATOM 2590 C CA . VAL A 1 330 ? -3.766 -7.75 7.797 1 90.31 330 VAL A CA 1
ATOM 2591 C C . VAL A 1 330 ? -4.848 -8.773 7.465 1 90.31 330 VAL A C 1
ATOM 2593 O O . VAL A 1 330 ? -4.961 -9.219 6.32 1 90.31 330 VAL A O 1
ATOM 2596 N N . LYS A 1 331 ? -5.59 -9.188 8.461 1 76.56 331 LYS A N 1
ATOM 2597 C CA . LYS A 1 331 ? -6.609 -10.227 8.32 1 76.56 331 LYS A CA 1
ATOM 2598 C C . LYS A 1 331 ? -8.008 -9.617 8.281 1 76.56 331 LYS A C 1
ATOM 2600 O O . LYS A 1 331 ? -8.297 -8.656 9 1 76.56 331 LYS A O 1
ATOM 2605 N N . MET B 1 1 ? 9.203 4.578 -21.578 1 54.72 1 MET B N 1
ATOM 2606 C CA . MET B 1 1 ? 9.578 4.051 -20.281 1 54.72 1 MET B CA 1
ATOM 2607 C C . MET B 1 1 ? 10.93 3.346 -20.344 1 54.72 1 MET B C 1
ATOM 2609 O O . MET B 1 1 ? 11.258 2.729 -21.359 1 54.72 1 MET B O 1
ATOM 2613 N N . CYS B 1 2 ? 11.812 3.723 -19.359 1 61.94 2 CYS B N 1
ATOM 2614 C CA . CYS B 1 2 ? 13.07 3 -19.234 1 61.94 2 CYS B CA 1
ATOM 2615 C C . CYS B 1 2 ? 12.82 1.521 -18.953 1 61.94 2 CYS B C 1
ATOM 2617 O O . CYS B 1 2 ? 11.789 1.157 -18.375 1 61.94 2 CYS B O 1
ATOM 2619 N N . ASP B 1 3 ? 13.688 0.684 -19.438 1 81.62 3 ASP B N 1
ATOM 2620 C CA . ASP B 1 3 ? 13.57 -0.77 -19.375 1 81.62 3 ASP B CA 1
ATOM 2621 C C . ASP B 1 3 ? 13.727 -1.271 -17.938 1 81.62 3 ASP B C 1
ATOM 2623 O O . ASP B 1 3 ? 13.195 -2.324 -17.578 1 81.62 3 ASP B O 1
ATOM 2627 N N . VAL B 1 4 ? 14.375 -0.317 -17.125 1 95.25 4 VAL B N 1
ATOM 2628 C CA . VAL B 1 4 ? 14.625 -0.75 -15.758 1 95.25 4 VAL B CA 1
ATOM 2629 C C . VAL B 1 4 ? 14.477 0.434 -14.812 1 95.25 4 VAL B C 1
ATOM 2631 O O . VAL B 1 4 ? 15.062 1.495 -15.031 1 95.25 4 VAL B O 1
ATOM 2634 N N . ILE B 1 5 ? 13.688 0.343 -13.82 1 97.75 5 ILE B N 1
ATOM 2635 C CA . ILE B 1 5 ? 13.578 1.305 -12.734 1 97.75 5 ILE B CA 1
ATOM 2636 C C . ILE B 1 5 ? 14.141 0.695 -11.445 1 97.75 5 ILE B C 1
ATOM 2638 O O . ILE B 1 5 ? 13.836 -0.451 -11.109 1 97.75 5 ILE B O 1
ATOM 2642 N N . THR B 1 6 ? 14.992 1.401 -10.766 1 98.5 6 THR B N 1
ATOM 2643 C CA . THR B 1 6 ? 15.57 0.914 -9.523 1 98.5 6 THR B CA 1
ATOM 2644 C C . THR B 1 6 ? 15.008 1.682 -8.328 1 98.5 6 THR B C 1
ATOM 2646 O O . THR B 1 6 ? 14.672 2.861 -8.445 1 98.5 6 THR B O 1
ATOM 2649 N N . THR B 1 7 ? 14.914 1.003 -7.234 1 98.75 7 THR B N 1
ATOM 2650 C CA . THR B 1 7 ? 14.367 1.618 -6.031 1 98.75 7 THR B CA 1
ATOM 2651 C C . THR B 1 7 ? 15.078 1.096 -4.785 1 98.75 7 THR B C 1
ATOM 2653 O O . THR B 1 7 ? 15.734 0.051 -4.828 1 98.75 7 THR B O 1
ATOM 2656 N N . VAL B 1 8 ? 15.023 1.831 -3.736 1 98.81 8 VAL B N 1
ATOM 2657 C CA . VAL B 1 8 ? 15.289 1.415 -2.363 1 98.81 8 VAL B CA 1
ATOM 2658 C C . VAL B 1 8 ? 13.992 1.433 -1.559 1 98.81 8 VAL B C 1
ATOM 2660 O O . VAL B 1 8 ? 13.297 2.449 -1.515 1 98.81 8 VAL B O 1
ATOM 2663 N N . ASP B 1 9 ? 13.703 0.307 -1.017 1 98.75 9 ASP B N 1
ATOM 2664 C CA . ASP B 1 9 ? 12.453 0.206 -0.281 1 98.75 9 ASP B CA 1
ATOM 2665 C C . ASP B 1 9 ? 12.688 0.263 1.226 1 98.75 9 ASP B C 1
ATOM 2667 O O . ASP B 1 9 ? 13.688 -0.262 1.722 1 98.75 9 ASP B O 1
ATOM 2671 N N . MET B 1 10 ? 11.812 0.945 1.95 1 98.75 10 MET B N 1
ATOM 2672 C CA . MET B 1 10 ? 11.781 1.129 3.398 1 98.75 10 MET B CA 1
ATOM 2673 C C . MET B 1 10 ? 10.352 1.007 3.928 1 98.75 10 MET B C 1
ATOM 2675 O O . MET B 1 10 ? 9.422 0.729 3.164 1 98.75 10 MET B O 1
ATOM 2679 N N . HIS B 1 11 ? 10.219 1.02 5.172 1 98.5 11 HIS B N 1
ATOM 2680 C CA . HIS B 1 11 ? 8.906 1.235 5.781 1 98.5 11 HIS B CA 1
ATOM 2681 C C . HIS B 1 11 ? 9.023 2.057 7.059 1 98.5 11 HIS B C 1
ATOM 2683 O O . HIS B 1 11 ? 10.094 2.107 7.676 1 98.5 11 HIS B O 1
ATOM 2689 N N . SER B 1 12 ? 8.023 2.775 7.395 1 97.81 12 SER B N 1
ATOM 2690 C CA . SER B 1 12 ? 7.852 3.432 8.688 1 97.81 12 SER B CA 1
ATOM 2691 C C . SER B 1 12 ? 6.512 3.066 9.32 1 97.81 12 SER B C 1
ATOM 2693 O O . SER B 1 12 ? 5.457 3.266 8.711 1 97.81 12 SER B O 1
ATOM 2695 N N . GLY B 1 13 ? 6.566 2.432 10.422 1 96.25 13 GLY B N 1
ATOM 2696 C CA . GLY B 1 13 ? 5.359 2.016 11.125 1 96.25 13 GLY B CA 1
ATOM 2697 C C . GLY B 1 13 ? 4.594 0.928 10.391 1 96.25 13 GLY B C 1
ATOM 2698 O O . GLY B 1 13 ? 3.422 0.679 10.688 1 96.25 13 GLY B O 1
ATOM 2699 N N . GLY B 1 14 ? 5.152 0.363 9.406 1 97.06 14 GLY B N 1
ATOM 2700 C CA . GLY B 1 14 ? 4.484 -0.673 8.633 1 97.06 14 GLY B CA 1
ATOM 2701 C C . GLY B 1 14 ? 4.09 -0.22 7.238 1 97.06 14 GLY B C 1
ATOM 2702 O O . GLY B 1 14 ? 3.816 -1.047 6.367 1 97.06 14 GLY B O 1
ATOM 2703 N N . SER B 1 15 ? 4.027 1.088 7.016 1 97.69 15 SER B N 1
ATOM 2704 C CA . SER B 1 15 ? 3.684 1.625 5.703 1 97.69 15 SER B CA 1
ATOM 2705 C C . SER B 1 15 ? 4.836 1.462 4.719 1 97.69 15 SER B C 1
ATOM 2707 O O . SER B 1 15 ? 5.934 1.976 4.949 1 97.69 15 SER B O 1
ATOM 2709 N N . PRO B 1 16 ? 4.621 0.765 3.664 1 98.25 16 PRO B N 1
ATOM 2710 C CA . PRO B 1 16 ? 5.711 0.564 2.707 1 98.25 16 PRO B CA 1
ATOM 2711 C C . PRO B 1 16 ? 6.023 1.82 1.896 1 98.25 16 PRO B C 1
ATOM 2713 O O . PRO B 1 16 ? 5.105 2.506 1.436 1 98.25 16 PRO B O 1
ATOM 2716 N N . MET B 1 17 ? 7.305 2.111 1.726 1 98.69 17 MET B N 1
ATOM 2717 C CA . MET B 1 17 ? 7.828 3.268 1.004 1 98.69 17 MET B CA 1
ATOM 2718 C C . MET B 1 17 ? 8.867 2.842 -0.028 1 98.69 17 MET B C 1
ATOM 2720 O O . MET B 1 17 ? 9.805 2.109 0.293 1 98.69 17 MET B O 1
ATOM 2724 N N . ARG B 1 18 ? 8.648 3.27 -1.167 1 98.81 18 ARG B N 1
ATOM 2725 C CA . ARG B 1 18 ? 9.523 2.93 -2.283 1 98.81 18 ARG B CA 1
ATOM 2726 C C . ARG B 1 18 ? 10.195 4.176 -2.854 1 98.81 18 ARG B C 1
ATOM 2728 O O . ARG B 1 18 ? 9.555 4.961 -3.559 1 98.81 18 ARG B O 1
ATOM 2735 N N . ILE B 1 19 ? 11.492 4.367 -2.617 1 98.88 19 ILE B N 1
ATOM 2736 C CA . ILE B 1 19 ? 12.258 5.5 -3.123 1 98.88 19 ILE B CA 1
ATOM 2737 C C . ILE B 1 19 ? 12.797 5.176 -4.516 1 98.88 19 ILE B C 1
ATOM 2739 O O . ILE B 1 19 ? 13.578 4.234 -4.68 1 98.88 19 ILE B O 1
ATOM 2743 N N . ILE B 1 20 ? 12.398 5.934 -5.469 1 98.69 20 ILE B N 1
ATOM 2744 C CA . ILE B 1 20 ? 12.875 5.746 -6.836 1 98.69 20 ILE B CA 1
ATOM 2745 C C . ILE B 1 20 ? 14.289 6.32 -6.969 1 98.69 20 ILE B C 1
ATOM 2747 O O . ILE B 1 20 ? 14.516 7.492 -6.664 1 98.69 20 ILE B O 1
ATOM 2751 N N . THR B 1 21 ? 15.211 5.52 -7.453 1 98.31 21 THR B N 1
ATOM 2752 C CA . THR B 1 21 ? 16.609 5.949 -7.496 1 98.31 21 THR B CA 1
ATOM 2753 C C . THR B 1 21 ? 17.062 6.18 -8.93 1 98.31 21 THR B C 1
ATOM 2755 O O . THR B 1 21 ? 18 6.941 -9.18 1 98.31 21 THR B O 1
ATOM 2758 N N . SER B 1 22 ? 16.438 5.457 -9.906 1 96.88 22 SER B N 1
ATOM 2759 C CA . SER B 1 22 ? 16.797 5.641 -11.305 1 96.88 22 SER B CA 1
ATOM 2760 C C . SER B 1 22 ? 15.734 5.062 -12.234 1 96.88 22 SER B C 1
ATOM 2762 O O . SER B 1 22 ? 14.797 4.398 -11.773 1 96.88 22 SER B O 1
ATOM 2764 N N . GLY B 1 23 ? 15.812 5.441 -13.492 1 96.25 23 GLY B N 1
ATOM 2765 C CA . GLY B 1 23 ? 15.008 4.801 -14.516 1 96.25 23 GLY B CA 1
ATOM 2766 C C . GLY B 1 23 ? 13.789 5.613 -14.914 1 96.25 23 GLY B C 1
ATOM 2767 O O . GLY B 1 23 ? 12.914 5.121 -15.625 1 96.25 23 GLY B O 1
ATOM 2768 N N . ILE B 1 24 ? 13.734 6.789 -14.398 1 94.69 24 ILE B N 1
ATOM 2769 C CA . ILE B 1 24 ? 12.648 7.684 -14.797 1 94.69 24 ILE B CA 1
ATOM 2770 C C . ILE B 1 24 ? 13.164 8.711 -15.805 1 94.69 24 ILE B C 1
ATOM 2772 O O . ILE B 1 24 ? 14.328 9.125 -15.727 1 94.69 24 ILE B O 1
ATOM 2776 N N . PRO B 1 25 ? 12.297 9.086 -16.734 1 93.44 25 PRO B N 1
ATOM 2777 C CA . PRO B 1 25 ? 12.719 10.141 -17.672 1 93.44 25 PRO B CA 1
ATOM 2778 C C . PRO B 1 25 ? 13.016 11.461 -16.953 1 93.44 25 PRO B C 1
ATOM 2780 O O . PRO B 1 25 ? 12.641 11.641 -15.797 1 93.44 25 PRO B O 1
ATOM 2783 N N . GLU B 1 26 ? 13.656 12.242 -17.703 1 94.12 26 GLU B N 1
ATOM 2784 C CA . GLU B 1 26 ? 13.945 13.578 -17.172 1 94.12 26 GLU B CA 1
ATOM 2785 C C . GLU B 1 26 ? 12.656 14.32 -16.828 1 94.12 26 GLU B C 1
ATOM 2787 O O . GLU B 1 26 ? 11.711 14.328 -17.609 1 94.12 26 GLU B O 1
ATOM 2792 N N . ILE B 1 27 ? 12.695 14.914 -15.695 1 96.56 27 ILE B N 1
ATOM 2793 C CA . ILE B 1 27 ? 11.547 15.703 -15.242 1 96.56 27 ILE B CA 1
ATOM 2794 C C . ILE B 1 27 ? 11.734 17.156 -15.648 1 96.56 27 ILE B C 1
ATOM 2796 O O . ILE B 1 27 ? 12.688 17.812 -15.234 1 96.56 27 ILE B O 1
ATOM 2800 N N . VAL B 1 28 ? 10.734 17.688 -16.406 1 96.69 28 VAL B N 1
ATOM 2801 C CA . VAL B 1 28 ? 10.828 19.016 -16.984 1 96.69 28 VAL B CA 1
ATOM 2802 C C . VAL B 1 28 ? 10.109 20.016 -16.078 1 96.69 28 VAL B C 1
ATOM 2804 O O . VAL B 1 28 ? 9 19.75 -15.609 1 96.69 28 VAL B O 1
ATOM 2807 N N . GLY B 1 29 ? 10.766 21.141 -15.766 1 97.88 29 GLY B N 1
ATOM 2808 C CA . GLY B 1 29 ? 10.188 22.219 -14.992 1 97.88 29 GLY B CA 1
ATOM 2809 C C . GLY B 1 29 ? 11.227 23.094 -14.305 1 97.88 29 GLY B C 1
ATOM 2810 O O . GLY B 1 29 ? 12.219 22.578 -13.789 1 97.88 29 GLY B O 1
ATOM 2811 N N . LYS B 1 30 ? 10.992 24.438 -14.273 1 97.56 30 LYS B N 1
ATOM 2812 C CA . LYS B 1 30 ? 11.898 25.375 -13.625 1 97.56 30 LYS B CA 1
ATOM 2813 C C . LYS B 1 30 ? 11.617 25.469 -12.133 1 97.56 30 LYS B C 1
ATOM 2815 O O . LYS B 1 30 ? 12.516 25.781 -11.344 1 97.56 30 LYS B O 1
ATOM 2820 N N . THR B 1 31 ? 10.383 25.281 -11.789 1 98.06 31 THR B N 1
ATOM 2821 C CA . THR B 1 31 ? 9.953 25.344 -10.398 1 98.06 31 THR B CA 1
ATOM 2822 C C . THR B 1 31 ? 9.469 23.984 -9.914 1 98.06 31 THR B C 1
ATOM 2824 O O . THR B 1 31 ? 9.188 23.094 -10.727 1 98.06 31 THR B O 1
ATOM 2827 N N . TYR B 1 32 ? 9.383 23.844 -8.633 1 98.19 32 TYR B N 1
ATOM 2828 C CA . TYR B 1 32 ? 8.82 22.625 -8.055 1 98.19 32 TYR B CA 1
ATOM 2829 C C . TYR B 1 32 ? 7.41 22.375 -8.57 1 98.19 32 TYR B C 1
ATOM 2831 O O . TYR B 1 32 ? 7.055 21.25 -8.914 1 98.19 32 TYR B O 1
ATOM 2839 N N . LYS B 1 33 ? 6.66 23.438 -8.602 1 97.88 33 LYS B N 1
ATOM 2840 C CA . LYS B 1 33 ? 5.277 23.328 -9.055 1 97.88 33 LYS B CA 1
ATOM 2841 C C . LYS B 1 33 ? 5.195 22.797 -10.477 1 97.88 33 LYS B C 1
ATOM 2843 O O . LYS B 1 33 ? 4.363 21.938 -10.781 1 97.88 33 LYS B O 1
ATOM 2848 N N . GLU B 1 34 ? 5.977 23.266 -11.359 1 98.31 34 GLU B N 1
ATOM 2849 C CA . GLU B 1 34 ? 6.02 22.812 -12.75 1 98.31 34 GLU B CA 1
ATOM 2850 C C . GLU B 1 34 ? 6.441 21.344 -12.836 1 98.31 34 GLU B C 1
ATOM 2852 O O . GLU B 1 34 ? 5.914 20.594 -13.648 1 98.31 34 GLU B O 1
ATOM 2857 N N . ARG B 1 35 ? 7.387 20.984 -12.008 1 98.38 35 ARG B N 1
ATOM 2858 C CA . ARG B 1 35 ? 7.848 19.609 -11.992 1 98.38 35 ARG B CA 1
ATOM 2859 C C . ARG B 1 35 ? 6.758 18.672 -11.484 1 98.38 35 ARG B C 1
ATOM 2861 O O . ARG B 1 35 ? 6.574 17.578 -12.016 1 98.38 35 ARG B O 1
ATOM 2868 N N . PHE B 1 36 ? 6.059 19.141 -10.484 1 98.31 36 PHE B N 1
ATOM 2869 C CA . PHE B 1 36 ? 4.922 18.375 -9.977 1 98.31 36 PHE B CA 1
ATOM 2870 C C . PHE B 1 36 ? 3.877 18.188 -11.07 1 98.31 36 PHE B C 1
ATOM 2872 O O . PHE B 1 36 ? 3.383 17.078 -11.266 1 98.31 36 PHE B O 1
ATOM 2879 N N . GLU B 1 37 ? 3.557 19.203 -11.742 1 97.94 37 GLU B N 1
ATOM 2880 C CA . GLU B 1 37 ? 2.582 19.141 -12.828 1 97.94 37 GLU B CA 1
ATOM 2881 C C . GLU B 1 37 ? 3.055 18.203 -13.938 1 97.94 37 GLU B C 1
ATOM 2883 O O . GLU B 1 37 ? 2.268 17.406 -14.469 1 97.94 37 GLU B O 1
ATOM 2888 N N . TYR B 1 38 ? 4.309 18.25 -14.289 1 98 38 TYR B N 1
ATOM 2889 C CA . TYR B 1 38 ? 4.883 17.391 -15.32 1 98 38 TYR B CA 1
ATOM 2890 C C . TYR B 1 38 ? 4.742 15.922 -14.953 1 98 38 TYR B C 1
ATOM 2892 O O . TYR B 1 38 ? 4.289 15.109 -15.758 1 98 38 TYR B O 1
ATOM 2900 N N . VAL B 1 39 ? 5.086 15.625 -13.656 1 97.88 39 VAL B N 1
ATOM 2901 C CA . VAL B 1 39 ? 5.055 14.242 -13.195 1 97.88 39 VAL B CA 1
ATOM 2902 C C . VAL B 1 39 ? 3.615 13.734 -13.188 1 97.88 39 VAL B C 1
ATOM 2904 O O . VAL B 1 39 ? 3.338 12.633 -13.672 1 97.88 39 VAL B O 1
ATOM 2907 N N . THR B 1 40 ? 2.736 14.508 -12.781 1 97.25 40 THR B N 1
ATOM 2908 C CA . THR B 1 40 ? 1.361 14.062 -12.578 1 97.25 40 THR B CA 1
ATOM 2909 C C . THR B 1 40 ? 0.625 13.961 -13.914 1 97.25 40 THR B C 1
ATOM 2911 O O . THR B 1 40 ? -0.309 13.172 -14.055 1 97.25 40 THR B O 1
ATOM 2914 N N . THR B 1 41 ? 1.052 14.68 -14.945 1 96.94 41 THR B N 1
ATOM 2915 C CA . THR B 1 41 ? 0.31 14.719 -16.203 1 96.94 41 THR B CA 1
ATOM 2916 C C . THR B 1 41 ? 1.02 13.898 -17.281 1 96.94 41 THR B C 1
ATOM 2918 O O . THR B 1 41 ? 0.371 13.305 -18.141 1 96.94 41 THR B O 1
ATOM 2921 N N . LYS B 1 42 ? 2.398 13.828 -17.203 1 96.44 42 LYS B N 1
ATOM 2922 C CA . LYS B 1 42 ? 3.143 13.211 -18.297 1 96.44 42 LYS B CA 1
ATOM 2923 C C . LYS B 1 42 ? 3.762 11.883 -17.859 1 96.44 42 LYS B C 1
ATOM 2925 O O . LYS B 1 42 ? 4.066 11.031 -18.703 1 96.44 42 LYS B O 1
ATOM 2930 N N . LEU B 1 43 ? 3.908 11.742 -16.547 1 95.56 43 LEU B N 1
ATOM 2931 C CA . LEU B 1 43 ? 4.633 10.562 -16.094 1 95.56 43 LEU B CA 1
ATOM 2932 C C . LEU B 1 43 ? 3.754 9.695 -15.203 1 95.56 43 LEU B C 1
ATOM 2934 O O . LEU B 1 43 ? 4.262 8.883 -14.422 1 95.56 43 LEU B O 1
ATOM 2938 N N . ASP B 1 44 ? 2.455 9.805 -15.297 1 95.94 44 ASP B N 1
ATOM 2939 C CA . ASP B 1 44 ? 1.56 9.062 -14.422 1 95.94 44 ASP B CA 1
ATOM 2940 C C . ASP B 1 44 ? 1.688 7.555 -14.648 1 95.94 44 ASP B C 1
ATOM 2942 O O . ASP B 1 44 ? 1.333 6.758 -13.773 1 95.94 44 ASP B O 1
ATOM 2946 N N . TYR B 1 45 ? 2.221 7.109 -15.766 1 94.19 45 TYR B N 1
ATOM 2947 C CA . TYR B 1 45 ? 2.404 5.688 -16.031 1 94.19 45 TYR B CA 1
ATOM 2948 C C . TYR B 1 45 ? 3.41 5.07 -15.07 1 94.19 45 TYR B C 1
ATOM 2950 O O . TYR B 1 45 ? 3.393 3.861 -14.836 1 94.19 45 TYR B O 1
ATOM 2958 N N . VAL B 1 46 ? 4.297 5.906 -14.445 1 94.75 46 VAL B N 1
ATOM 2959 C CA . VAL B 1 46 ? 5.266 5.441 -13.453 1 94.75 46 VAL B CA 1
ATOM 2960 C C . VAL B 1 46 ? 4.539 5 -12.188 1 94.75 46 VAL B C 1
ATOM 2962 O O . VAL B 1 46 ? 4.891 3.982 -11.586 1 94.75 46 VAL B O 1
ATOM 2965 N N . ARG B 1 47 ? 3.518 5.75 -11.805 1 96.19 47 ARG B N 1
ATOM 2966 C CA . ARG B 1 47 ? 2.686 5.387 -10.664 1 96.19 47 ARG B CA 1
ATOM 2967 C C . ARG B 1 47 ? 2.07 4.004 -10.852 1 96.19 47 ARG B C 1
ATOM 2969 O O . ARG B 1 47 ? 2.193 3.139 -9.984 1 96.19 47 ARG B O 1
ATOM 2976 N N . GLU B 1 48 ? 1.427 3.822 -12.023 1 95.69 48 GLU B N 1
ATOM 2977 C CA . GLU B 1 48 ? 0.775 2.547 -12.305 1 95.69 48 GLU B CA 1
ATOM 2978 C C . GLU B 1 48 ? 1.783 1.402 -12.312 1 95.69 48 GLU B C 1
ATOM 2980 O O . GLU B 1 48 ? 1.54 0.351 -11.711 1 95.69 48 GLU B O 1
ATOM 2985 N N . PHE B 1 49 ? 2.922 1.669 -12.891 1 96.5 49 PHE B N 1
ATOM 2986 C CA . PHE B 1 49 ? 3.959 0.659 -13.07 1 96.5 49 PHE B CA 1
ATOM 2987 C C . PHE B 1 49 ? 4.504 0.198 -11.727 1 96.5 49 PHE B C 1
ATOM 2989 O O . PHE B 1 49 ? 4.695 -1 -11.5 1 96.5 49 PHE B O 1
ATOM 2996 N N . LEU B 1 50 ? 4.695 1.106 -10.766 1 97.44 50 LEU B N 1
ATOM 2997 C CA . LEU B 1 50 ? 5.43 0.79 -9.547 1 97.44 50 LEU B CA 1
ATOM 2998 C C . LEU B 1 50 ? 4.473 0.48 -8.406 1 97.44 50 LEU B C 1
ATOM 3000 O O . LEU B 1 50 ? 4.809 -0.28 -7.492 1 97.44 50 LEU B O 1
ATOM 3004 N N . CYS B 1 51 ? 3.238 1.057 -8.438 1 97.5 51 CYS B N 1
ATOM 3005 C CA . CYS B 1 51 ? 2.332 0.904 -7.309 1 97.5 51 CYS B CA 1
ATOM 3006 C C . CYS B 1 51 ? 1.354 -0.24 -7.543 1 97.5 51 CYS B C 1
ATOM 3008 O O . CYS B 1 51 ? 0.812 -0.804 -6.59 1 97.5 51 CYS B O 1
ATOM 3010 N N . TYR B 1 52 ? 1.072 -0.576 -8.797 1 97.38 52 TYR B N 1
ATOM 3011 C CA . TYR B 1 52 ? 0.067 -1.588 -9.102 1 97.38 52 TYR B CA 1
ATOM 3012 C C . TYR B 1 52 ? 0.677 -2.984 -9.086 1 97.38 52 TYR B C 1
ATOM 3014 O O . TYR B 1 52 ? 1.899 -3.135 -9.156 1 97.38 52 TYR B O 1
ATOM 3022 N N . GLU B 1 53 ? -0.13 -3.975 -8.891 1 97.5 53 GLU B N 1
ATOM 3023 C CA . GLU B 1 53 ? 0.258 -5.367 -9.094 1 97.5 53 GLU B CA 1
ATOM 3024 C C . GLU B 1 53 ? 0.668 -5.617 -10.547 1 97.5 53 GLU B C 1
ATOM 3026 O O . GLU B 1 53 ? 0.142 -4.984 -11.461 1 97.5 53 GLU B O 1
ATOM 3031 N N . PRO B 1 54 ? 1.595 -6.383 -10.75 1 97.06 54 PRO B N 1
ATOM 3032 C CA . PRO B 1 54 ? 2.189 -7.309 -9.789 1 97.06 54 PRO B CA 1
ATOM 3033 C C . PRO B 1 54 ? 3.48 -6.773 -9.172 1 97.06 54 PRO B C 1
ATOM 3035 O O . PRO B 1 54 ? 4.152 -7.48 -8.414 1 97.06 54 PRO B O 1
ATOM 3038 N N . ARG B 1 55 ? 3.951 -5.559 -9.484 1 97.62 55 ARG B N 1
ATOM 3039 C CA . ARG B 1 55 ? 5.215 -5.016 -8.992 1 97.62 55 ARG B CA 1
ATOM 3040 C C . ARG B 1 55 ? 5.039 -4.34 -7.641 1 97.62 55 ARG B C 1
ATOM 3042 O O . ARG B 1 55 ? 6 -4.203 -6.879 1 97.62 55 ARG B O 1
ATOM 3049 N N . GLY B 1 56 ? 3.869 -3.918 -7.387 1 96.88 56 GLY B N 1
ATOM 3050 C CA . GLY B 1 56 ? 3.422 -3.309 -6.145 1 96.88 56 GLY B CA 1
ATOM 3051 C C . GLY B 1 56 ? 2.055 -3.793 -5.703 1 96.88 56 GLY B C 1
ATOM 3052 O O . GLY B 1 56 ? 1.611 -4.871 -6.105 1 96.88 56 GLY B O 1
ATOM 3053 N N . TYR B 1 57 ? 1.494 -3.137 -4.793 1 96.12 57 TYR B N 1
ATOM 3054 C CA . TYR B 1 57 ? 0.135 -3.4 -4.336 1 96.12 57 TYR B CA 1
ATOM 3055 C C . TYR B 1 57 ? -0.517 -2.127 -3.805 1 96.12 57 TYR B C 1
ATOM 3057 O O . TYR B 1 57 ? 0.135 -1.087 -3.699 1 96.12 57 TYR B O 1
ATOM 3065 N N . ARG B 1 58 ? -1.715 -2.186 -3.586 1 94.38 58 ARG B N 1
ATOM 3066 C CA . ARG B 1 58 ? -2.605 -1.052 -3.361 1 94.38 58 ARG B CA 1
ATOM 3067 C C . ARG B 1 58 ? -2.041 -0.114 -2.301 1 94.38 58 ARG B C 1
ATOM 3069 O O . ARG B 1 58 ? -2.227 1.102 -2.375 1 94.38 58 ARG B O 1
ATOM 3076 N N . TYR B 1 59 ? -1.22 -0.57 -1.343 1 96 59 TYR B N 1
ATOM 3077 C CA . TYR B 1 59 ? -0.838 0.258 -0.205 1 96 59 TYR B CA 1
ATOM 3078 C C . TYR B 1 59 ? 0.583 0.784 -0.365 1 96 59 TYR B C 1
ATOM 3080 O O . TYR B 1 59 ? 1.111 1.448 0.53 1 96 59 TYR B O 1
ATOM 3088 N N . MET B 1 60 ? 1.174 0.514 -1.503 1 97.38 60 MET B N 1
ATOM 3089 C CA . MET B 1 60 ? 2.525 0.981 -1.799 1 97.38 60 MET B CA 1
ATOM 3090 C C . MET B 1 60 ? 2.537 2.482 -2.061 1 97.38 60 MET B C 1
ATOM 3092 O O . MET B 1 60 ? 1.663 3.004 -2.756 1 97.38 60 MET B O 1
ATOM 3096 N N . THR B 1 61 ? 3.477 3.197 -1.476 1 97.94 61 THR B N 1
ATOM 3097 C CA . THR B 1 61 ? 3.729 4.602 -1.786 1 97.94 61 THR B CA 1
ATOM 3098 C C . THR B 1 61 ? 5.141 4.789 -2.332 1 97.94 61 THR B C 1
ATOM 3100 O O . THR B 1 61 ? 6.113 4.328 -1.729 1 97.94 61 THR B O 1
ATOM 3103 N N . CYS B 1 62 ? 5.211 5.43 -3.426 1 98.62 62 CYS B N 1
ATOM 3104 C CA . CYS B 1 62 ? 6.508 5.75 -4.008 1 98.62 62 CYS B CA 1
ATOM 3105 C C . CYS B 1 62 ? 6.938 7.164 -3.645 1 98.62 62 CYS B C 1
ATOM 3107 O O . CYS B 1 62 ? 6.098 8.047 -3.475 1 98.62 62 CYS B O 1
ATOM 3109 N N . ILE B 1 63 ? 8.203 7.293 -3.455 1 98.81 63 ILE B N 1
ATOM 3110 C CA . ILE B 1 63 ? 8.875 8.562 -3.217 1 98.81 63 ILE B CA 1
ATOM 3111 C C . ILE B 1 63 ? 9.75 8.922 -4.422 1 98.81 63 ILE B C 1
ATOM 3113 O O . ILE B 1 63 ? 10.688 8.195 -4.754 1 98.81 63 ILE B O 1
ATOM 3117 N N . LEU B 1 64 ? 9.422 10 -5.062 1 98.69 64 LEU B N 1
ATOM 3118 C CA . LEU B 1 64 ? 10.203 10.461 -6.207 1 98.69 64 LEU B CA 1
ATOM 3119 C C . LEU B 1 64 ? 10.977 11.734 -5.855 1 98.69 64 LEU B C 1
ATOM 3121 O O . LEU B 1 64 ? 10.391 12.812 -5.777 1 98.69 64 LEU B O 1
ATOM 3125 N N . PRO B 1 65 ? 12.297 11.609 -5.633 1 98.44 65 PRO B N 1
ATOM 3126 C CA . PRO B 1 65 ? 13.102 12.82 -5.445 1 98.44 65 PRO B CA 1
ATOM 3127 C C . PR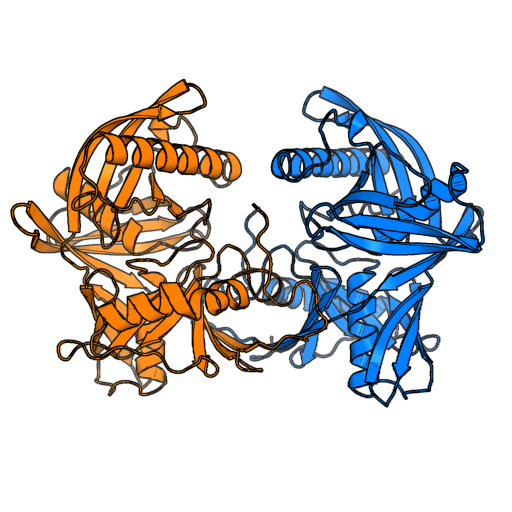O B 1 65 ? 13.094 13.727 -6.672 1 98.44 65 PRO B C 1
ATOM 3129 O O . PRO B 1 65 ? 13.211 13.242 -7.801 1 98.44 65 PRO B O 1
ATOM 3132 N N . VAL B 1 66 ? 12.906 14.977 -6.461 1 98.25 66 VAL B N 1
ATOM 3133 C CA . VAL B 1 66 ? 12.953 15.992 -7.512 1 98.25 66 VAL B CA 1
ATOM 3134 C C . VAL B 1 66 ? 13.734 17.203 -7.02 1 98.25 66 VAL B C 1
ATOM 3136 O O . VAL B 1 66 ? 14.008 17.344 -5.824 1 98.25 66 VAL B O 1
ATOM 3139 N N . LEU B 1 67 ? 14.102 18.125 -7.992 1 97.62 67 LEU B N 1
ATOM 3140 C CA . LEU B 1 67 ? 14.766 19.375 -7.613 1 97.62 67 LEU B CA 1
ATOM 3141 C C . LEU B 1 67 ? 13.797 20.312 -6.902 1 97.62 67 LEU B C 1
ATOM 3143 O O . LEU B 1 67 ? 12.688 20.547 -7.383 1 97.62 67 LEU B O 1
ATOM 3147 N N . PRO B 1 68 ? 14.211 20.734 -5.719 1 98.19 68 PRO B N 1
ATOM 3148 C CA . PRO B 1 68 ? 13.398 21.734 -5.031 1 98.19 68 PRO B CA 1
ATOM 3149 C C . PRO B 1 68 ? 13.578 23.141 -5.609 1 98.19 68 PRO B C 1
ATOM 3151 O O . PRO B 1 68 ? 14.398 23.344 -6.5 1 98.19 68 PRO B O 1
ATOM 3154 N N . ASP B 1 69 ? 12.711 24.094 -5.152 1 97.94 69 ASP B N 1
ATOM 3155 C CA . ASP B 1 69 ? 13.031 25.5 -5.328 1 97.94 69 ASP B CA 1
ATOM 3156 C C . ASP B 1 69 ? 14.164 25.922 -4.391 1 97.94 69 ASP B C 1
ATOM 3158 O O . ASP B 1 69 ? 14.617 25.125 -3.559 1 97.94 69 ASP B O 1
ATOM 3162 N N . ASP B 1 70 ? 14.695 27.172 -4.484 1 93.5 70 ASP B N 1
ATOM 3163 C CA . ASP B 1 70 ? 15.938 27.609 -3.859 1 93.5 70 ASP B CA 1
ATOM 3164 C C . ASP B 1 70 ? 15.82 27.609 -2.338 1 93.5 70 ASP B C 1
ATOM 3166 O O . ASP B 1 70 ? 16.828 27.484 -1.635 1 93.5 70 ASP B O 1
ATOM 3170 N N . GLU B 1 71 ? 14.68 27.516 -1.755 1 94.38 71 GLU B N 1
ATOM 3171 C CA . GLU B 1 71 ? 14.477 27.672 -0.316 1 94.38 71 GLU B CA 1
ATOM 3172 C C . GLU B 1 71 ? 14.617 26.328 0.399 1 94.38 71 GLU B C 1
ATOM 3174 O O . GLU B 1 71 ? 14.695 26.281 1.628 1 94.38 71 GLU B O 1
ATOM 3179 N N . ALA B 1 72 ? 14.711 25.25 -0.292 1 98.06 72 ALA B N 1
ATOM 3180 C CA . ALA B 1 72 ? 14.727 23.922 0.316 1 98.06 72 ALA B CA 1
ATOM 3181 C C . ALA B 1 72 ? 15.992 23.156 -0.068 1 98.06 72 ALA B C 1
ATOM 3183 O O . ALA B 1 72 ? 16.641 23.469 -1.069 1 98.06 72 ALA B O 1
ATOM 3184 N N . ASP B 1 73 ? 16.359 22.141 0.688 1 98.44 73 ASP B N 1
ATOM 3185 C CA . ASP B 1 73 ? 17.531 21.297 0.435 1 98.44 73 ASP B CA 1
ATOM 3186 C C . ASP B 1 73 ? 17.219 20.219 -0.588 1 98.44 73 ASP B C 1
ATOM 3188 O O . ASP B 1 73 ? 18.047 19.906 -1.448 1 98.44 73 ASP B O 1
ATOM 3192 N N . LEU B 1 74 ? 16.094 19.625 -0.419 1 98.69 74 LEU B N 1
ATOM 3193 C CA . LEU B 1 74 ? 15.625 18.531 -1.274 1 98.69 74 LEU B CA 1
ATOM 3194 C C . LEU B 1 74 ? 14.156 18.719 -1.642 1 98.69 74 LEU B C 1
ATOM 3196 O O . LEU B 1 74 ? 13.453 19.516 -1.013 1 98.69 74 LEU B O 1
ATOM 3200 N N . GLY B 1 75 ? 13.695 18.094 -2.723 1 98.56 75 GLY B N 1
ATOM 3201 C CA . GLY B 1 75 ? 12.297 18.016 -3.121 1 98.56 75 GLY B CA 1
ATOM 3202 C C . GLY B 1 75 ? 11.812 16.594 -3.322 1 98.56 75 GLY B C 1
ATOM 3203 O O . GLY B 1 75 ? 12.602 15.703 -3.67 1 98.56 75 GLY B O 1
ATOM 3204 N N . VAL B 1 76 ? 10.492 16.422 -3.072 1 98.62 76 VAL B N 1
ATOM 3205 C CA . VAL B 1 76 ? 9.945 15.07 -3.215 1 98.62 76 VAL B CA 1
ATOM 3206 C C . VAL B 1 76 ? 8.508 15.148 -3.713 1 98.62 76 VAL B C 1
ATOM 3208 O O . VAL B 1 76 ? 7.809 16.141 -3.479 1 98.62 76 VAL B O 1
ATOM 3211 N N . ILE B 1 77 ? 8.086 14.156 -4.473 1 98.69 77 ILE B N 1
ATOM 3212 C CA . ILE B 1 77 ? 6.699 13.891 -4.84 1 98.69 77 ILE B CA 1
ATOM 3213 C C . ILE B 1 77 ? 6.277 12.531 -4.289 1 98.69 77 ILE B C 1
ATOM 3215 O O . ILE B 1 77 ? 7.004 11.539 -4.43 1 98.69 77 ILE B O 1
ATOM 3219 N N . PHE B 1 78 ? 5.156 12.492 -3.596 1 98.31 78 PHE B N 1
ATOM 3220 C CA . PHE B 1 78 ? 4.605 11.273 -3.023 1 98.31 78 PHE B CA 1
ATOM 3221 C C . PHE B 1 78 ? 3.568 10.656 -3.957 1 98.31 78 PHE B C 1
ATOM 3223 O O . PHE B 1 78 ? 2.568 11.297 -4.293 1 98.31 78 PHE B O 1
ATOM 3230 N N . ILE B 1 79 ? 3.775 9.406 -4.332 1 98.12 79 ILE B N 1
ATOM 3231 C CA . ILE B 1 79 ? 2.955 8.727 -5.328 1 98.12 79 ILE B CA 1
ATOM 3232 C C . ILE B 1 79 ? 2.262 7.523 -4.691 1 98.12 79 ILE B C 1
ATOM 3234 O O . ILE B 1 79 ? 2.883 6.477 -4.488 1 98.12 79 ILE B O 1
ATOM 3238 N N . ALA B 1 80 ? 0.958 7.668 -4.297 1 97.19 80 ALA B N 1
ATOM 3239 C CA . ALA B 1 80 ? 0.142 6.539 -3.854 1 97.19 80 ALA B CA 1
ATOM 3240 C C . ALA B 1 80 ? -0.578 5.887 -5.031 1 97.19 80 ALA B C 1
ATOM 3242 O O . ALA B 1 80 ? -0.52 6.391 -6.156 1 97.19 80 ALA B O 1
ATOM 3243 N N . ALA B 1 81 ? -1.19 4.785 -4.812 1 96.5 81 ALA B N 1
ATOM 3244 C CA . ALA B 1 81 ? -1.776 3.984 -5.887 1 96.5 81 ALA B CA 1
ATOM 3245 C C . ALA B 1 81 ? -2.859 4.766 -6.625 1 96.5 81 ALA B C 1
ATOM 3247 O O . ALA B 1 81 ? -3 4.641 -7.844 1 96.5 81 ALA B O 1
ATOM 3248 N N . THR B 1 82 ? -3.631 5.594 -5.855 1 94.62 82 THR B N 1
ATOM 3249 C CA . THR B 1 82 ? -4.801 6.172 -6.512 1 94.62 82 THR B CA 1
ATOM 3250 C C . THR B 1 82 ? -4.734 7.695 -6.492 1 94.62 82 THR B C 1
ATOM 3252 O O . THR B 1 82 ? -5.652 8.367 -6.969 1 94.62 82 THR B O 1
ATOM 3255 N N . LEU B 1 83 ? -3.627 8.258 -5.961 1 94.75 83 LEU B N 1
ATOM 3256 C CA . LEU B 1 83 ? -3.504 9.711 -5.926 1 94.75 83 LEU B CA 1
ATOM 3257 C C . LEU B 1 83 ? -2.072 10.133 -5.602 1 94.75 83 LEU B C 1
ATOM 3259 O O . LEU B 1 83 ? -1.257 9.297 -5.195 1 94.75 83 LEU B O 1
ATOM 3263 N N . TYR B 1 84 ? -1.806 11.375 -5.875 1 97.25 84 TYR B N 1
ATOM 3264 C CA . TYR B 1 84 ? -0.591 12.031 -5.402 1 97.25 84 TYR B CA 1
ATOM 3265 C C . TYR B 1 84 ? -0.833 12.734 -4.07 1 97.25 84 TYR B C 1
ATOM 3267 O O . TYR B 1 84 ? -1.765 13.531 -3.939 1 97.25 84 TYR B O 1
ATOM 3275 N N . LEU B 1 85 ? 0.034 12.422 -3.109 1 96.94 85 LEU B N 1
ATOM 3276 C CA . LEU B 1 85 ? -0.192 12.922 -1.759 1 96.94 85 LEU B CA 1
ATOM 3277 C C . LEU B 1 85 ? 0.448 14.297 -1.573 1 96.94 85 LEU B C 1
ATOM 3279 O O . LEU B 1 85 ? 1.6 14.508 -1.961 1 96.94 85 LEU B O 1
ATOM 3283 N N . PRO B 1 86 ? -0.311 15.195 -0.931 1 96.19 86 PRO B N 1
ATOM 3284 C CA . PRO B 1 86 ? 0.293 16.484 -0.597 1 96.19 86 PRO B CA 1
ATOM 3285 C C . PRO B 1 86 ? 1.377 16.375 0.473 1 96.19 86 PRO B C 1
ATOM 3287 O O . PRO B 1 86 ? 2.299 17.188 0.514 1 96.19 86 PRO B O 1
ATOM 3290 N N . MET B 1 87 ? 1.13 15.414 1.283 1 93 87 MET B N 1
ATOM 3291 C CA . MET B 1 87 ? 2.037 15.164 2.4 1 93 87 MET B CA 1
ATOM 3292 C C . MET B 1 87 ? 1.993 13.703 2.828 1 93 87 MET B C 1
ATOM 3294 O O . M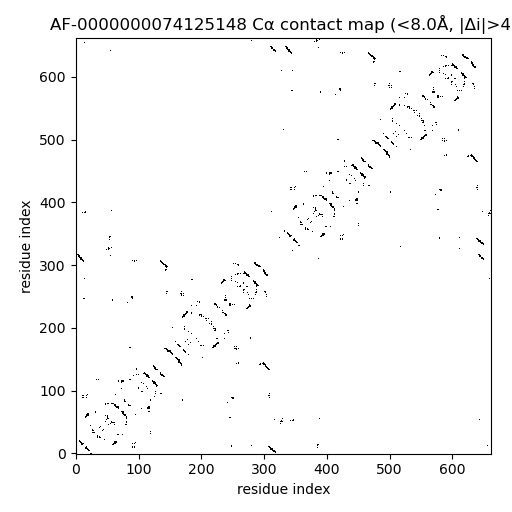ET B 1 87 ? 0.927 13.086 2.83 1 93 87 MET B O 1
ATOM 3298 N N . CYS B 1 88 ? 3.164 13.211 3.27 1 96.31 88 CYS B N 1
ATOM 3299 C CA . CYS B 1 88 ? 3.268 11.875 3.85 1 96.31 88 CYS B CA 1
ATOM 3300 C C . CYS B 1 88 ? 4.379 11.812 4.891 1 96.31 88 CYS B C 1
ATOM 3302 O O . CYS B 1 88 ? 5.562 11.781 4.539 1 96.31 88 CYS B O 1
ATOM 3304 N N . GLY B 1 89 ? 3.979 11.773 6.121 1 96.88 89 GLY B N 1
ATOM 3305 C CA . GLY B 1 89 ? 4.949 11.766 7.203 1 96.88 89 GLY B CA 1
ATOM 3306 C C . GLY B 1 89 ? 5.844 10.547 7.199 1 96.88 89 GLY B C 1
ATOM 3307 O O . GLY B 1 89 ? 7.043 10.641 7.477 1 96.88 89 GLY B O 1
ATOM 3308 N N . GLU B 1 90 ? 5.277 9.438 6.969 1 97.69 90 GLU B N 1
ATOM 3309 C CA . GLU B 1 90 ? 6.055 8.195 6.926 1 97.69 90 GLU B CA 1
ATOM 3310 C C . GLU B 1 90 ? 7.062 8.219 5.781 1 97.69 90 GLU B C 1
ATOM 3312 O O . GLU B 1 90 ? 8.211 7.805 5.949 1 97.69 90 GLU B O 1
ATOM 3317 N N . ALA B 1 91 ? 6.637 8.703 4.598 1 98.38 91 ALA B N 1
ATOM 3318 C CA . ALA B 1 91 ? 7.539 8.82 3.453 1 98.38 91 ALA B CA 1
ATOM 3319 C C . ALA B 1 91 ? 8.68 9.781 3.744 1 98.38 91 ALA B C 1
ATOM 3321 O O . ALA B 1 91 ? 9.836 9.508 3.408 1 98.38 91 ALA B O 1
ATOM 3322 N N . LEU B 1 92 ? 8.383 10.883 4.367 1 98.5 92 LEU B N 1
ATOM 3323 C CA . LEU B 1 92 ? 9.398 11.867 4.711 1 98.5 92 LEU B CA 1
ATOM 3324 C C . LEU B 1 92 ? 10.398 11.297 5.711 1 98.5 92 LEU B C 1
ATOM 3326 O O . LEU B 1 92 ? 11.602 11.562 5.621 1 98.5 92 LEU B O 1
ATOM 3330 N N . THR B 1 93 ? 9.828 10.594 6.652 1 98.44 93 THR B N 1
ATOM 3331 C CA . THR B 1 93 ? 10.688 9.945 7.637 1 98.44 93 THR B CA 1
ATOM 3332 C C . THR B 1 93 ? 11.688 9.016 6.957 1 98.44 93 THR B C 1
ATOM 3334 O O . THR B 1 93 ? 12.883 9.086 7.223 1 98.44 93 THR B O 1
ATOM 3337 N N . CYS B 1 94 ? 11.305 8.125 6.086 1 98.75 94 CYS B N 1
ATOM 3338 C CA . CYS B 1 94 ? 12.172 7.219 5.34 1 98.75 94 CYS B CA 1
ATOM 3339 C C . CYS B 1 94 ? 13.148 7.992 4.465 1 98.75 94 CYS B C 1
ATOM 3341 O O . CYS B 1 94 ? 14.352 7.719 4.48 1 98.75 94 CYS B O 1
ATOM 3343 N N . PHE B 1 95 ? 12.648 9.047 3.705 1 98.81 95 PHE B N 1
ATOM 3344 C CA . PHE B 1 95 ? 13.461 9.758 2.734 1 98.81 95 PHE B CA 1
ATOM 3345 C C . PHE B 1 95 ? 14.555 10.562 3.432 1 98.81 95 PHE B C 1
ATOM 3347 O O . PHE B 1 95 ? 15.688 10.625 2.957 1 98.81 95 PHE B O 1
ATOM 3354 N N . ALA B 1 96 ? 14.227 11.164 4.539 1 98.75 96 ALA B N 1
ATOM 3355 C CA . ALA B 1 96 ? 15.211 11.945 5.277 1 98.75 96 ALA B CA 1
ATOM 3356 C C . ALA B 1 96 ? 16.359 11.07 5.766 1 98.75 96 ALA B C 1
ATOM 3358 O O . ALA B 1 96 ? 17.531 11.43 5.617 1 98.75 96 ALA B O 1
ATOM 3359 N N . ARG B 1 97 ? 15.992 9.977 6.363 1 98.56 97 ARG B N 1
ATOM 3360 C CA . ARG B 1 97 ? 17.047 9.055 6.781 1 98.56 97 ARG B CA 1
ATOM 3361 C C . ARG B 1 97 ? 17.875 8.602 5.59 1 98.56 97 ARG B C 1
ATOM 3363 O O . ARG B 1 97 ? 19.109 8.586 5.652 1 98.56 97 ARG B O 1
ATOM 3370 N N . TYR B 1 98 ? 17.266 8.203 4.543 1 98.44 98 TYR B N 1
ATOM 3371 C CA . TYR B 1 98 ? 17.938 7.773 3.314 1 98.44 98 TYR B CA 1
ATOM 3372 C C . TYR B 1 98 ? 18.875 8.852 2.793 1 98.44 98 TYR B C 1
ATOM 3374 O O . TYR B 1 98 ? 20 8.562 2.398 1 98.44 98 TYR B O 1
ATOM 3382 N N . ALA B 1 99 ? 18.391 10.102 2.773 1 98.5 99 ALA B N 1
ATOM 3383 C CA . ALA B 1 99 ? 19.156 11.219 2.24 1 98.5 99 ALA B CA 1
ATOM 3384 C C . ALA B 1 99 ? 20.469 11.391 3 1 98.5 99 ALA B C 1
ATOM 3386 O O . ALA B 1 99 ? 21.516 11.664 2.4 1 98.5 99 ALA B O 1
ATOM 3387 N N . VAL B 1 100 ? 20.422 11.242 4.293 1 98.19 100 VAL B N 1
ATOM 3388 C CA . VAL B 1 100 ? 21.625 11.359 5.109 1 98.19 100 VAL B CA 1
ATOM 3389 C C . VAL B 1 100 ? 22.531 10.156 4.863 1 98.19 100 VAL B C 1
ATOM 3391 O O . VAL B 1 100 ? 23.734 10.32 4.602 1 98.19 100 VAL B O 1
ATOM 3394 N N . ASP B 1 101 ? 21.953 8.977 4.906 1 97 101 ASP B N 1
ATOM 3395 C CA . ASP B 1 101 ? 22.703 7.734 4.75 1 97 101 ASP B CA 1
ATOM 3396 C C . ASP B 1 101 ? 23.406 7.688 3.395 1 97 101 ASP B C 1
ATOM 3398 O O . ASP B 1 101 ? 24.5 7.129 3.273 1 97 101 ASP B O 1
ATOM 3402 N N . LYS B 1 102 ? 22.781 8.258 2.367 1 96.75 102 LYS B N 1
ATOM 3403 C CA . LYS B 1 102 ? 23.328 8.18 1.01 1 96.75 102 LYS B CA 1
ATOM 3404 C C . LYS B 1 102 ? 24.047 9.469 0.628 1 96.75 102 LYS B C 1
ATOM 3406 O O . LYS B 1 102 ? 24.391 9.664 -0.538 1 96.75 102 LYS B O 1
ATOM 3411 N N . ASN B 1 103 ? 24.203 10.391 1.543 1 96.81 103 ASN B N 1
ATOM 3412 C CA . ASN B 1 103 ? 24.984 11.625 1.397 1 96.81 103 ASN B CA 1
ATOM 3413 C C . ASN B 1 103 ? 24.359 12.555 0.355 1 96.81 103 ASN B C 1
ATOM 3415 O O . ASN B 1 103 ? 25.078 13.195 -0.413 1 96.81 103 ASN B O 1
ATOM 3419 N N . LEU B 1 104 ? 23.078 12.484 0.267 1 97.38 104 LEU B N 1
ATOM 3420 C CA . LEU B 1 104 ? 22.406 13.5 -0.542 1 97.38 104 LEU B CA 1
ATOM 3421 C C . LEU B 1 104 ? 22.516 14.867 0.116 1 97.38 104 LEU B C 1
ATOM 3423 O O . LEU B 1 104 ? 22.328 15.898 -0.543 1 97.38 104 LEU B O 1
ATOM 3427 N N . VAL B 1 105 ? 22.672 14.875 1.454 1 97.44 105 VAL B N 1
ATOM 3428 C CA . VAL B 1 105 ? 22.969 16.047 2.27 1 97.44 105 VAL B CA 1
ATOM 3429 C C . VAL B 1 105 ? 24.172 15.742 3.176 1 97.44 105 VAL B C 1
ATOM 3431 O O . VAL B 1 105 ? 24.469 14.586 3.443 1 97.44 105 VAL B O 1
ATOM 3434 N N . ASN B 1 106 ? 24.812 16.828 3.656 1 96.44 106 ASN B N 1
ATOM 3435 C CA . ASN B 1 106 ? 25.922 16.641 4.57 1 96.44 106 ASN B CA 1
ATOM 3436 C C . ASN B 1 106 ? 25.453 16.297 5.98 1 96.44 106 ASN B C 1
ATOM 3438 O O . ASN B 1 106 ? 24.609 17.016 6.539 1 96.44 106 ASN B O 1
ATOM 3442 N N . MET B 1 107 ? 26.047 15.227 6.543 1 96.25 107 MET B N 1
ATOM 3443 C CA . MET B 1 107 ? 25.703 14.805 7.898 1 96.25 107 MET B CA 1
ATOM 3444 C C . MET B 1 107 ? 26.297 15.758 8.93 1 96.25 107 MET B C 1
ATOM 3446 O O . MET B 1 107 ? 27.453 16.156 8.812 1 96.25 107 MET B O 1
ATOM 3450 N N . THR B 1 108 ? 25.484 16.156 9.82 1 96.5 108 THR B N 1
ATOM 3451 C CA . THR B 1 108 ? 25.922 16.875 11.016 1 96.5 108 THR B CA 1
ATOM 3452 C C . THR B 1 108 ? 25.531 16.094 12.273 1 96.5 108 THR B C 1
ATOM 3454 O O . THR B 1 108 ? 24.562 15.344 12.266 1 96.5 108 THR B O 1
ATOM 3457 N N . THR B 1 109 ? 26.375 16.172 13.258 1 94.94 109 THR B N 1
ATOM 3458 C CA . THR B 1 109 ? 26.109 15.523 14.539 1 94.94 109 THR B CA 1
ATOM 3459 C C . THR B 1 109 ? 25.812 16.562 15.617 1 94.94 109 THR B C 1
ATOM 3461 O O . THR B 1 109 ? 26.406 17.656 15.609 1 94.94 109 THR B O 1
ATOM 3464 N N . PRO B 1 110 ? 24.859 16.234 16.547 1 96.5 110 PRO B N 1
ATOM 3465 C CA . PRO B 1 110 ? 24.109 14.984 16.75 1 96.5 110 PRO B CA 1
ATOM 3466 C C . PRO B 1 110 ? 22.875 14.891 15.859 1 96.5 110 PRO B C 1
ATOM 3468 O O . PRO B 1 110 ? 22.203 13.852 15.836 1 96.5 110 PRO B O 1
ATOM 3471 N N . GLU B 1 111 ? 22.562 15.93 15.117 1 97.19 111 GLU B N 1
ATOM 3472 C CA . GLU B 1 111 ? 21.391 15.969 14.25 1 97.19 111 GLU B CA 1
ATOM 3473 C C . GLU B 1 111 ? 21.703 16.625 12.914 1 97.19 111 GLU B C 1
ATOM 3475 O O . GLU B 1 111 ? 22.5 17.562 12.852 1 97.19 111 GLU B O 1
ATOM 3480 N N . THR B 1 112 ? 21.125 16.203 11.836 1 98.38 112 THR B N 1
ATOM 3481 C CA . THR B 1 112 ? 21.141 16.812 10.516 1 98.38 112 THR B CA 1
ATOM 3482 C C . THR B 1 112 ? 19.781 17.422 10.18 1 98.38 112 THR B C 1
ATOM 3484 O O . THR B 1 112 ? 18.766 16.719 10.172 1 98.38 112 THR B O 1
ATOM 3487 N N . LYS B 1 113 ? 19.719 18.656 10.016 1 98.56 113 LYS B N 1
ATOM 3488 C CA . LYS B 1 113 ? 18.5 19.344 9.594 1 98.56 113 LYS B CA 1
ATOM 3489 C C . LYS B 1 113 ? 18.359 19.359 8.078 1 98.56 113 LYS B C 1
ATOM 3491 O O . LYS B 1 113 ? 19.328 19.656 7.363 1 98.56 113 LYS B O 1
ATOM 3496 N N . ILE B 1 114 ? 17.25 19.016 7.578 1 98.75 114 ILE B N 1
ATOM 3497 C CA . ILE B 1 114 ? 16.953 19 6.148 1 98.75 114 ILE B CA 1
ATOM 3498 C C . ILE B 1 114 ? 15.609 19.672 5.891 1 98.75 114 ILE B C 1
ATOM 3500 O O . ILE B 1 114 ? 14.586 19.25 6.441 1 98.75 114 ILE B O 1
ATOM 3504 N N . ASP B 1 115 ? 15.57 20.703 5.098 1 98.69 115 ASP B N 1
ATOM 3505 C CA . ASP B 1 115 ? 14.328 21.266 4.59 1 98.69 115 ASP B CA 1
ATOM 3506 C C . ASP B 1 115 ? 13.914 20.594 3.281 1 98.69 115 ASP B C 1
ATOM 3508 O O . ASP B 1 115 ? 14.578 20.766 2.256 1 98.69 115 ASP B O 1
ATOM 3512 N N . ILE B 1 116 ? 12.812 19.875 3.32 1 98.69 116 ILE B N 1
ATOM 3513 C CA . ILE B 1 116 ? 12.344 19.125 2.158 1 98.69 116 ILE B CA 1
ATOM 3514 C C . ILE B 1 116 ? 11.062 19.75 1.618 1 98.69 116 ILE B C 1
ATOM 3516 O O . ILE B 1 116 ? 10.078 19.906 2.348 1 98.69 116 ILE B O 1
ATOM 3520 N N . GLN B 1 117 ? 11.117 20.141 0.322 1 98.56 117 GLN B N 1
ATOM 3521 C CA . GLN B 1 117 ? 9.945 20.703 -0.346 1 98.56 117 GLN B CA 1
ATOM 3522 C C . GLN B 1 117 ? 9.016 19.594 -0.831 1 98.56 117 GLN B C 1
ATOM 3524 O O . GLN B 1 117 ? 9.445 18.688 -1.54 1 98.56 117 GLN B O 1
ATOM 3529 N N . CYS B 1 118 ? 7.75 19.609 -0.337 1 97.12 118 CYS B N 1
ATOM 3530 C CA . CYS B 1 118 ? 6.652 18.734 -0.725 1 97.12 118 CYS B CA 1
ATOM 3531 C C . CYS B 1 118 ? 5.504 19.531 -1.326 1 97.12 118 CYS B C 1
ATOM 3533 O O . CYS B 1 118 ? 5.539 20.766 -1.337 1 97.12 118 CYS B O 1
ATOM 3535 N N . PRO B 1 119 ? 4.473 18.812 -1.933 1 96.69 119 PRO B N 1
ATOM 3536 C CA . PRO B 1 119 ? 3.355 19.562 -2.518 1 96.69 119 PRO B CA 1
ATOM 3537 C C . PRO B 1 119 ? 2.689 20.5 -1.516 1 96.69 119 PRO B C 1
ATOM 3539 O O . PRO B 1 119 ? 2.205 21.578 -1.896 1 96.69 119 PRO B O 1
ATOM 3542 N N . CYS B 1 120 ? 2.68 20.234 -0.208 1 95.56 120 CYS B N 1
ATOM 3543 C CA . CYS B 1 120 ? 2.012 21.062 0.794 1 95.56 120 CYS B CA 1
ATOM 3544 C C . CYS B 1 120 ? 2.906 22.203 1.242 1 95.56 120 CYS B C 1
ATOM 3546 O O . CYS B 1 120 ? 2.457 23.109 1.949 1 95.56 120 CYS B O 1
ATOM 3548 N N . GLY B 1 121 ? 4.184 22.188 0.891 1 95.94 121 GLY B N 1
ATOM 3549 C CA . GLY B 1 121 ? 5.164 23.156 1.354 1 95.94 121 GLY B CA 1
ATOM 3550 C C . GLY B 1 121 ? 6.453 22.531 1.839 1 95.94 121 GLY B C 1
ATOM 3551 O O . GLY B 1 121 ? 6.77 21.391 1.471 1 95.94 121 GLY B O 1
ATOM 3552 N N . ILE B 1 122 ? 7.176 23.312 2.543 1 97.5 122 ILE B N 1
ATOM 3553 C CA . ILE B 1 122 ? 8.461 22.844 3.045 1 97.5 122 ILE B CA 1
ATOM 3554 C C . ILE B 1 122 ? 8.281 22.234 4.434 1 97.5 122 ILE B C 1
ATOM 3556 O O . ILE B 1 122 ? 7.691 22.859 5.32 1 97.5 122 ILE B O 1
ATOM 3560 N N . VAL B 1 123 ? 8.758 21.062 4.656 1 97.88 123 VAL B N 1
ATOM 3561 C CA . VAL B 1 123 ? 8.758 20.375 5.941 1 97.88 123 VAL B CA 1
ATOM 3562 C C . VAL B 1 123 ? 10.188 20.219 6.445 1 97.88 123 VAL B C 1
ATOM 3564 O O . VAL B 1 123 ? 11.055 19.703 5.73 1 97.88 123 VAL B O 1
ATOM 3567 N N . THR B 1 124 ? 10.398 20.672 7.633 1 98.31 124 THR B N 1
ATOM 3568 C CA . THR B 1 124 ? 11.719 20.562 8.242 1 98.31 124 THR B CA 1
ATOM 3569 C C . THR B 1 124 ? 11.875 19.219 8.938 1 98.31 124 THR B C 1
ATOM 3571 O O . THR B 1 124 ? 11.039 18.844 9.766 1 98.31 124 THR B O 1
ATOM 3574 N N . CYS B 1 125 ? 12.93 18.562 8.602 1 98.56 125 CYS B N 1
ATOM 3575 C CA . CYS B 1 125 ? 13.258 17.266 9.18 1 98.56 125 CYS B CA 1
ATOM 3576 C C . CYS B 1 125 ? 14.555 17.328 9.977 1 98.56 125 CYS B C 1
ATOM 3578 O O . CYS B 1 125 ? 15.531 17.953 9.539 1 98.56 125 CYS B O 1
ATOM 3580 N N . HIS B 1 126 ? 14.523 16.766 11.102 1 98.56 126 HIS B N 1
ATOM 3581 C CA . HIS B 1 126 ? 15.703 16.594 11.938 1 98.56 126 HIS B CA 1
ATOM 3582 C C . HIS B 1 126 ? 16.062 15.109 12.094 1 98.56 126 HIS B C 1
ATOM 3584 O O . HIS B 1 126 ? 15.32 14.359 12.742 1 98.56 126 HIS B O 1
ATOM 3590 N N . VAL B 1 127 ? 17.172 14.75 11.555 1 98.69 127 VAL B N 1
ATOM 3591 C CA . VAL B 1 127 ? 17.594 13.352 11.57 1 98.69 127 VAL B CA 1
ATOM 3592 C C . VAL B 1 127 ? 18.641 13.148 12.656 1 98.69 127 VAL B C 1
ATOM 3594 O O . VAL B 1 127 ? 19.688 13.82 12.656 1 98.69 127 VAL B O 1
ATOM 3597 N N . ASP B 1 128 ? 18.328 12.18 13.555 1 98 128 ASP B N 1
ATOM 3598 C CA . ASP B 1 128 ? 19.359 11.797 14.531 1 98 128 ASP B CA 1
ATOM 3599 C C . ASP B 1 128 ? 20.562 11.156 13.844 1 98 128 ASP B C 1
ATOM 3601 O O . ASP B 1 128 ? 20.391 10.273 13 1 98 128 ASP B O 1
ATOM 3605 N N . CYS B 1 129 ? 21.656 11.664 14.156 1 96.81 129 CYS B N 1
ATOM 3606 C CA . CYS B 1 129 ? 22.906 11.133 13.609 1 96.81 129 CYS B CA 1
ATOM 3607 C C . CYS B 1 129 ? 23.875 10.781 14.719 1 96.81 129 CYS B C 1
ATOM 3609 O O . CYS B 1 129 ? 24.422 11.672 15.383 1 96.81 129 CYS B O 1
ATOM 3611 N N . THR B 1 130 ? 24.016 9.508 14.977 1 90.25 130 THR B N 1
ATOM 3612 C CA . THR B 1 130 ? 24.922 9.016 16 1 90.25 130 THR B CA 1
ATOM 3613 C C . THR B 1 130 ? 25.891 7.988 15.43 1 90.25 130 THR B C 1
ATOM 3615 O O . THR B 1 130 ? 25.469 7.055 14.734 1 90.25 130 THR B O 1
ATOM 3618 N N . ASN B 1 131 ? 27.188 8.133 15.742 1 88.06 131 ASN B N 1
ATOM 3619 C CA . ASN B 1 131 ? 28.234 7.207 15.297 1 88.06 131 ASN B CA 1
ATOM 3620 C C . ASN B 1 131 ? 28.203 7.02 13.789 1 88.06 131 ASN B C 1
ATOM 3622 O O . ASN B 1 131 ? 28.281 5.891 13.297 1 88.06 131 ASN B O 1
ATOM 3626 N N . GLY B 1 132 ? 27.828 8.102 13.094 1 88.12 132 GLY B N 1
ATOM 3627 C CA . GLY B 1 132 ? 27.891 8.078 11.641 1 88.12 132 GLY B CA 1
ATOM 3628 C C . GLY B 1 132 ? 26.688 7.418 11 1 88.12 132 GLY B C 1
ATOM 3629 O O . GLY B 1 132 ? 26.688 7.141 9.797 1 88.12 132 GLY B O 1
ATOM 3630 N N . LYS B 1 133 ? 25.719 7.188 11.805 1 90.69 133 LYS B N 1
ATOM 3631 C CA . LYS B 1 133 ? 24.531 6.527 11.281 1 90.69 133 LYS B CA 1
ATOM 3632 C C . LYS B 1 133 ? 23.281 7.375 11.523 1 90.69 133 LYS B C 1
ATOM 3634 O O . LYS B 1 133 ? 23.125 7.973 12.586 1 90.69 133 LYS B O 1
ATOM 3639 N N . ALA B 1 134 ? 22.406 7.41 10.484 1 96.31 134 ALA B N 1
ATOM 3640 C CA . ALA B 1 134 ? 21.125 8.094 10.609 1 96.31 134 ALA B CA 1
ATOM 3641 C C . ALA B 1 134 ? 20.094 7.211 11.305 1 96.31 134 ALA B C 1
ATOM 3643 O O . ALA B 1 134 ? 20.125 5.984 11.164 1 96.31 134 ALA B O 1
ATOM 3644 N N . GLY B 1 135 ? 19.219 7.848 12.086 1 96.31 135 GLY B N 1
ATOM 3645 C CA . GLY B 1 135 ? 18.234 7.117 12.859 1 96.31 135 GLY B CA 1
ATOM 3646 C C . GLY B 1 135 ? 16.859 7.777 12.844 1 96.31 135 GLY B C 1
ATOM 3647 O O . GLY B 1 135 ? 16.312 8.039 11.773 1 96.31 135 GLY B O 1
ATOM 3648 N N . LYS B 1 136 ? 16.406 8.055 13.984 1 97.19 136 LYS B N 1
ATOM 3649 C CA . LYS B 1 136 ? 15.086 8.641 14.164 1 97.19 136 LYS B CA 1
ATOM 3650 C C . LYS B 1 136 ? 15 10.016 13.508 1 97.19 136 LYS B C 1
ATOM 3652 O O . LYS B 1 136 ? 15.992 10.742 13.445 1 97.19 136 LYS B O 1
ATOM 3657 N N . VAL B 1 137 ? 13.789 10.352 13.078 1 98.31 137 VAL B N 1
ATOM 3658 C CA . VAL B 1 137 ? 13.531 11.609 12.383 1 98.31 137 VAL B CA 1
ATOM 3659 C C . VAL B 1 137 ? 12.398 12.367 13.078 1 98.31 137 VAL B C 1
ATOM 3661 O O . VAL B 1 137 ? 11.352 11.781 13.375 1 98.31 137 VAL B O 1
ATOM 3664 N N . ARG B 1 138 ? 12.625 13.578 13.359 1 98.19 138 ARG B N 1
ATOM 3665 C CA . ARG B 1 138 ? 11.586 14.492 13.812 1 98.19 138 ARG B CA 1
ATOM 3666 C C . ARG B 1 138 ? 11.164 15.445 12.688 1 98.19 138 ARG B C 1
ATOM 3668 O O . ARG B 1 138 ? 12.016 16.062 12.047 1 98.19 138 ARG B O 1
ATOM 3675 N N . LEU B 1 139 ? 9.906 15.516 12.492 1 98.38 139 LEU B N 1
ATOM 3676 C CA . LEU B 1 139 ? 9.352 16.422 11.492 1 98.38 139 LEU B CA 1
ATOM 3677 C C . LEU B 1 139 ? 8.625 17.594 12.148 1 98.38 139 LEU B C 1
ATOM 3679 O O . LEU B 1 139 ? 7.938 17.406 13.156 1 98.38 139 LEU B O 1
ATOM 3683 N N . GLU B 1 140 ? 8.742 18.719 11.562 1 98.44 140 GLU B N 1
ATOM 3684 C CA . GLU B 1 140 ? 7.902 19.875 11.875 1 98.44 140 GLU B CA 1
ATOM 3685 C C . GLU B 1 140 ? 6.926 20.172 10.734 1 98.44 140 GLU B C 1
ATOM 3687 O O . GLU B 1 140 ? 7.344 20.391 9.602 1 98.44 140 GLU B O 1
ATOM 3692 N N . SER B 1 141 ? 5.719 20.172 11.117 1 97.62 141 SER B N 1
ATOM 3693 C CA . SER B 1 141 ? 4.676 20.297 10.109 1 97.62 141 SER B CA 1
ATOM 3694 C C . SER B 1 141 ? 4.641 21.719 9.523 1 97.62 141 SER B C 1
ATOM 3696 O O . SER B 1 141 ? 5.258 22.625 10.07 1 97.62 141 SER B O 1
ATOM 3698 N N . VAL B 1 142 ? 3.963 21.859 8.336 1 97.19 142 VAL B N 1
ATOM 3699 C CA . VAL B 1 142 ? 3.432 23.156 7.934 1 97.19 142 VAL B CA 1
ATOM 3700 C C . VAL B 1 142 ? 2.363 23.594 8.93 1 97.19 142 VAL B C 1
ATOM 3702 O O . VAL B 1 142 ? 1.979 22.844 9.82 1 97.19 142 VAL B O 1
ATOM 3705 N N . PRO B 1 143 ? 1.977 24.891 8.844 1 98.12 143 PRO B N 1
ATOM 3706 C CA . PRO B 1 143 ? 0.887 25.312 9.734 1 98.12 143 PRO B CA 1
ATOM 3707 C C . PRO B 1 143 ? -0.365 24.453 9.57 1 98.12 143 PRO B C 1
ATOM 3709 O O . PRO B 1 143 ? -0.899 24.328 8.469 1 98.12 143 PRO B O 1
ATOM 3712 N N . CYS B 1 144 ? -0.749 23.781 10.648 1 98.38 144 CYS B N 1
ATOM 3713 C CA . CYS B 1 144 ? -1.944 22.953 10.711 1 98.38 144 CYS B CA 1
ATOM 3714 C C . CYS B 1 144 ? -3.102 23.703 11.359 1 98.38 144 CYS B C 1
ATOM 3716 O O . CYS B 1 144 ? -2.902 24.453 12.32 1 98.38 144 CYS B O 1
ATOM 3718 N N . TYR B 1 145 ? -4.352 23.547 10.844 1 98.19 145 TYR B N 1
ATOM 3719 C CA . TYR B 1 145 ? -5.465 24.312 11.391 1 98.19 145 TYR B CA 1
ATOM 3720 C C . TYR B 1 145 ? -6.773 23.547 11.25 1 98.19 145 TYR B C 1
ATOM 3722 O O . TYR B 1 145 ? -6.867 22.609 10.453 1 98.19 145 TYR B O 1
ATOM 3730 N N . LEU B 1 146 ? -7.75 23.828 12.117 1 98.06 146 LEU B N 1
ATOM 3731 C CA . LEU B 1 146 ? -9.125 23.344 12.031 1 98.06 146 LEU B CA 1
ATOM 3732 C C . LEU B 1 146 ? -9.906 24.109 10.977 1 98.06 146 LEU B C 1
ATOM 3734 O O . LEU B 1 146 ? -10.211 25.297 11.164 1 98.06 146 LEU B O 1
ATOM 3738 N N . HIS B 1 147 ? -10.172 23.469 9.852 1 97.44 147 HIS B N 1
ATOM 3739 C CA . HIS B 1 147 ? -10.883 24.109 8.758 1 97.44 147 HIS B CA 1
ATOM 3740 C C . HIS B 1 147 ? -12.352 24.328 9.094 1 97.44 147 HIS B C 1
ATOM 3742 O O . HIS B 1 147 ? -12.867 25.438 9 1 97.44 147 HIS B O 1
ATOM 3748 N N . SER B 1 148 ? -13.055 23.281 9.508 1 96.75 148 SER B N 1
ATOM 3749 C CA . SER B 1 148 ? -14.469 23.297 9.875 1 96.75 148 SER B CA 1
ATOM 3750 C C . SER B 1 148 ? -14.781 22.25 10.922 1 96.75 148 SER B C 1
ATOM 3752 O O . SER B 1 148 ? -14.219 21.141 10.891 1 96.75 148 SER B O 1
ATOM 3754 N N . SER B 1 149 ? -15.695 22.609 11.789 1 97.12 149 SER B N 1
ATOM 3755 C CA . SER B 1 149 ? -16.078 21.703 12.852 1 97.12 149 SER B CA 1
ATOM 3756 C C . SER B 1 149 ? -17.562 21.344 12.773 1 97.12 149 SER B C 1
ATOM 3758 O O . SER B 1 149 ? -18.359 22.125 12.234 1 97.12 149 SER B O 1
ATOM 3760 N N . ASP B 1 150 ? -17.891 20.172 13.281 1 97.19 150 ASP B N 1
ATOM 3761 C CA . ASP B 1 150 ? -19.266 19.734 13.539 1 97.19 150 ASP B CA 1
ATOM 3762 C C . ASP B 1 150 ? -20.094 19.703 12.258 1 97.19 150 ASP B C 1
ATOM 3764 O O . ASP B 1 150 ? -21.219 20.203 12.234 1 97.19 150 ASP B O 1
ATOM 3768 N N . ILE B 1 151 ? -19.5 19.219 11.219 1 97.94 151 ILE B N 1
ATOM 3769 C CA . ILE B 1 151 ? -20.203 19.031 9.953 1 97.94 151 ILE B CA 1
ATOM 3770 C C . ILE B 1 151 ? -21.094 17.797 10.047 1 97.94 151 ILE B C 1
ATOM 3772 O O . ILE B 1 151 ? -20.656 16.734 10.5 1 97.94 151 ILE B O 1
ATOM 3776 N N . GLN B 1 152 ? -22.359 17.984 9.617 1 98.06 152 GLN B N 1
ATOM 3777 C CA . GLN B 1 152 ? -23.281 16.859 9.609 1 98.06 152 GLN B CA 1
ATOM 3778 C C . GLN B 1 152 ? -23.328 16.203 8.234 1 98.06 152 GLN B C 1
ATOM 3780 O O . GLN B 1 152 ? -23.531 16.875 7.223 1 98.06 152 GLN B O 1
ATOM 3785 N N . LEU B 1 153 ? -23.125 14.852 8.125 1 98.38 153 LEU B N 1
ATOM 3786 C CA . LEU B 1 153 ? -23.219 14.055 6.906 1 98.38 153 LEU B CA 1
ATOM 3787 C C . LEU B 1 153 ? -24.188 12.883 7.105 1 98.38 153 LEU B C 1
ATOM 3789 O O . LEU B 1 153 ? -24.344 12.391 8.227 1 98.38 153 LEU B O 1
ATOM 3793 N N . VAL B 1 154 ? -24.844 12.484 6.02 1 98.19 154 VAL B N 1
ATOM 3794 C CA . VAL B 1 154 ? -25.625 11.266 5.992 1 98.19 154 VAL B CA 1
ATOM 3795 C C . VAL B 1 154 ? -24.969 10.234 5.082 1 98.19 154 VAL B C 1
ATOM 3797 O O . VAL B 1 154 ? -24.766 10.492 3.895 1 98.19 154 VAL B O 1
ATOM 3800 N N . LEU B 1 155 ? -24.656 9.125 5.66 1 98.12 155 LEU B N 1
ATOM 3801 C CA . LEU B 1 155 ? -23.969 8.078 4.91 1 98.12 155 LEU B CA 1
ATOM 3802 C C . LEU B 1 155 ? -24.969 7.242 4.109 1 98.12 155 LEU B C 1
ATOM 3804 O O . LEU B 1 155 ? -26.172 7.418 4.242 1 98.12 155 LEU B O 1
ATOM 3808 N N . ASP B 1 156 ? -24.453 6.348 3.203 1 95 156 ASP B N 1
ATOM 3809 C CA . ASP B 1 156 ? -25.297 5.539 2.32 1 95 156 ASP B CA 1
ATOM 3810 C C . ASP B 1 156 ? -26.172 4.59 3.121 1 95 156 ASP B C 1
ATOM 3812 O O . ASP B 1 156 ? -27.281 4.238 2.682 1 95 156 ASP B O 1
ATOM 3816 N N . ASN B 1 157 ? -25.719 4.234 4.316 1 93.38 157 ASN B N 1
ATOM 3817 C CA . ASN B 1 157 ? -26.516 3.348 5.152 1 93.38 157 ASN B CA 1
ATOM 3818 C C . ASN B 1 157 ? -27.484 4.129 6.035 1 93.38 157 ASN B C 1
ATOM 3820 O O . ASN B 1 157 ? -28.047 3.584 6.988 1 93.38 157 ASN B O 1
ATOM 3824 N N . ASP B 1 158 ? -27.625 5.359 5.895 1 95.12 158 ASP B N 1
ATOM 3825 C CA . ASP B 1 158 ? -28.562 6.27 6.543 1 95.12 158 ASP B CA 1
ATOM 3826 C C . ASP B 1 158 ? -28.109 6.629 7.953 1 95.12 158 ASP B C 1
ATOM 3828 O O . ASP B 1 158 ? -28.891 7.129 8.758 1 95.12 158 ASP B O 1
ATOM 3832 N N . VAL B 1 159 ? -26.875 6.359 8.242 1 95.75 159 VAL B N 1
ATOM 3833 C CA . VAL B 1 159 ? -26.312 6.777 9.516 1 95.75 159 VAL B CA 1
ATOM 3834 C C . VAL B 1 159 ? -25.875 8.242 9.438 1 95.75 159 VAL B C 1
ATOM 3836 O O . VAL B 1 159 ? -25.188 8.641 8.492 1 95.75 159 VAL B O 1
ATOM 3839 N N . ASN B 1 160 ? -26.344 9 10.461 1 97.12 160 ASN B N 1
ATOM 3840 C CA . ASN B 1 160 ? -25.891 10.375 10.609 1 97.12 160 ASN B CA 1
ATOM 3841 C C . ASN B 1 160 ? -24.594 10.453 11.406 1 97.12 160 ASN B C 1
ATOM 3843 O O . ASN B 1 160 ? -24.469 9.828 12.461 1 97.12 160 ASN B O 1
ATOM 3847 N N . VAL B 1 161 ? -23.656 11.219 10.812 1 98.25 161 VAL B N 1
ATOM 3848 C CA . VAL B 1 161 ? -22.391 11.375 11.531 1 98.25 161 VAL B CA 1
ATOM 3849 C C . VAL B 1 161 ? -22.016 12.859 11.594 1 98.25 161 VAL B C 1
ATOM 3851 O O . VAL B 1 161 ? -22.359 13.625 10.695 1 98.25 161 VAL B O 1
ATOM 3854 N N . THR B 1 162 ? -21.344 13.234 12.742 1 98.19 162 THR B N 1
ATOM 3855 C CA . THR B 1 162 ? -20.719 14.539 12.898 1 98.19 162 THR B CA 1
ATOM 3856 C C . THR B 1 162 ? -19.203 14.438 12.711 1 98.19 162 THR B C 1
ATOM 3858 O O . THR B 1 162 ? -18.547 13.586 13.32 1 98.19 162 THR B O 1
ATOM 3861 N N . VAL B 1 163 ? -18.703 15.312 11.773 1 98.44 163 VAL B N 1
ATOM 3862 C CA . VAL B 1 163 ? -17.281 15.188 11.445 1 98.44 163 VAL B CA 1
ATOM 3863 C C . VAL B 1 163 ? -16.609 16.562 11.508 1 98.44 163 VAL B C 1
ATOM 3865 O O . VAL B 1 163 ? -17.297 17.594 11.555 1 98.44 163 VAL B O 1
ATOM 3868 N N . ASP B 1 164 ? -15.281 16.562 11.641 1 98.25 164 ASP B N 1
ATOM 3869 C CA . ASP B 1 164 ? -14.43 17.75 11.531 1 98.25 164 ASP B CA 1
ATOM 3870 C C . ASP B 1 164 ? -13.516 17.656 10.32 1 98.25 164 ASP B C 1
ATOM 3872 O O . ASP B 1 164 ? -13.133 16.562 9.898 1 98.25 164 ASP B O 1
ATOM 3876 N N . LEU B 1 165 ? -13.297 18.781 9.719 1 98.44 165 LEU B N 1
ATOM 3877 C CA . LEU B 1 165 ? -12.344 18.891 8.609 1 98.44 165 LEU B CA 1
ATOM 3878 C C . LEU B 1 165 ? -11.07 19.594 9.055 1 98.44 165 LEU B C 1
ATOM 3880 O O . LEU B 1 165 ? -11.125 20.734 9.539 1 98.44 165 LEU B O 1
ATOM 3884 N N . LEU B 1 166 ? -9.969 18.906 8.93 1 98.19 166 LEU B N 1
ATOM 3885 C CA . LEU B 1 166 ? -8.672 19.406 9.383 1 98.19 166 LEU B CA 1
ATOM 3886 C C . LEU B 1 166 ? -7.684 19.484 8.227 1 98.19 166 LEU B C 1
ATOM 3888 O O . LEU B 1 166 ? -7.762 18.688 7.285 1 98.19 166 LEU B O 1
ATOM 3892 N N . TYR B 1 167 ? -6.773 20.438 8.383 1 97.62 167 TYR B N 1
ATOM 3893 C CA . TYR B 1 167 ? -5.602 20.516 7.52 1 97.62 167 TYR B CA 1
ATOM 3894 C C . TYR B 1 167 ? -4.328 20.219 8.305 1 97.62 167 TYR B C 1
ATOM 3896 O O . TYR B 1 167 ? -3.957 20.969 9.203 1 97.62 167 TYR B O 1
ATOM 3904 N N . GLY B 1 168 ? -3.619 19.156 8.078 1 96.25 168 GLY B N 1
ATOM 3905 C CA . GLY B 1 168 ? -2.344 18.766 8.648 1 96.25 168 GLY B CA 1
ATOM 3906 C C . GLY B 1 168 ? -1.27 18.531 7.605 1 96.25 168 GLY B C 1
ATOM 3907 O O . GLY B 1 168 ? -0.465 17.594 7.738 1 96.25 168 GLY B O 1
ATOM 3908 N N . GLY B 1 169 ? -1.256 19.297 6.57 1 95.44 169 GLY B N 1
ATOM 3909 C CA . GLY B 1 169 ? -0.469 19.062 5.367 1 95.44 169 GLY B CA 1
ATOM 3910 C C . GLY B 1 169 ? -1.28 18.484 4.227 1 95.44 169 GLY B C 1
ATOM 3911 O O . GLY B 1 169 ? -0.875 18.562 3.064 1 95.44 169 GLY B O 1
ATOM 3912 N N . ALA B 1 170 ? -2.348 17.938 4.574 1 96.19 170 ALA B N 1
ATOM 3913 C CA . ALA B 1 170 ? -3.426 17.453 3.719 1 96.19 170 ALA B CA 1
ATOM 3914 C C . ALA B 1 170 ? -4.773 17.562 4.422 1 96.19 170 ALA B C 1
ATOM 3916 O O . ALA B 1 170 ? -4.84 17.609 5.652 1 96.19 170 ALA B O 1
ATOM 3917 N N . TYR B 1 171 ? -5.82 17.656 3.676 1 97.56 171 TYR B N 1
ATOM 3918 C CA . TYR B 1 171 ? -7.152 17.75 4.27 1 97.56 171 TYR B CA 1
ATOM 3919 C C . TYR B 1 171 ? -7.691 16.359 4.609 1 97.56 171 TYR B C 1
ATOM 3921 O O . TYR B 1 171 ? -7.816 15.5 3.73 1 97.56 171 TYR B O 1
ATOM 3929 N N . TYR B 1 172 ? -8.055 16.219 5.836 1 98.19 172 TYR B N 1
ATOM 3930 C CA . TYR B 1 172 ? -8.648 14.984 6.324 1 98.19 172 TYR B CA 1
ATOM 3931 C C . TYR B 1 172 ? -9.945 15.258 7.062 1 98.19 172 TYR B C 1
ATOM 3933 O O . TYR B 1 172 ? -10.062 16.25 7.777 1 98.19 172 TYR B O 1
ATOM 3941 N N . VAL B 1 173 ? -10.859 14.305 6.887 1 98.75 173 VAL B N 1
ATOM 3942 C CA . VAL B 1 173 ? -12.062 14.273 7.711 1 98.75 173 VAL B CA 1
ATOM 3943 C C . VAL B 1 173 ? -11.82 13.398 8.945 1 98.75 173 VAL B C 1
ATOM 3945 O O . VAL B 1 173 ? -11.258 12.305 8.836 1 98.75 173 VAL B O 1
ATOM 3948 N N . ILE B 1 174 ? -12.164 13.914 10.078 1 98.38 174 ILE B N 1
ATOM 3949 C CA . ILE B 1 174 ? -12.039 13.141 11.312 1 98.38 174 ILE B CA 1
ATOM 3950 C C . ILE B 1 174 ? -13.43 12.781 11.836 1 98.38 174 ILE B C 1
ATOM 3952 O O . ILE B 1 174 ? -14.289 13.656 11.969 1 98.38 174 ILE B O 1
ATOM 3956 N N . VAL B 1 175 ? -13.617 11.523 12.102 1 98.25 175 VAL B N 1
ATOM 3957 C CA . VAL B 1 175 ? -14.875 11.023 12.664 1 98.25 175 VAL B CA 1
ATOM 3958 C C . VAL B 1 175 ? -14.586 10.047 13.797 1 98.25 175 VAL B C 1
ATOM 3960 O O . VAL B 1 175 ? -13.656 9.234 13.703 1 98.25 175 VAL B O 1
ATOM 3963 N N . SER B 1 176 ? -15.383 10.172 14.836 1 96 176 SER B N 1
ATOM 3964 C CA . SER B 1 176 ? -15.258 9.234 15.945 1 96 176 SER B CA 1
ATOM 3965 C C . SER B 1 176 ? -15.852 7.875 15.586 1 96 176 SER B C 1
ATOM 3967 O O . SER B 1 176 ? -16.875 7.797 14.898 1 96 176 SER B O 1
ATOM 3969 N N . CYS B 1 177 ? -15.188 6.797 16.172 1 96 177 CYS B N 1
ATOM 3970 C CA . CYS B 1 177 ? -15.742 5.461 15.977 1 96 177 CYS B CA 1
ATOM 3971 C C . CYS B 1 177 ? -17.125 5.355 16.594 1 96 177 CYS B C 1
ATOM 3973 O O . CYS B 1 177 ? -17.953 4.57 16.125 1 96 177 CYS B O 1
ATOM 3975 N N . TYR B 1 178 ? -17.422 6.219 17.547 1 94.19 178 TYR B N 1
ATOM 3976 C CA . TYR B 1 178 ? -18.734 6.285 18.172 1 94.19 178 TYR B CA 1
ATOM 3977 C C . TYR B 1 178 ? -19.781 6.766 17.172 1 94.19 178 TYR B C 1
ATOM 3979 O O . TYR B 1 178 ? -20.875 6.195 17.094 1 94.19 178 TYR B O 1
ATOM 3987 N N . GLU B 1 179 ? -19.438 7.777 16.422 1 95.25 179 GLU B N 1
ATOM 3988 C CA . GLU B 1 179 ? -20.344 8.297 15.406 1 95.25 179 GLU B CA 1
ATOM 3989 C C . GLU B 1 179 ? -20.672 7.227 14.367 1 95.25 179 GLU B C 1
ATOM 3991 O O . GLU B 1 179 ? -21.812 7.156 13.883 1 95.25 179 GLU B O 1
ATOM 3996 N N . LEU B 1 180 ? -19.719 6.367 14.047 1 96.94 180 LEU B N 1
ATOM 3997 C CA . LEU B 1 180 ? -19.906 5.324 13.047 1 96.94 180 LEU B CA 1
ATOM 3998 C C . LEU B 1 180 ? -20.609 4.109 13.641 1 96.94 180 LEU B C 1
ATOM 4000 O O . LEU B 1 180 ? -20.953 3.176 12.922 1 96.94 180 LEU B O 1
ATOM 4004 N N . GLN B 1 181 ? -20.719 4.074 14.945 1 96.38 181 GLN B N 1
ATOM 4005 C CA . GLN B 1 181 ? -21.359 2.984 15.68 1 96.38 181 GLN B CA 1
ATOM 4006 C C . GLN B 1 181 ? -20.625 1.666 15.453 1 96.38 181 GLN B C 1
ATOM 4008 O O . GLN B 1 181 ? -21.25 0.626 15.25 1 96.38 181 GLN B O 1
ATOM 4013 N N . LYS B 1 182 ? -19.344 1.719 15.344 1 96 182 LYS B N 1
ATOM 4014 C CA . LYS B 1 182 ? -18.484 0.551 15.203 1 96 182 LYS B CA 1
ATOM 4015 C C . LYS B 1 182 ? -17.281 0.642 16.141 1 96 182 LYS B C 1
ATOM 4017 O O . LYS B 1 182 ? -16.688 1.708 16.281 1 96 182 LYS B O 1
ATOM 4022 N N . LYS B 1 183 ? -16.969 -0.458 16.828 1 95.19 183 LYS B N 1
ATOM 4023 C CA . LYS B 1 183 ? -15.734 -0.508 17.625 1 95.19 183 LYS B CA 1
ATOM 4024 C C . LYS B 1 183 ? -14.508 -0.359 16.734 1 95.19 183 LYS B C 1
ATOM 4026 O O . LYS B 1 183 ? -14.438 -0.943 15.648 1 95.19 183 LYS B O 1
ATOM 4031 N N . LEU B 1 184 ? -13.562 0.471 17.219 1 95.25 184 LEU B N 1
ATOM 4032 C CA . LEU B 1 184 ? -12.289 0.627 16.531 1 95.25 184 LEU B CA 1
ATOM 4033 C C . LEU B 1 184 ? -11.391 -0.577 16.781 1 95.25 184 LEU B C 1
ATOM 4035 O O . LEU B 1 184 ? -10.57 -0.565 17.703 1 95.25 184 LEU B O 1
ATOM 4039 N N . SER B 1 185 ? -11.547 -1.577 15.961 1 94.69 185 SER B N 1
ATOM 4040 C CA . SER B 1 185 ? -10.82 -2.834 16.078 1 94.69 185 SER B CA 1
ATOM 4041 C C . SER B 1 185 ? -10.633 -3.498 14.719 1 94.69 185 SER B C 1
ATOM 4043 O O . SER B 1 185 ? -11.422 -3.281 13.805 1 94.69 185 SER B O 1
ATOM 4045 N N . MET B 1 186 ? -9.656 -4.316 14.648 1 94.38 186 MET B N 1
ATOM 4046 C CA . MET B 1 186 ? -9.344 -5.004 13.398 1 94.38 186 MET B CA 1
ATOM 4047 C C . MET B 1 186 ? -10.422 -6.016 13.055 1 94.38 186 MET B C 1
ATOM 4049 O O . MET B 1 186 ? -10.555 -6.418 11.891 1 94.38 186 MET B O 1
ATOM 4053 N N . GLU B 1 187 ? -11.234 -6.422 14 1 93.12 187 GLU B N 1
ATOM 4054 C CA . GLU B 1 187 ? -12.383 -7.281 13.719 1 93.12 187 GLU B CA 1
ATOM 4055 C C . GLU B 1 187 ? -13.359 -6.602 12.766 1 93.12 187 GLU B C 1
ATOM 4057 O O . GLU B 1 187 ? -14.062 -7.273 12.008 1 93.12 187 GLU B O 1
ATOM 4062 N N . ASN B 1 188 ? -13.344 -5.254 12.844 1 94.75 188 ASN B N 1
ATOM 4063 C CA . ASN B 1 188 ? -14.25 -4.457 12.031 1 94.75 188 ASN B CA 1
ATOM 4064 C C . ASN B 1 188 ? -13.531 -3.814 10.852 1 94.75 188 ASN B C 1
ATOM 4066 O O . ASN B 1 188 ? -14.016 -2.832 10.281 1 94.75 188 ASN B O 1
ATOM 4070 N N . PHE B 1 189 ? -12.453 -4.395 10.406 1 93.88 189 PHE B N 1
ATOM 4071 C CA . PHE B 1 189 ? -11.594 -3.775 9.406 1 93.88 189 PHE B CA 1
ATOM 4072 C C . PHE B 1 189 ? -12.391 -3.428 8.156 1 93.88 189 PHE B C 1
ATOM 4074 O O . PHE B 1 189 ? -12.391 -2.279 7.707 1 93.88 189 PHE B O 1
ATOM 4081 N N . ARG B 1 190 ? -13.078 -4.387 7.633 1 90.12 190 ARG B N 1
ATOM 4082 C CA . ARG B 1 190 ? -13.766 -4.199 6.363 1 90.12 190 ARG B CA 1
ATOM 4083 C C . ARG B 1 190 ? -14.883 -3.166 6.492 1 90.12 190 ARG B C 1
ATOM 4085 O O . ARG B 1 190 ? -15.07 -2.334 5.602 1 90.12 190 ARG B O 1
ATOM 4092 N N . VAL B 1 191 ? -15.562 -3.227 7.629 1 93.38 191 VAL B N 1
ATOM 4093 C CA . VAL B 1 191 ? -16.672 -2.299 7.848 1 93.38 191 VAL B CA 1
ATOM 4094 C C . VAL B 1 191 ? -16.125 -0.885 8.047 1 93.38 191 VAL B C 1
ATOM 4096 O O . VAL B 1 191 ? -16.672 0.078 7.5 1 93.38 191 VAL B O 1
ATOM 4099 N N . LEU B 1 192 ? -15.031 -0.789 8.766 1 96.44 192 LEU B N 1
ATOM 4100 C CA . LEU B 1 192 ? -14.406 0.514 8.969 1 96.44 192 LEU B CA 1
ATOM 4101 C C . LEU B 1 192 ? -13.891 1.083 7.652 1 96.44 192 LEU B C 1
ATOM 4103 O O . LEU B 1 192 ? -14 2.285 7.406 1 96.44 192 LEU B O 1
ATOM 4107 N N . GLU B 1 193 ? -13.336 0.204 6.836 1 95.88 193 GLU B N 1
ATOM 4108 C CA . GLU B 1 193 ? -12.859 0.615 5.523 1 95.88 193 GLU B CA 1
ATOM 4109 C C . GLU B 1 193 ? -13.984 1.189 4.672 1 95.88 193 GLU B C 1
ATOM 4111 O O . GLU B 1 193 ? -13.867 2.289 4.133 1 95.88 193 GLU B O 1
ATOM 4116 N N . ALA B 1 194 ? -15.109 0.475 4.637 1 94 194 ALA B N 1
ATOM 4117 C CA . ALA B 1 194 ? -16.234 0.9 3.816 1 94 194 ALA B CA 1
ATOM 4118 C C . ALA B 1 194 ? -16.859 2.188 4.355 1 94 194 ALA B C 1
ATOM 4120 O O . ALA B 1 194 ? -17.125 3.119 3.598 1 94 194 ALA B O 1
ATOM 4121 N N . LEU B 1 195 ? -17.031 2.312 5.641 1 97.5 195 LEU B N 1
ATOM 4122 C CA . LEU B 1 195 ? -17.688 3.469 6.25 1 97.5 195 LEU B CA 1
ATOM 4123 C C . LEU B 1 195 ? -16.812 4.711 6.129 1 97.5 195 LEU B C 1
ATOM 4125 O O . LEU B 1 195 ? -17.312 5.801 5.836 1 97.5 195 LEU B O 1
ATOM 4129 N N . SER B 1 196 ? -15.547 4.492 6.359 1 98 196 SER B N 1
ATOM 4130 C CA . SER B 1 196 ? -14.656 5.645 6.266 1 98 196 SER B CA 1
ATOM 4131 C C . SER B 1 196 ? -14.57 6.156 4.832 1 98 196 SER B C 1
ATOM 4133 O O . SER B 1 196 ? -14.461 7.363 4.605 1 98 196 SER B O 1
ATOM 4135 N N . TYR B 1 197 ? -14.602 5.289 3.869 1 97.38 197 TYR B N 1
ATOM 4136 C CA . TYR B 1 197 ? -14.617 5.734 2.48 1 97.38 197 TYR B CA 1
ATOM 4137 C C . TYR B 1 197 ? -15.914 6.465 2.158 1 97.38 197 TYR B C 1
ATOM 4139 O O . TYR B 1 197 ? -15.906 7.48 1.456 1 97.38 197 TYR B O 1
ATOM 4147 N N . ASP B 1 198 ? -16.984 5.949 2.68 1 98.19 198 ASP B N 1
ATOM 4148 C CA . ASP B 1 198 ? -18.266 6.625 2.48 1 98.19 198 ASP B CA 1
ATOM 4149 C C . ASP B 1 198 ? -18.234 8.047 3.043 1 98.19 198 ASP B C 1
ATOM 4151 O O . ASP B 1 198 ? -18.734 8.977 2.416 1 98.19 198 ASP B O 1
ATOM 4155 N N . VAL B 1 199 ? -17.594 8.234 4.184 1 98.62 199 VAL B N 1
ATOM 4156 C CA . VAL B 1 199 ? -17.438 9.562 4.77 1 98.62 199 VAL B CA 1
ATOM 4157 C C . VAL B 1 199 ? -16.672 10.461 3.811 1 98.62 199 VAL B C 1
ATOM 4159 O O . VAL B 1 199 ? -17.047 11.617 3.586 1 98.62 199 VAL B O 1
ATOM 4162 N N . THR B 1 200 ? -15.617 9.938 3.262 1 98.5 200 THR B N 1
ATOM 4163 C CA . 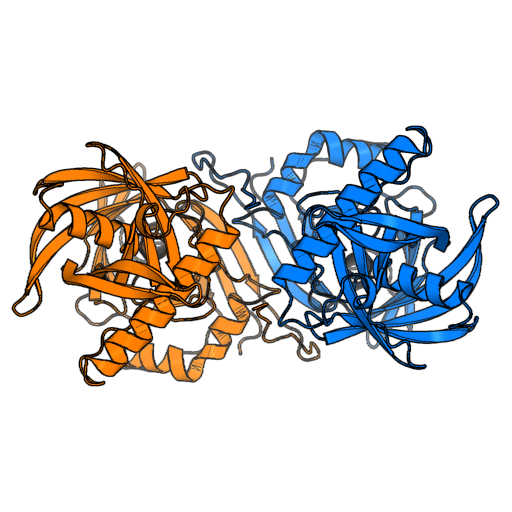THR B 1 200 ? -14.812 10.703 2.316 1 98.5 200 THR B CA 1
ATOM 4164 C C . THR B 1 200 ? -15.648 11.133 1.115 1 98.5 200 THR B C 1
ATOM 4166 O O . THR B 1 200 ? -15.602 12.297 0.703 1 98.5 200 THR B O 1
ATOM 4169 N N . VAL B 1 201 ? -16.422 10.211 0.589 1 98.06 201 VAL B N 1
ATOM 4170 C CA . VAL B 1 201 ? -17.25 10.492 -0.584 1 98.06 201 VAL B CA 1
ATOM 4171 C C . VAL B 1 201 ? -18.281 11.57 -0.251 1 98.06 201 VAL B C 1
ATOM 4173 O O . VAL B 1 201 ? -18.453 12.523 -1.014 1 98.06 201 VAL B O 1
ATOM 4176 N N . LYS B 1 202 ? -18.938 11.469 0.903 1 98.56 202 LYS B N 1
ATOM 4177 C CA . LYS B 1 202 ? -19.922 12.453 1.32 1 98.56 202 LYS B CA 1
ATOM 4178 C C . LYS B 1 202 ? -19.281 13.812 1.569 1 98.56 202 LYS B C 1
ATOM 4180 O O . LYS B 1 202 ? -19.859 14.852 1.242 1 98.56 202 LYS B O 1
ATOM 4185 N N . MET B 1 203 ? -18.094 13.789 2.111 1 98.44 203 MET B N 1
ATOM 4186 C CA . MET B 1 203 ? -17.406 15.055 2.373 1 98.44 203 MET B CA 1
ATOM 4187 C C . MET B 1 203 ? -17 15.727 1.069 1 98.44 203 MET B C 1
ATOM 4189 O O . MET B 1 203 ? -17.078 16.953 0.943 1 98.44 203 MET B O 1
ATOM 4193 N N . ARG B 1 204 ? -16.469 14.953 0.149 1 97.88 204 ARG B N 1
ATOM 4194 C CA . ARG B 1 204 ? -16.125 15.508 -1.154 1 97.88 204 ARG B CA 1
ATOM 4195 C C . ARG B 1 204 ? -17.328 16.141 -1.824 1 97.88 204 ARG B C 1
ATOM 4197 O O . ARG B 1 204 ? -17.219 17.219 -2.424 1 97.88 204 ARG B O 1
ATOM 4204 N N . LYS B 1 205 ? -18.484 15.477 -1.738 1 97.56 205 LYS B N 1
ATOM 4205 C CA . LYS B 1 205 ? -19.719 16.062 -2.258 1 97.56 205 LYS B CA 1
ATOM 4206 C C . LYS B 1 205 ? -20.062 17.344 -1.515 1 97.56 205 LYS B C 1
ATOM 4208 O O . LYS B 1 205 ? -20.406 18.359 -2.135 1 97.56 205 LYS B O 1
ATOM 4213 N N . TYR B 1 206 ? -19.922 17.359 -0.259 1 97.62 206 TYR B N 1
ATOM 4214 C CA . TYR B 1 206 ? -20.219 18.516 0.583 1 97.62 206 TYR B CA 1
ATOM 4215 C C . TYR B 1 206 ? -19.359 19.719 0.192 1 97.62 206 TYR B C 1
ATOM 4217 O O . TYR B 1 206 ? -19.875 20.812 -0.016 1 97.62 206 TYR B O 1
ATOM 4225 N N . VAL B 1 207 ? -18.062 19.484 0.066 1 97.25 207 VAL B N 1
ATOM 4226 C CA . VAL B 1 207 ? -17.156 20.594 -0.206 1 97.25 207 VAL B CA 1
ATOM 4227 C C . VAL B 1 207 ? -17.375 21.109 -1.629 1 97.25 207 VAL B C 1
ATOM 4229 O O . VAL B 1 207 ? -17.203 22.297 -1.901 1 97.25 207 VAL B O 1
ATOM 4232 N N . LYS B 1 208 ? -17.688 20.219 -2.533 1 96.25 208 LYS B N 1
ATOM 4233 C CA . LYS B 1 208 ? -18 20.641 -3.896 1 96.25 208 LYS B CA 1
ATOM 4234 C C . LYS B 1 208 ? -19.203 21.578 -3.918 1 96.25 208 LYS B C 1
ATOM 4236 O O . LYS B 1 208 ? -19.234 22.531 -4.707 1 96.25 208 LYS B O 1
ATOM 4241 N N . GLU B 1 209 ? -20.203 21.375 -3.086 1 96.31 209 GLU B N 1
ATOM 4242 C CA . GLU B 1 209 ? -21.422 22.188 -3.031 1 96.31 209 GLU B CA 1
ATOM 4243 C C . GLU B 1 209 ? -21.188 23.484 -2.271 1 96.31 209 GLU B C 1
ATOM 4245 O O . GLU B 1 209 ? -21.812 24.5 -2.574 1 96.31 209 GLU B O 1
ATOM 4250 N N . LYS B 1 210 ? -20.297 23.453 -1.407 1 95.44 210 LYS B N 1
ATOM 4251 C CA . LYS B 1 210 ? -20.141 24.578 -0.491 1 95.44 210 LYS B CA 1
ATOM 4252 C C . LYS B 1 210 ? -19.094 25.562 -1.001 1 95.44 210 LYS B C 1
ATOM 4254 O O . LYS B 1 210 ? -19.188 26.766 -0.736 1 95.44 210 LYS B O 1
ATOM 4259 N N . TYR B 1 211 ? -18.062 25.062 -1.683 1 94.5 211 TYR B N 1
ATOM 4260 C CA . TYR B 1 211 ? -16.938 25.922 -2.047 1 94.5 211 TYR B CA 1
ATOM 4261 C C . TYR B 1 211 ? -16.797 26 -3.561 1 94.5 211 TYR B C 1
ATOM 4263 O O . TYR B 1 211 ? -17.062 25.031 -4.273 1 94.5 211 TYR B O 1
ATOM 4271 N N . GLN B 1 212 ? -16.25 27.125 -3.965 1 92.25 212 GLN B N 1
ATOM 4272 C CA . GLN B 1 212 ? -15.875 27.281 -5.367 1 92.25 212 GLN B CA 1
ATOM 4273 C C . GLN B 1 212 ? -14.594 26.5 -5.684 1 92.25 212 GLN B C 1
ATOM 4275 O O . GLN B 1 212 ? -13.781 26.266 -4.793 1 92.25 212 GLN B O 1
ATOM 4280 N N . GLU B 1 213 ? -14.406 26.156 -6.922 1 87.75 213 GLU B N 1
ATOM 4281 C CA . GLU B 1 213 ? -13.328 25.281 -7.375 1 87.75 213 GLU B CA 1
ATOM 4282 C C . GLU B 1 213 ? -11.969 25.844 -6.969 1 87.75 213 GLU B C 1
ATOM 4284 O O . GLU B 1 213 ? -11.094 25.094 -6.516 1 87.75 213 GLU B O 1
ATOM 4289 N N . ASP B 1 214 ? -11.734 27.047 -7.008 1 86.56 214 ASP B N 1
ATOM 4290 C CA . ASP B 1 214 ? -10.43 27.672 -6.773 1 86.56 214 ASP B CA 1
ATOM 4291 C C . ASP B 1 214 ? -10.07 27.641 -5.289 1 86.56 214 ASP B C 1
ATOM 4293 O O . ASP B 1 214 ? -8.898 27.781 -4.93 1 86.56 214 ASP B O 1
ATOM 4297 N N . ASN B 1 215 ? -11.031 27.469 -4.375 1 86.56 215 ASN B N 1
ATOM 4298 C CA . ASN B 1 215 ? -10.805 27.438 -2.936 1 86.56 215 ASN B CA 1
ATOM 4299 C C . ASN B 1 215 ? -11.273 26.125 -2.322 1 86.56 215 ASN B C 1
ATOM 4301 O O . ASN B 1 215 ? -11.461 26.031 -1.108 1 86.56 215 ASN B O 1
ATOM 4305 N N . ARG B 1 216 ? -11.531 25.188 -3.109 1 91.94 216 ARG B N 1
ATOM 4306 C CA . ARG B 1 216 ? -12.07 23.906 -2.646 1 91.94 216 ARG B CA 1
ATOM 4307 C C . ARG B 1 216 ? -10.969 23.016 -2.074 1 91.94 216 ARG B C 1
ATOM 4309 O O . ARG B 1 216 ? -9.969 22.75 -2.744 1 91.94 216 ARG B O 1
ATOM 4316 N N . PRO B 1 217 ? -11.141 22.656 -0.832 1 93.25 217 PRO B N 1
ATOM 4317 C CA . PRO B 1 217 ? -10.18 21.703 -0.268 1 93.25 217 PRO B CA 1
ATOM 4318 C C . PRO B 1 217 ? -10.219 20.344 -0.961 1 93.25 217 PRO B C 1
ATOM 4320 O O . PRO B 1 217 ? -11.305 19.828 -1.257 1 93.25 217 PRO B O 1
ATOM 4323 N N . PHE B 1 218 ? -9.078 19.75 -1.285 1 94.06 218 PHE B N 1
ATOM 4324 C CA . PHE B 1 218 ? -8.969 18.391 -1.794 1 94.06 218 PHE B CA 1
ATOM 4325 C C . PHE B 1 218 ? -8.938 17.391 -0.649 1 94.06 218 PHE B C 1
ATOM 4327 O O . PHE B 1 218 ? -7.922 17.234 0.028 1 94.06 218 PHE B O 1
ATOM 4334 N N . ILE B 1 219 ? -10.047 16.734 -0.475 1 97.12 219 ILE B N 1
ATOM 4335 C CA . ILE B 1 219 ? -10.188 15.82 0.65 1 97.12 219 ILE B CA 1
ATOM 4336 C C . ILE B 1 219 ? -9.391 14.539 0.379 1 97.12 219 ILE B C 1
ATOM 4338 O O . ILE B 1 219 ? -9.758 13.742 -0.485 1 97.12 219 ILE B O 1
ATOM 4342 N N . CYS B 1 220 ? -8.367 14.297 1.175 1 96.69 220 CYS B N 1
ATOM 4343 C CA . CYS B 1 220 ? -7.461 13.164 0.987 1 96.69 220 CYS B CA 1
ATOM 4344 C C . CYS B 1 220 ? -8.07 11.883 1.528 1 96.69 220 CYS B C 1
ATOM 4346 O O . CYS B 1 220 ? -7.828 10.797 0.991 1 96.69 220 CYS B O 1
ATOM 4348 N N . GLY B 1 221 ? -8.742 12.016 2.643 1 97.62 221 GLY B N 1
ATOM 4349 C CA . GLY B 1 221 ? -9.297 10.812 3.232 1 97.62 221 GLY B CA 1
ATOM 4350 C C . GLY B 1 221 ? -9.93 11.047 4.59 1 97.62 221 GLY B C 1
ATOM 4351 O O . GLY B 1 221 ? -10.211 12.195 4.957 1 97.62 221 GLY B O 1
ATOM 4352 N N . THR B 1 222 ? -10.242 9.898 5.301 1 98.62 222 THR B N 1
ATOM 4353 C CA . THR B 1 222 ? -10.945 9.945 6.574 1 98.62 222 THR B CA 1
ATOM 4354 C C . THR B 1 222 ? -10.141 9.242 7.664 1 98.62 222 THR B C 1
ATOM 4356 O O . THR B 1 222 ? -9.586 8.164 7.434 1 98.62 222 THR B O 1
ATOM 4359 N N . ILE B 1 223 ? -10.031 9.945 8.781 1 98.38 223 ILE B N 1
ATOM 4360 C CA . ILE B 1 223 ? -9.461 9.398 10.008 1 98.38 223 ILE B CA 1
ATOM 4361 C C . ILE B 1 223 ? -10.586 8.977 10.945 1 98.38 223 ILE B C 1
ATOM 4363 O O . ILE B 1 223 ? -11.398 9.805 11.375 1 98.38 223 ILE B O 1
ATOM 4367 N N . VAL B 1 224 ? -10.648 7.664 11.25 1 98.19 224 VAL B N 1
ATOM 4368 C CA . VAL B 1 224 ? -11.531 7.184 12.312 1 98.19 224 VAL B CA 1
ATOM 4369 C C . VAL B 1 224 ? -10.773 7.133 13.633 1 98.19 224 VAL B C 1
ATOM 4371 O O . VAL B 1 224 ? -9.797 6.383 13.766 1 98.19 224 VAL B O 1
ATOM 4374 N N . ARG B 1 225 ? -11.211 7.953 14.539 1 96.25 225 ARG B N 1
ATOM 4375 C CA . ARG B 1 225 ? -10.492 8.039 15.805 1 96.25 225 ARG B CA 1
ATOM 4376 C C . ARG B 1 225 ? -11.25 7.316 16.906 1 96.25 225 ARG B C 1
ATOM 4378 O O . ARG B 1 225 ? -12.469 7.141 16.828 1 96.25 225 ARG B O 1
ATOM 4385 N N . SER B 1 226 ? -10.438 6.922 17.906 1 92.44 226 SER B N 1
ATOM 4386 C CA . SER B 1 226 ? -11.039 6.387 19.125 1 92.44 226 SER B CA 1
ATOM 4387 C C . SER B 1 226 ? -11.852 7.457 19.859 1 92.44 226 SER B C 1
ATOM 4389 O O . SER B 1 226 ? -11.641 8.648 19.641 1 92.44 226 SER B O 1
ATOM 4391 N N . HIS B 1 227 ? -12.812 6.934 20.625 1 76.12 227 HIS B N 1
ATOM 4392 C CA . HIS B 1 227 ? -13.633 7.844 21.422 1 76.12 227 HIS B CA 1
ATOM 4393 C C . HIS B 1 227 ? -12.875 8.312 22.656 1 76.12 227 HIS B C 1
ATOM 4395 O O . HIS B 1 227 ? -13.07 9.438 23.125 1 76.12 227 HIS B O 1
ATOM 4401 N N . VAL B 1 228 ? -12.016 7.32 23.172 1 64.62 228 VAL B N 1
ATOM 4402 C CA . VAL B 1 228 ? -11.289 7.621 24.391 1 64.62 228 VAL B CA 1
ATOM 4403 C C . VAL B 1 228 ? -10.109 8.547 24.094 1 64.62 228 VAL B C 1
ATOM 4405 O O . VAL B 1 228 ? -9.289 8.25 23.219 1 64.62 228 VAL B O 1
ATOM 4408 N N . ARG B 1 229 ? -10.305 9.688 24.562 1 62.59 229 ARG B N 1
ATOM 4409 C CA . ARG B 1 229 ? -9.172 10.594 24.469 1 62.59 229 ARG B CA 1
ATOM 4410 C C . ARG B 1 229 ? -8.453 10.711 25.797 1 62.59 229 ARG B C 1
ATOM 4412 O O . ARG B 1 229 ? -8.93 11.391 26.703 1 62.59 229 ARG B O 1
ATOM 4419 N N . ASN B 1 230 ? -7.797 9.422 26.156 1 61.34 230 ASN B N 1
ATOM 4420 C CA . ASN B 1 230 ? -7.074 9.617 27.406 1 61.34 230 ASN B CA 1
ATOM 4421 C C . ASN B 1 230 ? -5.859 10.523 27.219 1 61.34 230 ASN B C 1
ATOM 4423 O O . ASN B 1 230 ? -5.48 10.828 26.078 1 61.34 230 ASN B O 1
ATOM 4427 N N . SER B 1 231 ? -5.203 10.922 28.391 1 65 231 SER B N 1
ATOM 4428 C CA . SER B 1 231 ? -4.168 11.945 28.453 1 65 231 SER B CA 1
ATOM 4429 C C . SER B 1 231 ? -2.91 11.516 27.703 1 65 231 SER B C 1
ATOM 4431 O O . SER B 1 231 ? -2.207 12.344 27.125 1 65 231 SER B O 1
ATOM 4433 N N . ASN B 1 232 ? -2.721 10.133 27.391 1 84.88 232 ASN B N 1
ATOM 4434 C CA . ASN B 1 232 ? -1.358 9.867 26.953 1 84.88 232 ASN B CA 1
ATOM 4435 C C . ASN B 1 232 ? -1.339 9.188 25.594 1 84.88 232 ASN B C 1
ATOM 4437 O O . ASN B 1 232 ? -0.329 9.227 24.875 1 84.88 232 ASN B O 1
ATOM 4441 N N . SER B 1 233 ? -2.535 8.578 25.188 1 89.62 233 SER B N 1
ATOM 4442 C CA . SER B 1 233 ? -2.508 7.875 23.906 1 89.62 233 SER B CA 1
ATOM 4443 C C . SER B 1 233 ? -3.895 7.82 23.281 1 89.62 233 SER B C 1
ATOM 4445 O O . SER B 1 233 ? -4.906 7.938 23.969 1 89.62 233 SER B O 1
ATOM 4447 N N . SER B 1 234 ? -3.947 7.75 21.984 1 92.56 234 SER B N 1
ATOM 4448 C CA . SER B 1 234 ? -5.145 7.578 21.172 1 92.56 234 SER B CA 1
ATOM 4449 C C . SER B 1 234 ? -4.871 6.676 19.984 1 92.56 234 SER B C 1
ATOM 4451 O O . SER B 1 234 ? -3.717 6.426 19.625 1 92.56 234 SER B O 1
ATOM 4453 N N . GLU B 1 235 ? -5.992 6.07 19.453 1 93.88 235 GLU B N 1
ATOM 4454 C CA . GLU B 1 235 ? -5.867 5.172 18.312 1 93.88 235 GLU B CA 1
ATOM 4455 C C . GLU B 1 235 ? -6.637 5.707 17.109 1 93.88 235 GLU B C 1
ATOM 4457 O O . GLU B 1 235 ? -7.566 6.5 17.266 1 93.88 235 GLU B O 1
ATOM 4462 N N . HIS B 1 236 ? -6.121 5.297 15.945 1 96.19 236 HIS B N 1
ATOM 4463 C CA . HIS B 1 236 ? -6.887 5.699 14.773 1 96.19 236 HIS B CA 1
ATOM 4464 C C . HIS B 1 236 ? -6.738 4.684 13.641 1 96.19 236 HIS B C 1
ATOM 4466 O O . HIS B 1 236 ? -5.875 3.807 13.703 1 96.19 236 HIS B O 1
ATOM 4472 N N . PHE B 1 237 ? -7.703 4.68 12.766 1 96.94 237 PHE B N 1
ATOM 4473 C CA . PHE B 1 237 ? -7.793 3.998 11.477 1 96.94 237 PHE B CA 1
ATOM 4474 C C . PHE B 1 237 ? -7.914 5.004 10.344 1 96.94 237 PHE B C 1
ATOM 4476 O O . PHE B 1 237 ? -8.852 5.805 10.312 1 96.94 237 PHE B O 1
ATOM 4483 N N . VAL B 1 238 ? -6.875 4.984 9.406 1 97.81 238 VAL B N 1
ATOM 4484 C CA . VAL B 1 238 ? -6.801 6.039 8.406 1 97.81 238 VAL B CA 1
ATOM 4485 C C . VAL B 1 238 ? -7.043 5.453 7.016 1 97.81 238 VAL B C 1
ATOM 4487 O O . VAL B 1 238 ? -6.355 4.52 6.602 1 97.81 238 VAL B O 1
ATOM 4490 N N . ASN B 1 239 ? -8.094 5.945 6.371 1 97.62 239 ASN B N 1
ATOM 4491 C CA . ASN B 1 239 ? -8.438 5.633 4.988 1 97.62 239 ASN B CA 1
ATOM 4492 C C . ASN B 1 239 ? -8.109 6.797 4.055 1 97.62 239 ASN B C 1
ATOM 4494 O O . ASN B 1 239 ? -8.68 7.879 4.18 1 97.62 239 ASN B O 1
ATOM 4498 N N . VAL B 1 240 ? -7.176 6.582 3.064 1 95.75 240 VAL B N 1
ATOM 4499 C CA . VAL B 1 240 ? -6.711 7.625 2.154 1 95.75 240 VAL B CA 1
ATOM 4500 C C . VAL B 1 240 ? -7.195 7.324 0.737 1 95.75 240 VAL B C 1
ATOM 4502 O O . VAL B 1 240 ? -7.219 6.164 0.316 1 95.75 240 VAL B O 1
ATOM 4505 N N . GLY B 1 241 ? -7.523 8.328 -0.012 1 91.62 241 GLY B N 1
ATOM 4506 C CA . GLY B 1 241 ? -7.891 8.141 -1.407 1 91.62 241 GLY B CA 1
ATOM 4507 C C . GLY B 1 241 ? -9.062 7.195 -1.595 1 91.62 241 GLY B C 1
ATOM 4508 O O . GLY B 1 241 ? -10.141 7.422 -1.042 1 91.62 241 GLY B O 1
ATOM 4509 N N . GLU B 1 242 ? -8.82 6.219 -2.41 1 90.69 242 GLU B N 1
ATOM 4510 C CA . GLU B 1 242 ? -9.836 5.207 -2.695 1 90.69 242 GLU B CA 1
ATOM 4511 C C . GLU B 1 242 ? -9.523 3.895 -1.983 1 90.69 242 GLU B C 1
ATOM 4513 O O . GLU B 1 242 ? -9.117 2.92 -2.619 1 90.69 242 GLU B O 1
ATOM 4518 N N . MET B 1 243 ? -9.734 3.947 -0.694 1 90.75 243 MET B N 1
ATOM 4519 C CA . MET B 1 243 ? -9.633 2.768 0.161 1 90.75 243 MET B CA 1
ATOM 4520 C C . MET B 1 243 ? -8.18 2.311 0.277 1 90.75 243 MET B C 1
ATOM 4522 O O . MET B 1 243 ? -7.887 1.121 0.141 1 90.75 243 MET B O 1
ATOM 4526 N N . LEU B 1 244 ? -7.281 3.254 0.384 1 95.06 244 LEU B N 1
ATOM 4527 C CA . LEU B 1 244 ? -5.891 2.998 0.743 1 95.06 244 LEU B CA 1
ATOM 4528 C C . LEU B 1 244 ? -5.691 3.086 2.254 1 95.06 244 LEU B C 1
ATOM 4530 O O . LEU B 1 244 ? -5.355 4.148 2.779 1 95.06 244 LEU B O 1
ATOM 4534 N N . ILE B 1 245 ? -5.875 1.98 2.934 1 96.19 245 ILE B N 1
ATOM 4535 C CA . ILE B 1 245 ? -5.758 1.985 4.387 1 96.19 245 ILE B CA 1
ATOM 4536 C C . ILE B 1 245 ? -4.289 2.084 4.785 1 96.19 245 ILE B C 1
ATOM 4538 O O . ILE B 1 245 ? -3.484 1.218 4.434 1 96.19 245 ILE B O 1
ATOM 4542 N N . ASN B 1 246 ? -4.066 3.107 5.488 1 96.06 246 ASN B N 1
ATOM 4543 C CA . ASN B 1 246 ? -2.697 3.299 5.957 1 96.06 246 ASN B CA 1
ATOM 4544 C C . ASN B 1 246 ? -2.264 2.18 6.895 1 96.06 246 ASN B C 1
ATOM 4546 O O . ASN B 1 246 ? -3.018 1.786 7.789 1 96.06 246 ASN B O 1
ATOM 4550 N N . ARG B 1 247 ? -1.039 1.682 6.68 1 94.81 247 ARG B N 1
ATOM 4551 C CA . ARG B 1 247 ? -0.524 0.586 7.492 1 94.81 247 ARG B CA 1
ATOM 4552 C C . ARG B 1 247 ? 0.172 1.114 8.742 1 94.81 247 ARG B C 1
ATOM 4554 O O . ARG B 1 247 ? 0.325 0.389 9.727 1 94.81 247 ARG B O 1
ATOM 4561 N N . GLY B 1 248 ? 0.604 2.318 8.719 1 94.44 248 GLY B N 1
ATOM 4562 C CA . GLY B 1 248 ? 1.38 2.896 9.805 1 94.44 248 GLY B CA 1
ATOM 4563 C C . GLY B 1 248 ? 0.614 3.943 10.594 1 94.44 248 GLY B C 1
ATOM 4564 O O . GLY B 1 248 ? -0.592 3.807 10.805 1 94.44 248 GLY B O 1
ATOM 4565 N N . TYR B 1 249 ? 1.376 4.957 11.148 1 91.25 249 TYR B N 1
ATOM 4566 C CA . TYR B 1 249 ? 0.798 5.984 12.008 1 91.25 249 TYR B CA 1
ATOM 4567 C C . TYR B 1 249 ? 0.248 7.141 11.188 1 91.25 249 TYR B C 1
ATOM 4569 O O . TYR B 1 249 ? -0.5 7.977 11.703 1 91.25 249 TYR B O 1
ATOM 4577 N N . CYS B 1 250 ? 0.517 7.145 9.891 1 91.06 250 CYS B N 1
ATOM 4578 C CA . CYS B 1 250 ? 0.105 8.219 8.992 1 91.06 250 CYS B CA 1
ATOM 4579 C C . CYS B 1 250 ? 0.477 9.586 9.57 1 91.06 250 CYS B C 1
ATOM 4581 O O . CYS B 1 250 ? -0.297 10.172 10.328 1 91.06 250 CYS B O 1
ATOM 4583 N N . GLY B 1 251 ? 1.472 10.211 9.133 1 93 251 GLY B N 1
ATOM 4584 C CA . GLY B 1 251 ? 1.976 11.469 9.68 1 93 251 GLY B CA 1
ATOM 4585 C C . GLY B 1 251 ? 0.97 12.594 9.602 1 93 251 GLY B C 1
ATOM 4586 O O . GLY B 1 251 ? 0.68 13.25 10.602 1 93 251 GLY B O 1
ATOM 4587 N N . SER B 1 252 ? 0.469 12.781 8.406 1 93.31 252 SER B N 1
ATOM 4588 C CA . SER B 1 252 ? -0.483 13.875 8.234 1 93.31 252 SER B CA 1
ATOM 4589 C C . SER B 1 252 ? -1.733 13.656 9.078 1 93.31 252 SER B C 1
ATOM 4591 O O . SER B 1 252 ? -2.301 14.617 9.617 1 93.31 252 SER B O 1
ATOM 4593 N N . ALA B 1 253 ? -2.191 12.461 9.172 1 95 253 ALA B N 1
ATOM 4594 C CA . ALA B 1 253 ? -3.35 12.172 10.016 1 95 253 ALA B CA 1
ATOM 4595 C C . ALA B 1 253 ? -3.047 12.453 11.484 1 95 253 ALA B C 1
ATOM 4597 O O . ALA B 1 253 ? -3.873 13.031 12.195 1 95 253 ALA B O 1
ATOM 4598 N N . THR B 1 254 ? -1.822 12.062 11.922 1 96.25 254 THR B N 1
ATOM 4599 C CA . THR B 1 254 ? -1.409 12.312 13.297 1 96.25 254 THR B CA 1
ATOM 4600 C C . THR B 1 254 ? -1.341 13.812 13.578 1 96.25 254 THR B C 1
ATOM 4602 O O . THR B 1 254 ? -1.82 14.281 14.609 1 96.25 254 THR B O 1
ATOM 4605 N N . MET B 1 255 ? -0.801 14.555 12.641 1 97.56 255 MET B N 1
ATOM 4606 C CA . MET B 1 255 ? -0.737 16 12.781 1 97.56 255 MET B CA 1
ATOM 4607 C C . MET B 1 255 ? -2.137 16.609 12.852 1 97.56 255 MET B C 1
ATOM 4609 O O . MET B 1 255 ? -2.393 17.5 13.656 1 97.56 255 MET B O 1
ATOM 4613 N N . SER B 1 256 ? -3.035 16.094 12.039 1 97.31 256 SER B N 1
ATOM 4614 C CA . SER B 1 256 ? -4.418 16.562 12.062 1 97.31 256 SER B CA 1
ATOM 4615 C C . SER B 1 256 ? -5.082 16.25 13.398 1 97.31 256 SER B C 1
ATOM 4617 O O . SER B 1 256 ? -5.773 17.109 13.961 1 97.31 256 SER B O 1
ATOM 4619 N N . ARG B 1 257 ? -4.84 15.086 13.922 1 96.69 257 ARG B N 1
ATOM 4620 C CA . ARG B 1 257 ? -5.426 14.68 15.195 1 96.69 257 ARG B CA 1
ATOM 4621 C C . ARG B 1 257 ? -4.91 15.547 16.328 1 96.69 257 ARG B C 1
ATOM 4623 O O . ARG B 1 257 ? -5.691 16.016 17.172 1 96.69 257 ARG B O 1
ATOM 4630 N N . ALA B 1 258 ? -3.623 15.781 16.406 1 96.5 258 ALA B N 1
ATOM 4631 C CA . ALA B 1 258 ? -3.037 16.625 17.453 1 96.5 258 ALA B CA 1
ATOM 4632 C C . ALA B 1 258 ? -3.566 18.047 17.344 1 96.5 258 ALA B C 1
ATOM 4634 O O . ALA B 1 258 ? -3.818 18.703 18.375 1 96.5 258 ALA B O 1
ATOM 4635 N N . THR B 1 259 ? -3.707 18.5 16.125 1 97.69 259 THR B N 1
ATOM 4636 C CA . THR B 1 259 ? -4.262 19.828 15.898 1 97.69 259 THR B CA 1
ATOM 4637 C C . THR B 1 259 ? -5.684 19.922 16.453 1 97.69 259 THR B C 1
ATOM 4639 O O . THR B 1 259 ? -6.023 20.891 17.141 1 97.69 259 THR B O 1
ATOM 4642 N N . LEU B 1 260 ? -6.484 18.906 16.109 1 96.62 260 LEU B N 1
ATOM 4643 C CA . LEU B 1 260 ? -7.848 18.875 16.625 1 96.62 260 LEU B CA 1
ATOM 4644 C C . LEU B 1 260 ? -7.844 18.891 18.156 1 96.62 260 LEU B C 1
ATOM 4646 O O . LEU B 1 260 ? -8.594 19.641 18.781 1 96.62 260 LEU B O 1
ATOM 4650 N N . ASP B 1 261 ? -6.969 18.078 18.75 1 95.38 261 ASP B N 1
ATOM 4651 C CA . ASP B 1 261 ? -6.883 18 20.203 1 95.38 261 ASP B CA 1
ATOM 4652 C C . ASP B 1 261 ? -6.477 19.344 20.797 1 95.38 261 ASP B C 1
ATOM 4654 O O . ASP B 1 261 ? -6.949 19.734 21.875 1 95.38 261 ASP B O 1
ATOM 4658 N N . TYR B 1 262 ? -5.617 20.062 20.109 1 96.06 262 TYR B N 1
ATOM 4659 C CA . TYR B 1 262 ? -5.223 21.391 20.547 1 96.06 262 TYR B CA 1
ATOM 4660 C C . TYR B 1 262 ? -6.41 22.344 20.547 1 96.06 262 TYR B C 1
ATOM 4662 O O . TYR B 1 262 ? -6.711 22.984 21.547 1 96.06 262 TYR B O 1
ATOM 4670 N N . PHE B 1 263 ? -7.113 22.422 19.484 1 96.12 263 PHE B N 1
ATOM 4671 C CA . PHE B 1 263 ? -8.18 23.406 19.312 1 96.12 263 PHE B CA 1
ATOM 4672 C C . PHE B 1 263 ? -9.383 23.047 20.188 1 96.12 263 PHE B C 1
ATOM 4674 O O . PHE B 1 263 ? -10.195 23.922 20.5 1 96.12 263 PHE B O 1
ATOM 4681 N N . GLN B 1 264 ? -9.469 21.812 20.547 1 93.5 264 GLN B N 1
ATOM 4682 C CA . GLN B 1 264 ? -10.555 21.391 21.422 1 93.5 264 GLN B CA 1
ATOM 4683 C C . GLN B 1 264 ? -10.117 21.438 22.891 1 93.5 264 GLN B C 1
ATOM 4685 O O . GLN B 1 264 ? -10.891 21.078 23.781 1 93.5 264 GLN B O 1
ATOM 4690 N N . GLY B 1 265 ? -8.844 21.766 23.125 1 93 265 GLY B N 1
ATOM 4691 C CA . GLY B 1 265 ? -8.383 22 24.484 1 93 265 GLY B CA 1
ATOM 4692 C C . GLY B 1 265 ? -7.883 20.734 25.156 1 93 265 GLY B C 1
ATOM 4693 O O . GLY B 1 265 ? -7.723 20.703 26.375 1 93 265 GLY B O 1
ATOM 4694 N N . HIS B 1 266 ? -7.629 19.703 24.391 1 92.56 266 HIS B N 1
ATOM 4695 C CA . HIS B 1 266 ? -7.203 18.438 24.953 1 92.56 266 HIS B CA 1
ATOM 4696 C C . HIS B 1 266 ? -5.688 18.297 24.922 1 92.56 266 HIS B C 1
ATOM 4698 O O . HIS B 1 266 ? -5.129 17.375 25.547 1 92.56 266 HIS B O 1
ATOM 4704 N N . LEU B 1 267 ? -4.973 19.156 24.266 1 93.69 267 LEU B N 1
ATOM 4705 C CA . LEU B 1 267 ? -3.518 19.203 24.156 1 93.69 267 LEU B CA 1
ATOM 4706 C C . LEU B 1 267 ? -3.01 20.625 24.109 1 93.69 267 LEU B C 1
ATOM 4708 O O . LEU B 1 267 ? -3.506 21.438 23.312 1 93.69 267 LEU B O 1
ATOM 4712 N N . ASN B 1 268 ? -2.035 20.969 24.922 1 96 268 ASN B N 1
ATOM 4713 C CA . ASN B 1 268 ? -1.496 22.328 24.969 1 96 268 ASN B CA 1
ATOM 4714 C C . ASN B 1 268 ? -0.135 22.422 24.297 1 96 268 ASN B C 1
ATOM 4716 O O . ASN B 1 268 ? 0.454 21.391 23.938 1 96 268 ASN B O 1
ATOM 4720 N N . ILE B 1 269 ? 0.297 23.688 24.094 1 97.75 269 ILE B N 1
ATOM 4721 C CA . ILE B 1 269 ? 1.634 23.922 23.562 1 97.75 269 ILE B CA 1
ATOM 4722 C C . ILE B 1 269 ? 2.672 23.25 24.469 1 97.75 269 ILE B C 1
ATOM 4724 O O . ILE B 1 269 ? 2.619 23.375 25.688 1 97.75 269 ILE B O 1
ATOM 4728 N N . GLY B 1 270 ? 3.52 22.484 23.812 1 97.31 270 GLY B N 1
ATOM 4729 C CA . GLY B 1 270 ? 4.57 21.797 24.562 1 97.31 270 GLY B CA 1
ATOM 4730 C C . GLY B 1 270 ? 4.176 20.406 25 1 97.31 270 GLY B C 1
ATOM 4731 O O . GLY B 1 270 ? 5.031 19.609 25.391 1 97.31 270 GLY B O 1
ATOM 4732 N N . GLU B 1 271 ? 2.887 20.078 24.969 1 95.88 271 GLU B N 1
ATOM 4733 C CA . GLU B 1 271 ? 2.406 18.766 25.375 1 95.88 271 GLU B CA 1
ATOM 4734 C C . GLU B 1 271 ? 2.467 17.75 24.234 1 95.88 271 GLU B C 1
ATOM 4736 O O . GLU B 1 271 ? 2.455 18.141 23.062 1 95.88 271 GLU B O 1
ATOM 4741 N N . SER B 1 272 ? 2.572 16.516 24.625 1 95.62 272 SER B N 1
ATOM 4742 C CA . SER B 1 272 ? 2.697 15.422 23.656 1 95.62 272 SER B CA 1
ATOM 4743 C C . SER B 1 272 ? 1.632 14.359 23.891 1 95.62 272 SER B C 1
ATOM 4745 O O . SER B 1 272 ? 1.098 14.227 25 1 95.62 272 SER B O 1
ATOM 4747 N N . ARG B 1 273 ? 1.314 13.617 22.891 1 94.44 273 ARG B N 1
ATOM 4748 C CA . ARG B 1 273 ? 0.421 12.461 22.906 1 94.44 273 ARG B CA 1
ATOM 4749 C C . ARG B 1 273 ? 0.827 11.438 21.859 1 94.44 273 ARG B C 1
ATOM 4751 O O . ARG B 1 273 ? 1.287 11.805 20.781 1 94.44 273 ARG B O 1
ATOM 4758 N N . VAL B 1 274 ? 0.68 10.164 22.203 1 94.69 274 VAL B N 1
ATOM 4759 C CA . VAL B 1 274 ? 0.981 9.094 21.25 1 94.69 274 VAL B CA 1
ATOM 4760 C C . VAL B 1 274 ? -0.279 8.719 20.484 1 94.69 274 VAL B C 1
ATOM 4762 O O . VAL B 1 274 ? -1.353 8.562 21.062 1 94.69 274 VAL B O 1
ATOM 4765 N N . TYR B 1 275 ? -0.222 8.656 19.188 1 95.06 275 TYR B N 1
ATOM 4766 C CA . TYR B 1 275 ? -1.296 8.203 18.312 1 95.06 275 TYR B CA 1
ATOM 4767 C C . TYR B 1 275 ? -0.929 6.891 17.625 1 95.06 275 TYR B C 1
ATOM 4769 O O . TYR B 1 275 ? 0.039 6.832 16.859 1 95.06 275 TYR B O 1
ATOM 4777 N N . ASN B 1 276 ? -1.712 5.824 17.844 1 93.81 276 ASN B N 1
ATOM 4778 C CA . ASN B 1 276 ? -1.404 4.48 17.375 1 93.81 276 ASN B CA 1
ATOM 4779 C C . ASN B 1 276 ? -2.352 4.055 16.25 1 93.81 276 ASN B C 1
ATOM 4781 O O . ASN B 1 276 ? -3.555 4.312 16.312 1 93.81 276 ASN B O 1
ATOM 4785 N N . SER B 1 277 ? -1.779 3.492 15.234 1 95.12 277 SER B N 1
ATOM 4786 C CA . SER B 1 277 ? -2.609 2.803 14.25 1 95.12 277 SER B CA 1
ATOM 4787 C C . SER B 1 277 ? -3.16 1.496 14.812 1 95.12 277 SER B C 1
ATOM 4789 O O . SER B 1 277 ? -2.447 0.76 15.5 1 95.12 277 SER B O 1
ATOM 4791 N N . ILE B 1 278 ? -4.387 1.146 14.516 1 94.5 278 ILE B N 1
ATOM 4792 C CA . ILE B 1 278 ? -4.934 -0.119 14.992 1 94.5 278 ILE B CA 1
ATOM 4793 C C . ILE B 1 278 ? -4.48 -1.254 14.078 1 94.5 278 ILE B C 1
ATOM 4795 O O . ILE B 1 278 ? -4.641 -2.43 14.414 1 94.5 278 ILE B O 1
ATOM 4799 N N . VAL B 1 279 ? -3.838 -0.876 12.938 1 95.19 279 VAL B N 1
ATOM 4800 C CA . VAL B 1 279 ? -3.486 -1.877 11.93 1 95.19 279 VAL B CA 1
ATOM 4801 C C . VAL B 1 279 ? -2.229 -2.625 12.367 1 95.19 279 VAL B C 1
ATOM 4803 O O . VAL B 1 279 ? -2.219 -3.857 12.422 1 95.19 279 VAL B O 1
ATOM 4806 N N . THR B 1 280 ? -1.18 -1.934 12.773 1 95.12 280 THR B N 1
ATOM 4807 C CA . THR B 1 280 ? 0.088 -2.557 13.141 1 95.12 280 THR B CA 1
ATOM 4808 C C . THR B 1 280 ? 0.398 -2.326 14.617 1 95.12 280 THR B C 1
ATOM 4810 O O . THR B 1 280 ? 1.378 -2.859 15.141 1 95.12 280 THR B O 1
ATOM 4813 N N . ASN B 1 281 ? -0.36 -1.475 15.234 1 92.25 281 ASN B N 1
ATOM 4814 C CA . ASN B 1 281 ? -0.135 -1.036 16.609 1 92.25 281 ASN B CA 1
ATOM 4815 C C . ASN B 1 281 ? 1.108 -0.158 16.719 1 92.25 281 ASN B C 1
ATOM 4817 O O . ASN B 1 281 ? 1.609 0.079 17.828 1 92.25 281 ASN B O 1
ATOM 4821 N N . GLU B 1 282 ? 1.614 0.192 15.578 1 92.69 282 GLU B N 1
ATOM 4822 C CA . GLU B 1 282 ? 2.68 1.19 15.57 1 92.69 282 GLU B CA 1
ATOM 4823 C C . GLU B 1 282 ? 2.111 2.604 15.672 1 92.69 282 GLU B C 1
ATOM 4825 O O . GLU B 1 282 ? 1.043 2.889 15.133 1 92.69 282 GLU B O 1
ATOM 4830 N N . GLY B 1 283 ? 2.836 3.434 16.406 1 92.38 283 GLY B N 1
ATOM 4831 C CA . GLY B 1 283 ? 2.391 4.805 16.594 1 92.38 283 GLY B CA 1
ATOM 4832 C C . GLY B 1 283 ? 3.527 5.809 16.594 1 92.38 283 GLY B C 1
ATOM 4833 O O . GLY B 1 283 ? 4.672 5.457 16.312 1 92.38 283 GLY B O 1
ATOM 4834 N N . THR B 1 284 ? 3.059 7.082 16.734 1 94.62 284 THR B N 1
ATOM 4835 C CA . THR B 1 284 ? 4.02 8.172 16.844 1 94.62 284 THR B CA 1
ATOM 4836 C C . THR B 1 284 ? 3.551 9.203 17.875 1 94.62 284 THR B C 1
ATOM 4838 O O . THR B 1 284 ? 2.35 9.336 18.109 1 94.62 284 THR B O 1
ATOM 4841 N N . THR B 1 285 ? 4.605 9.812 18.438 1 95.69 285 THR B N 1
ATOM 4842 C CA . THR B 1 285 ? 4.352 10.914 19.359 1 95.69 285 THR B CA 1
ATOM 4843 C C . THR B 1 285 ? 4.215 12.234 18.609 1 95.69 285 THR B C 1
ATOM 4845 O O . THR B 1 285 ? 5.074 12.57 17.797 1 95.69 285 THR B O 1
ATOM 4848 N N . ALA B 1 286 ? 3.133 12.898 18.891 1 96.81 286 ALA B N 1
ATOM 4849 C CA . ALA B 1 286 ? 2.953 14.25 18.375 1 96.81 286 ALA B CA 1
ATOM 4850 C C . ALA B 1 286 ? 3.055 15.281 19.5 1 96.81 286 ALA B C 1
ATOM 4852 O O . ALA B 1 286 ? 2.559 15.055 20.609 1 96.81 286 ALA B O 1
ATOM 4853 N N . THR B 1 287 ? 3.754 16.391 19.203 1 97.69 287 THR B N 1
ATOM 4854 C CA . THR B 1 287 ? 3.914 17.516 20.141 1 97.69 287 THR B CA 1
ATOM 4855 C C . THR B 1 287 ? 3.436 18.812 19.5 1 97.69 287 THR B C 1
ATOM 4857 O O . THR B 1 287 ? 3.75 19.094 18.344 1 97.69 287 THR B O 1
ATOM 4860 N N . VAL B 1 288 ? 2.613 19.531 20.234 1 98 288 VAL B N 1
ATOM 4861 C CA . VAL B 1 288 ? 2.297 20.875 19.781 1 98 288 VAL B CA 1
ATOM 4862 C C . VAL B 1 288 ? 3.479 21.797 20.062 1 98 288 VAL B C 1
ATOM 4864 O O . VAL B 1 288 ? 3.756 22.141 21.219 1 98 288 VAL B O 1
ATOM 4867 N N . LEU B 1 289 ? 4.082 22.234 19.031 1 98.5 289 LEU B N 1
ATOM 4868 C CA . LEU B 1 289 ? 5.344 22.953 19.203 1 98.5 289 LEU B CA 1
ATOM 4869 C C . LEU B 1 289 ? 5.098 24.438 19.469 1 98.5 289 LEU B C 1
ATOM 4871 O O . LEU B 1 289 ? 5.691 25.016 20.375 1 98.5 289 LEU B O 1
ATOM 4875 N N . ARG B 1 290 ? 4.258 25.094 18.641 1 98.56 290 ARG B N 1
ATOM 4876 C CA . ARG B 1 290 ? 4.012 26.516 18.734 1 98.56 290 ARG B CA 1
ATOM 4877 C C . ARG B 1 290 ? 2.795 26.922 17.891 1 98.56 290 ARG B C 1
ATOM 4879 O O . ARG B 1 290 ? 2.342 26.156 17.047 1 98.56 290 ARG B O 1
ATOM 4886 N N . THR B 1 291 ? 2.33 28.062 18.172 1 98.31 291 THR B N 1
ATOM 4887 C CA . THR B 1 291 ? 1.259 28.625 17.359 1 98.31 291 THR B CA 1
ATOM 4888 C C . THR B 1 291 ? 1.809 29.172 16.047 1 98.31 291 THR B C 1
ATOM 4890 O O . THR B 1 291 ? 3.01 29.422 15.93 1 98.31 291 THR B O 1
ATOM 4893 N N . ALA B 1 292 ? 0.938 29.219 15.125 1 97.94 292 ALA B N 1
ATOM 4894 C CA . ALA B 1 292 ? 1.217 29.781 13.805 1 97.94 292 ALA B CA 1
ATOM 4895 C C . ALA B 1 292 ? -0.051 30.344 13.172 1 97.94 292 ALA B C 1
ATOM 4897 O O . ALA B 1 292 ? -1.086 30.453 13.836 1 97.94 292 ALA B O 1
ATOM 4898 N N . ASN B 1 293 ? 0.146 30.891 12 1 96.56 293 ASN B N 1
ATOM 4899 C CA . ASN B 1 293 ? -0.984 31.359 11.211 1 96.56 293 ASN B CA 1
ATOM 4900 C C . ASN B 1 293 ? -0.954 30.797 9.797 1 96.56 293 ASN B C 1
ATOM 4902 O O . ASN B 1 293 ? 0.12 30.547 9.242 1 96.56 293 ASN B O 1
ATOM 4906 N N . TYR B 1 294 ? -1.987 30.5 9.289 1 94.19 294 TYR B N 1
ATOM 4907 C CA . TYR B 1 294 ? -2.223 30.203 7.883 1 94.19 294 TYR B CA 1
ATOM 4908 C C . TYR B 1 294 ? -3.213 31.203 7.281 1 94.19 294 TYR B C 1
ATOM 4910 O O . TYR B 1 294 ? -4.426 31.031 7.418 1 94.19 294 TYR B O 1
ATOM 4918 N N . GLY B 1 295 ? -2.676 32.125 6.562 1 92.25 295 GLY B N 1
ATOM 4919 C CA . GLY B 1 295 ? -3.531 33.281 6.242 1 92.25 295 GLY B CA 1
ATOM 4920 C C . GLY B 1 295 ? -4.152 33.906 7.469 1 92.25 295 GLY B C 1
ATOM 4921 O O . GLY B 1 295 ? -3.445 34.312 8.398 1 92.25 295 GLY B O 1
ATOM 4922 N N . ASN B 1 296 ? -5.5 33.969 7.48 1 92.25 296 ASN B N 1
ATOM 4923 C CA . ASN B 1 296 ? -6.238 34.562 8.586 1 92.25 296 ASN B CA 1
ATOM 4924 C C . ASN B 1 296 ? -6.688 33.531 9.602 1 92.25 296 ASN B C 1
ATOM 4926 O O . ASN B 1 296 ? -7.383 33.844 10.562 1 92.25 296 ASN B O 1
ATOM 4930 N N . LYS B 1 297 ? -6.168 32.344 9.445 1 94.44 297 LYS B N 1
ATOM 4931 C CA . LYS B 1 297 ? -6.566 31.281 10.352 1 94.44 297 LYS B CA 1
ATOM 4932 C C . LYS B 1 297 ? -5.496 31.031 11.406 1 94.44 297 LYS B C 1
ATOM 4934 O O . LYS B 1 297 ? -4.301 31.062 11.109 1 94.44 297 LYS B O 1
ATOM 4939 N N . LYS B 1 298 ? -6.066 30.797 12.648 1 97.38 298 LYS B N 1
ATOM 4940 C CA . LYS B 1 298 ? -5.176 30.312 13.695 1 97.38 298 LYS B CA 1
ATOM 4941 C C . LYS B 1 298 ? -4.711 28.891 13.391 1 97.38 298 LYS B C 1
ATOM 4943 O O . LYS B 1 298 ? -5.52 28.031 13.031 1 97.38 298 LYS B O 1
ATOM 4948 N N . ALA B 1 299 ? -3.404 28.688 13.523 1 98.56 299 ALA B N 1
ATOM 4949 C CA . ALA B 1 299 ? -2.803 27.406 13.211 1 98.56 299 ALA B CA 1
ATOM 4950 C C . ALA B 1 299 ? -1.749 27.016 14.25 1 98.56 299 ALA B C 1
ATOM 4952 O O . ALA B 1 299 ? -1.448 27.812 15.148 1 98.56 299 ALA B O 1
ATOM 4953 N N . VAL B 1 300 ? -1.271 25.828 14.195 1 98.62 300 VAL B N 1
ATOM 4954 C CA . VAL B 1 300 ? -0.207 25.328 15.062 1 98.62 300 VAL B CA 1
ATOM 4955 C C . VAL B 1 300 ? 0.799 24.531 14.242 1 98.62 300 VAL B C 1
ATOM 4957 O O . VAL B 1 300 ? 0.472 24.031 13.164 1 98.62 300 VAL B O 1
ATOM 4960 N N . ILE B 1 301 ? 2.018 24.516 14.75 1 98.62 301 ILE B N 1
ATOM 4961 C CA . ILE B 1 301 ? 3.049 23.625 14.219 1 98.62 301 ILE B CA 1
ATOM 4962 C C . ILE B 1 301 ? 3.139 22.375 15.086 1 98.62 301 ILE B C 1
ATOM 4964 O O . ILE B 1 301 ? 3.297 22.453 16.297 1 98.62 301 ILE B O 1
ATOM 4968 N N . ILE B 1 302 ? 2.994 21.25 14.453 1 98.56 302 ILE B N 1
ATOM 4969 C CA . ILE B 1 302 ? 3.035 19.969 15.133 1 98.56 302 ILE B CA 1
ATOM 4970 C C . ILE B 1 302 ? 4.348 19.25 14.812 1 98.56 302 ILE B C 1
ATOM 4972 O O . ILE B 1 302 ? 4.789 19.25 13.664 1 98.56 302 ILE B O 1
ATOM 4976 N N . GLY B 1 303 ? 4.973 18.766 15.82 1 98.44 303 GLY B N 1
ATOM 4977 C CA . GLY B 1 303 ? 6.098 17.859 15.648 1 98.44 303 GLY B CA 1
ATOM 4978 C C . GLY B 1 303 ? 5.715 16.391 15.781 1 98.44 303 GLY B C 1
ATOM 4979 O O . GLY B 1 303 ? 4.922 16.031 16.656 1 98.44 303 GLY B O 1
ATOM 4980 N N . ILE B 1 304 ? 6.234 15.586 14.867 1 97.88 304 ILE B N 1
ATOM 4981 C CA . ILE B 1 304 ? 6.082 14.141 15.016 1 97.88 304 ILE B CA 1
ATOM 4982 C C . ILE B 1 304 ? 7.441 13.461 14.859 1 97.88 304 ILE B C 1
ATOM 4984 O O . ILE B 1 304 ? 8.383 14.047 14.32 1 97.88 304 ILE B O 1
ATOM 4988 N N . GLN B 1 305 ? 7.508 12.266 15.43 1 96.06 305 GLN B N 1
ATOM 4989 C CA . GLN B 1 305 ? 8.766 11.516 15.391 1 96.06 305 GLN B CA 1
ATOM 4990 C C . GLN B 1 305 ? 8.547 10.102 14.883 1 96.06 305 GLN B C 1
ATOM 4992 O O . GLN B 1 305 ? 7.527 9.469 15.188 1 96.06 305 GLN B O 1
ATOM 4997 N N . GLY B 1 306 ? 9.492 9.641 14.047 1 95.75 306 GLY B N 1
ATOM 4998 C CA . GLY B 1 306 ? 9.43 8.281 13.539 1 95.75 306 GLY B CA 1
ATOM 4999 C C . GLY B 1 306 ? 10.781 7.738 13.102 1 95.75 306 GLY B C 1
ATOM 5000 O O . GLY B 1 306 ? 11.805 8.406 13.273 1 95.75 306 GLY B O 1
ATOM 5001 N N . ILE B 1 307 ? 10.766 6.531 12.641 1 96.5 307 ILE B N 1
ATOM 5002 C CA . ILE B 1 307 ? 11.969 5.895 12.117 1 96.5 307 ILE B CA 1
ATOM 5003 C C . ILE B 1 307 ? 11.617 5.078 10.875 1 96.5 307 ILE B C 1
ATOM 5005 O O . ILE B 1 307 ? 10.562 4.434 10.828 1 96.5 307 ILE B O 1
ATOM 5009 N N . GLY B 1 308 ? 12.414 5.258 9.859 1 97.81 308 GLY B N 1
ATOM 5010 C CA . GLY B 1 308 ? 12.336 4.418 8.672 1 97.81 308 GLY B CA 1
ATOM 5011 C C . GLY B 1 308 ? 13.297 3.246 8.703 1 97.81 308 GLY B C 1
ATOM 5012 O O . GLY B 1 308 ? 14.438 3.387 9.156 1 97.81 308 GLY B O 1
ATOM 5013 N N . PHE B 1 309 ? 12.867 2.088 8.258 1 98.19 309 PHE B N 1
ATOM 5014 C CA . PHE B 1 309 ? 13.711 0.897 8.195 1 98.19 309 PHE B CA 1
ATOM 5015 C C . PHE B 1 309 ? 13.867 0.419 6.754 1 98.19 309 PHE B C 1
ATOM 5017 O O . PHE B 1 309 ? 12.883 0.34 6.012 1 98.19 309 PHE B O 1
ATOM 5024 N N . TYR B 1 310 ? 15.125 0.171 6.398 1 97.94 310 TYR B N 1
ATOM 5025 C CA . TYR B 1 310 ? 15.391 -0.396 5.082 1 97.94 310 TYR B CA 1
ATOM 5026 C C . TYR B 1 310 ? 14.82 -1.808 4.973 1 97.94 310 TYR B C 1
ATOM 5028 O O . TYR B 1 310 ? 14.977 -2.617 5.891 1 97.94 310 TYR B O 1
ATOM 5036 N N . THR B 1 311 ? 14.188 -2.084 3.832 1 98.31 311 THR B N 1
ATOM 5037 C CA . THR B 1 311 ? 13.641 -3.418 3.625 1 98.31 311 THR B CA 1
ATOM 5038 C C . THR B 1 311 ? 14.234 -4.062 2.375 1 98.31 311 THR B C 1
ATOM 5040 O O . THR B 1 311 ? 14.055 -5.258 2.143 1 98.31 311 THR B O 1
ATOM 5043 N N . GLY B 1 312 ? 14.836 -3.289 1.455 1 98.06 312 GLY B N 1
ATOM 5044 C CA . GLY B 1 312 ? 15.438 -3.918 0.29 1 98.06 312 GLY B CA 1
ATOM 5045 C C . GLY B 1 312 ? 15.797 -2.93 -0.803 1 98.06 312 GLY B C 1
ATOM 5046 O O . GLY B 1 312 ? 15.594 -1.723 -0.646 1 98.06 312 GLY B O 1
ATOM 5047 N N . LYS B 1 313 ? 16.422 -3.395 -1.837 1 98.25 313 LYS B N 1
ATOM 5048 C CA . LYS B 1 313 ? 16.734 -2.73 -3.1 1 98.25 313 LYS B CA 1
ATOM 5049 C C . LYS B 1 313 ? 16.234 -3.537 -4.289 1 98.25 313 LYS B C 1
ATOM 5051 O O . LYS B 1 313 ? 16.344 -4.766 -4.309 1 98.25 313 LYS B O 1
ATOM 5056 N N . HIS B 1 314 ? 15.688 -2.795 -5.246 1 98.69 314 HIS B N 1
ATOM 5057 C CA . HIS B 1 314 ? 14.953 -3.533 -6.266 1 98.69 314 HIS B CA 1
ATOM 5058 C C . HIS B 1 314 ? 15.203 -2.959 -7.656 1 98.69 314 HIS B C 1
ATOM 5060 O O . HIS B 1 314 ? 15.461 -1.76 -7.797 1 98.69 314 HIS B O 1
ATOM 5066 N N . GLU B 1 315 ? 15.148 -3.824 -8.656 1 98.56 315 GLU B N 1
ATOM 5067 C CA . GLU B 1 315 ? 15.039 -3.51 -10.078 1 98.56 315 GLU B CA 1
ATOM 5068 C C . GLU B 1 315 ? 13.711 -3.99 -10.656 1 98.56 315 GLU B C 1
ATOM 5070 O O . GLU B 1 315 ? 13.352 -5.16 -10.508 1 98.56 315 GLU B O 1
ATOM 5075 N N . PHE B 1 316 ? 13.016 -3.084 -11.25 1 98.38 316 PHE B N 1
ATOM 5076 C CA . PHE B 1 316 ? 11.742 -3.416 -11.875 1 98.38 316 PHE B CA 1
ATOM 5077 C C . PHE B 1 316 ? 11.844 -3.34 -13.391 1 98.38 316 PHE B C 1
ATOM 5079 O O . PHE B 1 316 ? 12.422 -2.396 -13.938 1 98.38 316 PHE B O 1
ATOM 5086 N N . THR B 1 317 ? 11.297 -4.371 -14.039 1 97.44 317 THR B N 1
ATOM 5087 C CA . THR B 1 317 ? 11.305 -4.488 -15.492 1 97.44 317 THR B CA 1
ATOM 5088 C C . THR B 1 317 ? 9.93 -4.914 -16.016 1 97.44 317 THR B C 1
ATOM 5090 O O . THR B 1 317 ? 9 -5.105 -15.227 1 97.44 317 THR B O 1
AT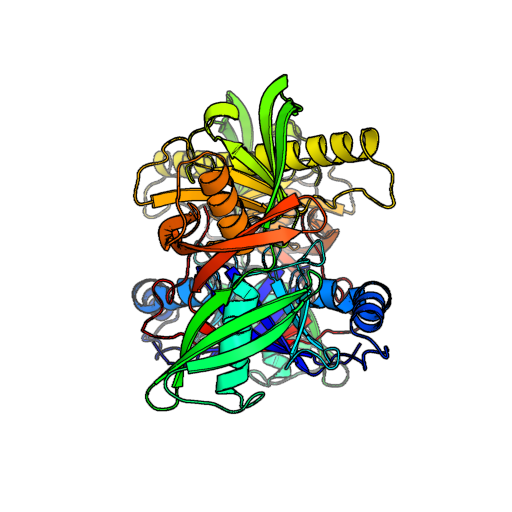OM 5093 N N . PHE B 1 318 ? 9.734 -4.898 -17.312 1 95.56 318 PHE B N 1
ATOM 5094 C CA . PHE B 1 318 ? 8.539 -5.43 -17.969 1 95.56 318 PHE B CA 1
ATOM 5095 C C . PHE B 1 318 ? 8.891 -6.031 -19.312 1 95.56 318 PHE B C 1
ATOM 5097 O O . PHE B 1 318 ? 9.984 -5.797 -19.844 1 95.56 318 PHE B O 1
ATOM 5104 N N . GLU B 1 319 ? 8.055 -6.898 -19.766 1 95.69 319 GLU B N 1
ATOM 5105 C CA . GLU B 1 319 ? 8.148 -7.434 -21.125 1 95.69 319 GLU B CA 1
ATOM 5106 C C . GLU B 1 319 ? 7.07 -6.848 -22.031 1 95.69 319 GLU B C 1
ATOM 5108 O O . GLU B 1 319 ? 5.902 -6.766 -21.641 1 95.69 319 GLU B O 1
ATOM 5113 N N . HIS B 1 320 ? 7.418 -6.496 -23.219 1 94.31 320 HIS B N 1
ATOM 5114 C CA . HIS B 1 320 ? 6.531 -5.789 -24.141 1 94.31 320 HIS B CA 1
ATOM 5115 C C . HIS B 1 320 ? 5.328 -6.648 -24.516 1 94.31 320 HIS B C 1
ATOM 5117 O O . HIS B 1 320 ? 4.242 -6.121 -24.766 1 94.31 320 HIS B O 1
ATOM 5123 N N . SER B 1 321 ? 5.453 -7.957 -24.469 1 94.31 321 SER B N 1
ATOM 5124 C CA . SER B 1 321 ? 4.383 -8.859 -24.891 1 94.31 321 SER B CA 1
ATOM 5125 C C . SER B 1 321 ? 3.398 -9.109 -23.75 1 94.31 321 SER B C 1
ATOM 5127 O O . SER B 1 321 ? 2.375 -9.766 -23.938 1 94.31 321 SER B O 1
ATOM 5129 N N . ASP B 1 322 ? 3.736 -8.555 -22.594 1 95.75 322 ASP B N 1
ATOM 5130 C CA . ASP B 1 322 ? 2.885 -8.727 -21.422 1 95.75 322 ASP B CA 1
ATOM 5131 C C . ASP B 1 322 ? 1.689 -7.781 -21.453 1 95.75 322 ASP B C 1
ATOM 5133 O O . ASP B 1 322 ? 1.852 -6.562 -21.359 1 95.75 322 ASP B O 1
ATOM 5137 N N . ASN B 1 323 ? 0.449 -8.344 -21.5 1 94.94 323 ASN B N 1
ATOM 5138 C CA . ASN B 1 323 ? -0.776 -7.551 -21.531 1 94.94 323 ASN B CA 1
ATOM 5139 C C . ASN B 1 323 ? -0.967 -6.75 -20.25 1 94.94 323 ASN B C 1
ATOM 5141 O O . ASN B 1 323 ? -1.705 -5.766 -20.234 1 94.94 323 ASN B O 1
ATOM 5145 N N . LEU B 1 324 ? -0.271 -7.148 -19.203 1 96.25 324 LEU B N 1
ATOM 5146 C CA . LEU B 1 324 ? -0.426 -6.504 -17.891 1 96.25 324 LEU B CA 1
ATOM 5147 C C . LEU B 1 324 ? 0.821 -5.703 -17.531 1 96.25 324 LEU B C 1
ATOM 5149 O O . LEU B 1 324 ? 1.091 -5.465 -16.359 1 96.25 324 LEU B O 1
ATOM 5153 N N . LYS B 1 325 ? 1.596 -5.305 -18.531 1 95.5 325 LYS B N 1
ATOM 5154 C CA . LYS B 1 325 ? 2.893 -4.672 -18.312 1 95.5 325 LYS B CA 1
ATOM 5155 C C . LYS B 1 325 ? 2.742 -3.357 -17.547 1 95.5 325 LYS B C 1
ATOM 5157 O O . LYS B 1 325 ? 3.666 -2.926 -16.859 1 95.5 325 LYS B O 1
ATOM 5162 N N . ASN B 1 326 ? 1.565 -2.701 -17.625 1 94.31 326 ASN B N 1
ATOM 5163 C CA . ASN B 1 326 ? 1.357 -1.431 -16.938 1 94.31 326 ASN B CA 1
ATOM 5164 C C . ASN B 1 326 ? 0.901 -1.64 -15.5 1 94.31 326 ASN B C 1
ATOM 5166 O O . ASN B 1 326 ? 0.921 -0.706 -14.695 1 94.31 326 ASN B O 1
ATOM 5170 N N . GLY B 1 327 ? 0.476 -2.818 -15.203 1 95.69 327 GLY B N 1
ATOM 5171 C CA . GLY B 1 327 ? -0.072 -3.121 -13.891 1 95.69 327 GLY B CA 1
ATOM 5172 C C . GLY B 1 327 ? -1.586 -3.041 -13.844 1 95.69 327 GLY B C 1
ATOM 5173 O O . GLY B 1 327 ? -2.223 -2.635 -14.82 1 95.69 327 GLY B O 1
ATOM 5174 N N . PHE B 1 328 ? -2.111 -3.568 -12.758 1 96.25 328 PHE B N 1
ATOM 5175 C CA . PHE B 1 328 ? -3.553 -3.51 -12.547 1 96.25 328 PHE B CA 1
ATOM 5176 C C . PHE B 1 328 ? -3.873 -3.314 -11.07 1 96.25 328 PHE B C 1
ATOM 5178 O O . PHE B 1 328 ? -3.049 -3.617 -10.203 1 96.25 328 PHE B O 1
ATOM 5185 N N . LEU B 1 329 ? -5 -2.721 -10.797 1 94.38 329 LEU B N 1
ATOM 5186 C CA . LEU B 1 329 ? -5.492 -2.475 -9.445 1 94.38 329 LEU B CA 1
ATOM 5187 C C . LEU B 1 329 ? -6.867 -3.096 -9.242 1 94.38 329 LEU B C 1
ATOM 5189 O O . LEU B 1 329 ? -7.777 -2.873 -10.047 1 94.38 329 LEU B O 1
ATOM 5193 N N . VAL B 1 330 ? -6.93 -3.996 -8.211 1 90.19 330 VAL B N 1
ATOM 5194 C CA . VAL B 1 330 ? -8.234 -4.566 -7.879 1 90.19 330 VAL B CA 1
ATOM 5195 C C . VAL B 1 330 ? -9.023 -3.58 -7.027 1 90.19 330 VAL B C 1
ATOM 5197 O O . VAL B 1 330 ? -8.547 -3.121 -5.988 1 90.19 330 VAL B O 1
ATOM 5200 N N . LYS B 1 331 ? -10.188 -3.174 -7.508 1 76.88 331 LYS B N 1
ATOM 5201 C CA . LYS B 1 331 ? -11.031 -2.176 -6.855 1 76.88 331 LYS B CA 1
ATOM 5202 C C . LYS B 1 331 ? -12.203 -2.834 -6.133 1 76.88 331 LYS B C 1
ATOM 5204 O O . LYS B 1 331 ? -12.758 -3.826 -6.609 1 76.88 331 LYS B O 1
#

pLDDT: mean 95.57, std 5.51, range [53.25, 98.88]

Nearest PDB structures (foldseek):
  4k7g-assembly1_B  TM=9.164E-01  e=1.349E-32  Allorhizobium ampelinum S4
  4q2h-assembly1_B  TM=9.070E-01  e=2.660E-31  Rhizobium rhizogenes K84
  4lb0-assembly1_B  TM=9.005E-01  e=2.660E-31  Allorhizobium ampelinum S4
  4lb0-assembly1_A  TM=8.903E-01  e=4.005E-31  Allorhizobium ampelinum S4
  1tm0-assembly1_A  TM=8.956E-01  e=5.896E-30  Brucella melitensis bv. 1 str. 16M

Organism: Ciona intestinalis (NCBI:txid7719)

Sequence (662 aa):
MCDVITTVDMHSGGSPMRIITSGIPEIVGKTYKERFEYVTTKLDYVREFLCYEPRGYRYMTCILPVLPDDEADLGVIFIAATLYLPMCGEALTCFARYAVDKNLVNMTTPETKIDIQCPCGIVTCHVDCTNGKAGKVRLESVPCYLHSSDIQLVLDNDVNVTVDLLYGGAYYVIVSCYELQKKLSMENFRVLEALSYDVTVKMRKYVKEKYQEDNRPFICGTIVRSHVRNSNSSEHFVNVGEMLINRGYCGSATMSRATLDYFQGHLNIGESRVYNSIVTNEGTTATVLRTANYGNKKAVIIGIQGIGFYTGKHEFTFEHSDNLKNGFLVKMCDVITTVDMHSGGSPMRIITSGIPEIVGKTYKERFEYVTTKLDYVREFLCYEPRGYRYMTCILPVLPDDEADLGVIFIAATLYLPMCGEALTCFARYAVDKNLVNMTTPETKIDIQCPCGIVTCHVDCTNGKAGKVRLESVPCYLHSSDIQLVLDNDVNVTVDLLYGGAYYVIVSCYELQKKLSMENFRVLEALSYDVTVKMRKYVKEKYQEDNRPFICGTIVRSHVRNSNSSEHFVNVGEMLINRGYCGSATMSRATLDYFQGHLNIGESRVYNSIVTNEGTTATVLRTANYGNKKAVIIGIQGIGFYTGKHEFTFEHSDNLKNGFLVK